Protein AF-A0A1V4QYS3-F1 (afdb_monomer)

Radius of gyration: 27.69 Å; Cα contacts (8 Å, |Δi|>4): 1213; chains: 1; bounding box: 79×45×84 Å

Structure (mmCIF, N/CA/C/O backbone):
data_AF-A0A1V4QYS3-F1
#
_entry.id   AF-A0A1V4QYS3-F1
#
loop_
_atom_site.group_PDB
_atom_site.id
_atom_site.type_symbol
_atom_site.label_atom_id
_atom_site.label_alt_id
_atom_site.label_comp_id
_atom_site.label_asym_id
_atom_site.label_entity_id
_atom_site.label_seq_id
_atom_site.pdbx_PDB_ins_code
_atom_site.Cartn_x
_atom_site.Cartn_y
_atom_site.Cartn_z
_atom_site.occupancy
_atom_site.B_iso_or_equiv
_atom_site.auth_seq_id
_atom_site.auth_comp_id
_atom_site.auth_asym_id
_atom_site.auth_atom_id
_atom_site.pdbx_PDB_model_num
ATOM 1 N N . MET A 1 1 ? -46.148 -9.892 41.441 1.00 43.50 1 MET A N 1
ATOM 2 C CA . MET A 1 1 ? -45.385 -11.155 41.435 1.00 43.50 1 MET A CA 1
ATOM 3 C C . MET A 1 1 ? -43.933 -10.771 41.662 1.00 43.50 1 MET A C 1
ATOM 5 O O . MET A 1 1 ? -43.331 -10.197 40.765 1.00 43.50 1 MET A O 1
ATOM 9 N N . ASN A 1 2 ? -43.436 -10.925 42.890 1.00 30.45 2 ASN A N 1
ATOM 10 C CA . ASN A 1 2 ? -42.047 -10.609 43.224 1.00 30.45 2 ASN A CA 1
ATOM 11 C C . ASN A 1 2 ? -41.208 -11.836 42.869 1.00 30.45 2 ASN A C 1
ATOM 13 O O . ASN A 1 2 ? -41.411 -12.897 43.448 1.00 30.45 2 ASN A O 1
ATOM 17 N N . LEU A 1 3 ? -40.336 -11.705 41.874 1.00 34.44 3 LEU A N 1
ATOM 18 C CA . LEU A 1 3 ? -39.338 -12.722 41.562 1.00 34.44 3 LEU A CA 1
ATOM 19 C C . LEU A 1 3 ? -38.154 -12.500 42.506 1.00 34.44 3 LEU A C 1
ATOM 21 O O . LEU A 1 3 ? -37.387 -11.555 42.325 1.00 34.44 3 LEU A O 1
ATOM 25 N N . GLU A 1 4 ? -38.043 -13.331 43.540 1.00 34.47 4 GLU A N 1
ATOM 26 C CA . GLU A 1 4 ? -36.811 -13.455 44.318 1.00 34.47 4 GLU A CA 1
ATOM 27 C C . GLU A 1 4 ? -35.798 -14.250 43.489 1.00 34.47 4 GLU A C 1
ATOM 29 O O . GLU A 1 4 ? -36.040 -15.399 43.124 1.00 34.47 4 GLU A O 1
ATOM 34 N N . TYR A 1 5 ? -34.665 -13.626 43.162 1.00 43.97 5 TYR A N 1
ATOM 35 C CA . TYR A 1 5 ? -33.551 -14.295 42.498 1.00 43.97 5 TYR A CA 1
ATOM 36 C C . TYR A 1 5 ? -32.499 -14.658 43.545 1.00 43.97 5 TYR A C 1
ATOM 38 O O . TYR A 1 5 ? -31.963 -13.785 44.227 1.00 43.97 5 TYR A O 1
ATOM 46 N N . SER A 1 6 ? -32.194 -15.947 43.653 1.00 43.09 6 SER A N 1
ATOM 47 C CA . SER A 1 6 ? -31.105 -16.481 44.467 1.00 43.09 6 SER A CA 1
ATOM 48 C C . SER A 1 6 ? -29.975 -16.913 43.535 1.00 43.09 6 SER A C 1
ATOM 50 O O . SER A 1 6 ? -30.165 -17.783 42.687 1.00 43.09 6 SER A O 1
ATOM 52 N N . PHE A 1 7 ? -28.801 -16.295 43.671 1.00 46.69 7 PHE A N 1
ATOM 53 C CA . PHE A 1 7 ? -27.577 -16.788 43.044 1.00 46.69 7 PHE A CA 1
ATOM 54 C C . PHE A 1 7 ? -26.936 -17.797 43.999 1.00 46.69 7 PHE A C 1
ATOM 56 O O . PHE A 1 7 ? -26.277 -17.407 44.963 1.00 46.69 7 PHE A O 1
ATOM 63 N N . GLN A 1 8 ? -27.129 -19.095 43.760 1.00 47.62 8 GLN A N 1
ATOM 64 C CA . GLN A 1 8 ? -26.339 -20.111 44.452 1.00 47.62 8 GLN A CA 1
ATOM 65 C C . GLN A 1 8 ? -24.957 -20.191 43.804 1.00 47.62 8 GLN A C 1
ATOM 67 O O . GLN A 1 8 ? -24.812 -20.671 42.682 1.00 47.62 8 GLN A O 1
ATOM 72 N N . ALA A 1 9 ? -23.933 -19.721 44.520 1.00 50.28 9 ALA A N 1
ATOM 73 C CA . ALA A 1 9 ? -22.560 -20.060 44.175 1.00 50.28 9 ALA A CA 1
ATOM 74 C C . ALA A 1 9 ? -22.390 -21.590 44.275 1.00 50.28 9 ALA A C 1
ATOM 76 O O . ALA A 1 9 ? -22.921 -22.188 45.219 1.00 50.28 9 ALA A O 1
ATOM 77 N N . PRO A 1 10 ? -21.681 -22.236 43.333 1.00 54.25 10 PRO A N 1
ATOM 78 C CA . PRO A 1 10 ? -21.458 -23.674 43.386 1.00 54.25 10 PRO A CA 1
ATOM 79 C C . PRO A 1 10 ? -20.792 -24.048 44.714 1.00 54.25 10 PRO A C 1
ATOM 81 O O . PRO A 1 10 ? -19.765 -23.486 45.097 1.00 54.25 10 PRO A O 1
ATOM 84 N N . SER A 1 11 ? -21.405 -24.980 45.445 1.00 53.78 11 SER A N 1
ATOM 85 C CA . SER A 1 11 ? -20.841 -25.503 46.685 1.00 53.78 11 SER A CA 1
ATOM 86 C C . SER A 1 11 ? -19.595 -26.331 46.362 1.00 53.78 11 SER A C 1
ATOM 88 O O . SER A 1 11 ? -19.577 -27.120 45.418 1.00 53.78 11 SER A O 1
ATOM 90 N N . ALA A 1 12 ? -18.536 -26.150 47.151 1.00 52.47 12 ALA A N 1
ATOM 91 C CA . ALA A 1 12 ? -17.186 -26.665 46.898 1.00 52.47 12 ALA A CA 1
ATOM 92 C C . ALA A 1 12 ? -17.025 -28.208 46.977 1.00 52.47 12 ALA A C 1
ATOM 94 O O . ALA A 1 12 ? -15.924 -28.693 47.215 1.00 52.47 12 ALA A O 1
ATOM 95 N N . GLY A 1 13 ? -18.095 -28.994 46.806 1.00 55.84 13 GLY A N 1
ATOM 96 C CA . GLY A 1 13 ? -18.105 -30.445 47.046 1.00 55.84 13 GLY A CA 1
ATOM 97 C C . GLY A 1 13 ? -18.574 -31.337 45.891 1.00 55.84 13 GLY A C 1
ATOM 98 O O . GLY A 1 13 ? -18.490 -32.555 46.019 1.00 55.84 13 GLY A O 1
ATOM 99 N N . ALA A 1 14 ? -19.059 -30.792 44.770 1.00 51.72 14 ALA A N 1
ATOM 100 C CA . ALA A 1 14 ? -19.524 -31.605 43.642 1.00 51.72 14 ALA A CA 1
ATOM 101 C C . ALA A 1 14 ? -18.413 -31.776 42.590 1.00 51.72 14 ALA A C 1
ATOM 103 O O . ALA A 1 14 ? -18.144 -30.876 41.799 1.00 51.72 14 ALA A O 1
ATOM 104 N N . ALA A 1 15 ? -17.781 -32.952 42.564 1.00 45.09 15 ALA A N 1
ATOM 105 C CA . ALA A 1 15 ? -16.650 -33.311 41.694 1.00 45.09 15 ALA A CA 1
ATOM 106 C C . ALA A 1 15 ? -16.989 -33.467 40.187 1.00 45.09 15 ALA A C 1
ATOM 108 O O . ALA A 1 15 ? -16.306 -34.182 39.462 1.00 45.09 15 ALA A O 1
ATOM 109 N N . GLY A 1 16 ? -18.028 -32.786 39.699 1.00 50.94 16 GLY A N 1
ATOM 110 C CA . GLY A 1 16 ? -18.442 -32.754 38.290 1.00 50.94 16 GLY A CA 1
ATOM 111 C C . GLY A 1 16 ? -18.822 -31.345 37.835 1.00 50.94 16 GLY A C 1
ATOM 112 O O . GLY A 1 16 ? -19.764 -31.183 37.064 1.00 50.94 16 GLY A O 1
ATOM 113 N N . GLY A 1 17 ? -18.156 -30.327 38.392 1.00 48.41 17 GLY A N 1
ATOM 114 C CA . GLY A 1 17 ? -18.481 -28.917 38.197 1.00 48.41 17 GLY A CA 1
ATOM 115 C C . GLY A 1 17 ? -18.448 -28.510 36.727 1.00 48.41 17 GLY A C 1
ATOM 116 O O . GLY A 1 17 ? -17.413 -28.601 36.069 1.00 48.41 17 GLY A O 1
ATOM 117 N N . LEU A 1 18 ? -19.589 -28.041 36.228 1.00 54.25 18 LEU A N 1
ATOM 118 C CA . LEU A 1 18 ? -19.674 -27.336 34.956 1.00 54.25 18 LEU A CA 1
ATOM 119 C C . LEU A 1 18 ? -18.725 -26.132 35.048 1.00 54.25 18 LEU A C 1
ATOM 121 O O . LEU A 1 18 ? -18.890 -25.279 35.916 1.00 54.25 18 LEU A O 1
ATOM 125 N N . ALA A 1 19 ? -17.694 -26.112 34.204 1.00 65.94 19 ALA A N 1
ATOM 126 C CA . ALA A 1 19 ? -16.618 -25.119 34.254 1.00 65.94 19 ALA A CA 1
ATOM 127 C C . ALA A 1 19 ? -17.069 -23.699 33.850 1.00 65.94 19 ALA A C 1
ATOM 129 O O . ALA A 1 19 ? -16.302 -22.748 33.973 1.00 65.94 19 ALA A O 1
ATOM 130 N N . GLU A 1 20 ? -18.309 -23.559 33.380 1.00 73.88 20 GLU A N 1
ATOM 131 C CA . GLU A 1 20 ? -18.863 -22.339 32.806 1.00 73.88 20 GLU A CA 1
ATOM 132 C C . GLU A 1 20 ? -19.947 -21.751 33.732 1.00 73.88 20 GLU A C 1
ATOM 134 O O . GLU A 1 20 ? -20.762 -22.496 34.291 1.00 73.88 20 GLU A O 1
ATOM 139 N N . PRO A 1 21 ? -20.001 -20.420 33.904 1.00 75.25 21 PRO A N 1
ATOM 140 C CA . PRO A 1 21 ? -21.053 -19.753 34.659 1.00 75.25 21 PRO A CA 1
ATOM 141 C C . PRO A 1 21 ? -22.392 -19.868 33.920 1.00 75.25 21 PRO A C 1
ATOM 143 O O . PRO A 1 21 ? -22.665 -19.158 32.954 1.00 75.25 21 PRO A O 1
ATOM 146 N N . LEU A 1 22 ? -23.256 -20.758 34.403 1.00 80.69 22 LEU A N 1
ATOM 147 C CA . LEU A 1 22 ? -24.614 -20.930 33.897 1.00 80.69 22 LEU A CA 1
ATOM 148 C C . LEU A 1 22 ? -25.603 -20.164 34.776 1.00 80.69 22 LEU A C 1
ATOM 150 O O . LEU A 1 22 ? -25.613 -20.316 35.999 1.00 80.69 22 LEU A O 1
ATOM 154 N N . LEU A 1 23 ? -26.475 -19.369 34.157 1.00 81.75 23 LEU A N 1
ATOM 155 C CA . LEU A 1 23 ? -27.655 -18.839 34.829 1.00 81.75 23 LEU A CA 1
ATOM 156 C C . LEU A 1 23 ? -28.782 -19.859 34.691 1.00 81.75 23 LEU A C 1
ATOM 158 O O . LEU A 1 23 ? -29.256 -20.141 33.591 1.00 81.75 23 LEU A O 1
ATOM 162 N N . VAL A 1 24 ? -29.210 -20.398 35.824 1.00 81.31 24 VAL A N 1
ATOM 163 C CA . VAL A 1 24 ? -30.279 -21.388 35.906 1.00 81.31 24 VAL A CA 1
ATOM 164 C C . VAL A 1 24 ? -31.551 -20.673 36.352 1.00 81.31 24 VAL A C 1
ATOM 166 O O . VAL A 1 24 ? -31.654 -20.244 37.500 1.00 81.31 24 VAL A O 1
ATOM 169 N N . LEU A 1 25 ? -32.508 -20.501 35.440 1.00 84.00 25 LEU A N 1
ATOM 170 C CA . LEU A 1 25 ? -33.799 -19.875 35.728 1.00 84.00 25 LEU A CA 1
ATOM 171 C C . LEU A 1 25 ? -34.883 -20.956 35.810 1.00 84.00 25 LEU A C 1
ATOM 173 O O . LEU A 1 25 ? -35.120 -21.642 34.810 1.00 84.00 25 LEU A O 1
ATOM 177 N N . PRO A 1 26 ? -35.565 -21.124 36.956 1.00 81.81 26 PRO A N 1
ATOM 178 C CA . PRO A 1 26 ? -36.711 -22.016 37.023 1.00 81.81 26 PRO A CA 1
ATOM 179 C C . PRO A 1 26 ? -37.830 -21.457 36.138 1.00 81.81 26 PRO A C 1
ATOM 181 O O . PRO A 1 26 ? -38.217 -20.293 36.265 1.00 81.81 26 PRO A O 1
ATOM 184 N N . VAL A 1 27 ? -38.355 -22.287 35.242 1.00 83.81 27 VAL A N 1
ATOM 185 C CA . VAL A 1 27 ? -39.618 -22.016 34.548 1.00 83.81 27 VAL A CA 1
ATOM 186 C C . VAL A 1 27 ? -40.690 -22.814 35.287 1.00 83.81 27 VAL A C 1
ATOM 188 O O . VAL A 1 27 ? -40.414 -23.899 35.785 1.00 83.81 27 VAL A O 1
ATOM 191 N N . THR A 1 28 ? -41.891 -22.258 35.434 1.00 80.94 28 THR A N 1
ATOM 192 C CA . THR A 1 28 ? -43.036 -22.873 36.140 1.00 80.94 28 THR A CA 1
ATOM 193 C C . THR A 1 28 ? -43.119 -24.397 35.994 1.00 80.94 28 THR A C 1
ATOM 195 O O . THR A 1 28 ? -42.976 -24.873 34.877 1.00 80.94 28 THR A O 1
ATOM 198 N N . ASN A 1 29 ? -43.421 -25.098 37.092 1.00 70.75 29 ASN A N 1
ATOM 199 C CA . ASN A 1 29 ? -43.713 -26.529 37.310 1.00 70.75 29 ASN A CA 1
ATOM 200 C C . ASN A 1 29 ? -42.948 -27.639 36.553 1.00 70.75 29 ASN A C 1
ATOM 202 O O . ASN A 1 29 ? -42.778 -28.691 37.155 1.00 70.75 29 ASN A O 1
ATOM 206 N N . ASP A 1 30 ? -42.429 -27.449 35.340 1.00 70.81 30 ASP A N 1
ATOM 207 C CA . ASP A 1 30 ? -41.960 -28.552 34.490 1.00 70.81 30 ASP A CA 1
ATOM 208 C C . ASP A 1 30 ? -40.624 -28.281 33.772 1.00 70.81 30 ASP A C 1
ATOM 210 O O . ASP A 1 30 ? -40.244 -29.039 32.878 1.00 70.81 30 ASP A O 1
ATOM 214 N N . GLY A 1 31 ? -39.868 -27.228 34.118 1.00 81.94 31 GLY A N 1
ATOM 215 C CA . GLY A 1 31 ? -38.610 -26.980 33.410 1.00 81.94 31 GLY A CA 1
ATOM 216 C C . GLY A 1 31 ? -37.631 -25.987 34.023 1.00 81.94 31 GLY A C 1
ATOM 217 O O . GLY A 1 31 ? -37.941 -25.178 34.893 1.00 81.94 31 GLY A O 1
ATOM 218 N N . VAL A 1 32 ? -36.407 -26.040 33.509 1.00 87.38 32 VAL A N 1
ATOM 219 C CA . VAL A 1 32 ? -35.313 -25.132 33.846 1.00 87.38 32 VAL A CA 1
ATOM 220 C C . VAL A 1 32 ? -34.755 -24.563 32.547 1.00 87.38 32 VAL A C 1
ATOM 222 O O . VAL A 1 32 ? -34.455 -25.314 31.621 1.00 87.38 32 VAL A O 1
ATOM 225 N N . VAL A 1 33 ? -34.599 -23.242 32.473 1.00 84.06 33 VAL A N 1
ATOM 226 C CA . VAL A 1 33 ? -33.830 -22.595 31.405 1.00 84.06 33 VAL A CA 1
ATOM 227 C C . VAL A 1 33 ? -32.406 -22.431 31.900 1.00 84.06 33 VAL A C 1
ATOM 229 O O . VAL A 1 33 ? -32.148 -21.711 32.862 1.00 84.06 33 VAL A O 1
ATOM 232 N N . ILE A 1 34 ? -31.486 -23.111 31.227 1.00 80.50 34 ILE A N 1
ATOM 233 C CA . ILE A 1 34 ? -30.051 -22.945 31.423 1.00 80.50 34 ILE A CA 1
ATOM 234 C C . ILE A 1 34 ? -29.577 -21.963 30.357 1.00 80.50 34 ILE A C 1
ATOM 236 O O . ILE A 1 34 ? -29.648 -22.252 29.163 1.00 80.50 34 ILE A O 1
ATOM 240 N N . MET A 1 35 ? -29.132 -20.789 30.788 1.00 82.75 35 MET A N 1
ATOM 241 C CA . MET A 1 35 ? -28.547 -19.783 29.913 1.00 82.75 35 MET A CA 1
ATOM 242 C C . MET A 1 35 ? -27.047 -19.711 30.171 1.00 82.75 35 MET A C 1
ATOM 244 O O . MET A 1 35 ? -26.617 -19.422 31.287 1.00 82.75 35 MET A O 1
ATOM 248 N N . ASP A 1 36 ? -26.261 -19.943 29.125 1.00 77.94 36 ASP A N 1
ATOM 249 C CA . ASP A 1 36 ? -24.850 -19.579 29.110 1.00 77.94 36 ASP A CA 1
ATOM 250 C C . ASP A 1 36 ? -24.748 -18.048 29.183 1.00 77.94 36 ASP A C 1
ATOM 252 O O . ASP A 1 36 ? -25.143 -17.324 28.259 1.00 77.94 36 ASP A O 1
ATOM 256 N N . VAL A 1 37 ? -24.268 -17.552 30.326 1.00 83.06 37 VAL A N 1
ATOM 257 C CA . VAL A 1 37 ? -24.069 -16.119 30.555 1.00 83.06 37 VAL A CA 1
ATOM 258 C C . VAL A 1 37 ? -22.621 -15.691 30.364 1.00 83.06 37 VAL A C 1
ATOM 260 O O . VAL A 1 37 ? -22.329 -14.509 30.549 1.00 83.06 37 VAL A O 1
ATOM 263 N N . THR A 1 38 ? -21.726 -16.579 29.921 1.00 75.44 38 THR A N 1
ATOM 264 C CA . THR A 1 38 ? -20.310 -16.275 29.673 1.00 75.44 38 THR A CA 1
ATOM 265 C C . THR A 1 38 ? -20.171 -15.098 28.708 1.00 75.44 38 THR A C 1
ATOM 267 O O . THR A 1 38 ? -19.409 -14.168 28.960 1.00 75.44 38 THR A O 1
ATOM 270 N N . SER A 1 39 ? -21.016 -15.031 27.671 1.00 69.19 39 SER A N 1
ATOM 271 C CA . SER A 1 39 ? -21.047 -13.900 26.724 1.00 69.19 39 SER A CA 1
ATOM 272 C C . SER A 1 39 ? -21.538 -12.562 27.314 1.00 69.19 39 SER A C 1
ATOM 274 O O . SER A 1 39 ? -21.309 -11.497 26.725 1.00 69.19 39 SER A O 1
ATOM 276 N N . TYR A 1 40 ? -22.214 -12.599 28.465 1.00 77.94 40 TYR A N 1
ATOM 277 C CA . TYR A 1 40 ? -22.742 -11.430 29.175 1.00 77.94 40 TYR A CA 1
ATOM 278 C C . TYR A 1 40 ? -21.857 -10.980 30.337 1.00 77.94 40 TYR A C 1
ATOM 280 O O . TYR A 1 40 ? -21.966 -9.825 30.765 1.00 77.94 40 TYR A O 1
ATOM 288 N N . LEU A 1 41 ? -20.976 -11.850 30.831 1.00 78.75 41 LEU A N 1
ATOM 289 C CA . LEU A 1 41 ? -19.999 -11.483 31.843 1.00 78.75 41 LEU A CA 1
ATOM 290 C C . LEU A 1 41 ? -18.987 -10.482 31.269 1.00 78.75 41 LEU A C 1
ATOM 292 O O . LEU A 1 41 ? -18.656 -10.487 30.086 1.00 78.75 41 LEU A O 1
ATOM 296 N N . HIS A 1 42 ? -18.566 -9.548 32.125 1.00 91.12 42 HIS A N 1
ATOM 297 C CA . HIS A 1 42 ? -17.546 -8.529 31.830 1.00 91.12 42 HIS A CA 1
ATOM 298 C C . HIS A 1 42 ? -17.865 -7.610 30.636 1.00 91.12 42 HIS A C 1
ATOM 300 O O . HIS A 1 42 ? -16.980 -7.037 29.996 1.00 91.12 42 HIS A O 1
ATOM 306 N N . ARG A 1 43 ? -19.156 -7.425 30.352 1.00 94.75 43 ARG A N 1
ATOM 307 C CA . ARG A 1 43 ? -19.639 -6.519 29.312 1.00 94.75 43 ARG A CA 1
ATOM 308 C C . ARG A 1 43 ? -19.872 -5.113 29.859 1.00 94.75 43 ARG A C 1
ATOM 310 O O . ARG A 1 43 ? -20.691 -4.905 30.750 1.00 94.75 43 ARG A O 1
ATOM 317 N N . THR A 1 44 ? -19.242 -4.120 29.238 1.00 95.12 44 THR A N 1
ATOM 318 C CA . THR A 1 44 ? -19.483 -2.693 29.495 1.00 95.12 44 THR A CA 1
ATOM 319 C C . THR A 1 44 ? -20.177 -2.046 28.299 1.00 95.12 44 THR A C 1
ATOM 321 O O . THR A 1 44 ? -19.693 -2.127 27.170 1.00 95.12 44 THR A O 1
ATOM 324 N N . ILE A 1 45 ? -21.308 -1.371 28.530 1.00 96.12 45 ILE A N 1
ATOM 325 C CA . ILE A 1 45 ? -22.052 -0.639 27.492 1.00 96.12 45 ILE A CA 1
ATOM 326 C C . ILE A 1 45 ? -21.784 0.863 27.616 1.00 96.12 45 ILE A C 1
ATOM 328 O O . ILE A 1 45 ? -21.968 1.452 28.678 1.00 96.12 45 ILE A O 1
ATOM 332 N N . ILE A 1 46 ? -21.401 1.503 26.510 1.00 97.50 46 ILE A N 1
ATOM 333 C CA . ILE A 1 46 ? -20.997 2.912 26.459 1.00 97.50 46 ILE A CA 1
ATOM 334 C C . ILE A 1 46 ? -21.834 3.652 25.405 1.00 97.50 46 ILE A C 1
ATOM 336 O O . ILE A 1 46 ? -21.772 3.352 24.211 1.00 97.50 46 ILE A O 1
ATOM 340 N N . HIS A 1 47 ? -22.610 4.646 25.849 1.00 94.88 47 HIS A N 1
ATOM 341 C CA . HIS A 1 47 ? -23.427 5.529 24.993 1.00 94.88 47 HIS A CA 1
ATOM 342 C C . HIS A 1 47 ? -22.804 6.916 24.757 1.00 94.88 47 HIS A C 1
ATOM 344 O O . HIS A 1 47 ? -23.253 7.658 23.887 1.00 94.88 47 HIS A O 1
ATOM 350 N N . GLY A 1 48 ? -21.783 7.261 25.540 1.00 97.19 48 GLY A N 1
ATOM 351 C CA . GLY A 1 48 ? -21.085 8.541 25.507 1.00 97.19 48 GLY A CA 1
ATOM 352 C C . GLY A 1 48 ? -19.615 8.309 25.815 1.00 97.19 48 GLY A C 1
ATOM 353 O O . GLY A 1 48 ? -18.903 7.731 25.004 1.00 97.19 48 GLY A O 1
ATOM 354 N N . LYS A 1 49 ? -19.160 8.702 27.001 1.00 98.00 49 LYS A N 1
ATOM 355 C CA . LYS A 1 49 ? -17.802 8.418 27.474 1.00 98.00 49 LYS A CA 1
ATOM 356 C C . LYS A 1 49 ? -17.833 7.318 28.533 1.00 98.00 49 LYS A C 1
ATOM 358 O O . LYS A 1 49 ? -18.659 7.378 29.436 1.00 98.00 49 LYS A O 1
ATOM 363 N N . GLY A 1 50 ? -16.935 6.348 28.430 1.00 97.19 50 GLY A N 1
ATOM 364 C CA . GLY A 1 50 ? -16.722 5.306 29.433 1.00 97.19 50 GLY A CA 1
ATOM 365 C C . GLY A 1 50 ? -15.238 5.000 29.588 1.00 97.19 50 GLY A C 1
ATOM 366 O O . GLY A 1 50 ? -14.443 5.281 28.686 1.00 97.19 50 GLY A O 1
ATOM 367 N N . THR A 1 51 ? -14.863 4.454 30.740 1.00 97.38 51 THR A N 1
ATOM 368 C CA . THR A 1 51 ? -13.476 4.106 31.057 1.00 97.38 51 THR A CA 1
ATOM 369 C C . THR A 1 51 ? -13.394 2.759 31.752 1.00 97.38 51 THR A C 1
ATOM 371 O O . THR A 1 51 ? -14.274 2.432 32.542 1.00 97.38 51 THR A O 1
ATOM 374 N N . PHE A 1 52 ? -12.318 2.025 31.504 1.00 96.69 52 PHE A N 1
ATOM 375 C CA . PHE A 1 52 ? -11.956 0.788 32.201 1.00 96.69 52 PHE A CA 1
ATOM 376 C C . PHE A 1 52 ? -10.428 0.649 32.195 1.00 96.69 52 PHE A C 1
ATOM 378 O O . PHE A 1 52 ? -9.740 1.454 31.560 1.00 96.69 52 PHE A O 1
ATOM 385 N N . ARG A 1 53 ? -9.877 -0.323 32.922 1.00 96.56 53 ARG A N 1
ATOM 386 C CA . ARG A 1 53 ? -8.437 -0.629 32.876 1.00 96.56 53 ARG A CA 1
ATOM 387 C C . ARG A 1 53 ? -8.184 -1.843 31.991 1.00 96.56 53 ARG A C 1
ATOM 389 O O . ARG A 1 53 ? -8.987 -2.765 32.018 1.00 96.56 53 ARG A O 1
ATOM 396 N N . ASP A 1 54 ? -7.114 -1.836 31.206 1.00 97.19 54 ASP A N 1
ATOM 397 C CA . ASP A 1 54 ? -6.723 -3.009 30.416 1.00 97.19 54 ASP A CA 1
ATOM 398 C C . ASP A 1 54 ? -5.964 -4.053 31.256 1.00 97.19 54 ASP A C 1
ATOM 400 O O . ASP A 1 54 ? -5.807 -3.891 32.471 1.00 97.19 54 ASP A O 1
ATOM 404 N N . GLU A 1 55 ? -5.473 -5.122 30.624 1.00 96.25 55 GLU A N 1
ATOM 405 C CA . GLU A 1 55 ? -4.736 -6.203 31.292 1.00 96.25 55 GLU A CA 1
ATOM 406 C C . GLU A 1 55 ? -3.423 -5.751 31.956 1.00 96.25 55 GLU A C 1
ATOM 408 O O . GLU A 1 55 ? -2.871 -6.459 32.794 1.00 96.25 55 GLU A O 1
ATOM 413 N N . LYS A 1 56 ? -2.926 -4.557 31.613 1.00 96.75 56 LYS A N 1
ATOM 414 C CA . LYS A 1 56 ? -1.726 -3.941 32.201 1.00 96.75 56 LYS A CA 1
ATOM 415 C C . LYS A 1 56 ? -2.076 -2.860 33.222 1.00 96.75 56 LYS A C 1
ATOM 417 O O . LYS A 1 56 ? -1.194 -2.151 33.703 1.00 96.75 56 LYS A O 1
ATOM 422 N N . GLY A 1 57 ? -3.360 -2.687 33.531 1.00 96.19 57 GLY A N 1
ATOM 423 C CA . GLY A 1 57 ? -3.851 -1.635 34.410 1.00 96.19 57 GLY A CA 1
ATOM 424 C C . GLY A 1 57 ? -3.896 -0.246 33.762 1.00 96.19 57 GLY A C 1
ATOM 425 O O . GLY A 1 57 ? -4.187 0.729 34.465 1.00 96.19 57 GLY A O 1
ATOM 426 N N . VAL A 1 58 ? -3.640 -0.112 32.455 1.00 97.06 58 VAL A N 1
ATOM 427 C CA . VAL A 1 58 ? -3.671 1.175 31.744 1.00 97.06 58 VAL A CA 1
ATOM 428 C C . VAL A 1 58 ? -5.116 1.634 31.596 1.00 97.06 58 VAL A C 1
ATOM 430 O O . VAL A 1 58 ? -5.997 0.868 31.220 1.00 97.06 58 VAL A O 1
ATOM 433 N N . LEU A 1 59 ? -5.378 2.911 31.886 1.00 97.44 59 LEU A N 1
ATOM 434 C CA . LEU A 1 59 ? -6.716 3.476 31.740 1.00 97.44 59 LEU A CA 1
ATOM 435 C C . LEU A 1 59 ? -7.070 3.625 30.254 1.00 97.44 59 LEU A C 1
ATOM 437 O O . LEU A 1 59 ? -6.478 4.446 29.546 1.00 97.44 59 LEU A O 1
ATOM 441 N N . VAL A 1 60 ? -8.076 2.876 29.814 1.00 98.19 60 VAL A N 1
ATOM 442 C CA . VAL A 1 60 ? -8.694 2.969 28.491 1.00 98.19 60 VAL A CA 1
ATOM 443 C C . VAL A 1 60 ? -9.916 3.873 28.587 1.00 98.19 60 VAL A C 1
ATOM 445 O O . VAL A 1 60 ? -10.776 3.701 29.447 1.00 98.19 60 VAL A O 1
ATOM 448 N N . THR A 1 61 ? -10.012 4.851 27.693 1.00 98.31 61 THR A N 1
ATOM 449 C CA . THR A 1 61 ? -11.176 5.724 27.526 1.00 98.31 61 THR A CA 1
ATOM 450 C C . THR A 1 61 ? -11.800 5.477 26.165 1.00 98.31 61 THR A C 1
ATOM 452 O O . THR A 1 61 ? -11.146 5.645 25.136 1.00 98.31 61 THR A O 1
ATOM 455 N N . VAL A 1 62 ? -13.090 5.155 26.155 1.00 98.38 62 VAL A N 1
ATOM 456 C CA . VAL A 1 62 ? -13.897 5.026 24.941 1.00 98.38 62 VAL A CA 1
ATOM 457 C C . VAL A 1 62 ? -14.897 6.173 24.905 1.00 98.38 62 VAL A C 1
ATOM 459 O O . VAL A 1 62 ? -15.636 6.399 25.860 1.00 98.38 62 VAL A O 1
ATOM 462 N N . THR A 1 63 ? -14.923 6.914 23.801 1.00 98.50 63 THR A N 1
ATOM 463 C CA . THR A 1 63 ? -15.896 7.982 23.548 1.00 98.50 63 THR A CA 1
ATOM 464 C C . THR A 1 63 ? -16.687 7.670 22.285 1.00 98.50 63 THR A C 1
ATOM 466 O O . THR A 1 63 ? -16.114 7.551 21.204 1.00 98.50 63 THR A O 1
ATOM 469 N N . ALA A 1 64 ? -18.003 7.572 22.415 1.00 98.25 64 ALA A N 1
ATOM 470 C CA . ALA A 1 64 ? -18.963 7.318 21.356 1.00 98.25 64 ALA A CA 1
ATOM 471 C C . ALA A 1 64 ? -19.862 8.545 21.146 1.00 98.25 64 ALA A C 1
ATOM 473 O O . ALA A 1 64 ? -20.422 9.099 22.089 1.00 98.25 64 ALA A O 1
ATOM 474 N N . LYS A 1 65 ? -20.024 8.965 19.890 1.00 98.25 65 LYS A N 1
ATOM 475 C CA . LYS A 1 65 ? -20.982 9.995 19.465 1.00 98.25 65 LYS A CA 1
ATOM 476 C C . LYS A 1 65 ? -21.898 9.390 18.414 1.00 98.25 65 LYS A C 1
ATOM 478 O O . LYS A 1 65 ? -21.405 8.864 17.418 1.00 98.25 65 LYS A O 1
ATOM 483 N N . ASN A 1 66 ? -23.213 9.469 18.622 1.00 97.25 66 ASN A N 1
ATOM 484 C CA . ASN A 1 66 ? -24.233 8.853 17.756 1.00 97.25 66 ASN A CA 1
ATOM 485 C C . ASN A 1 66 ? -23.980 7.353 17.486 1.00 97.25 66 ASN A C 1
ATOM 487 O O . ASN A 1 66 ? -24.318 6.827 16.424 1.00 97.25 66 ASN A O 1
ATOM 491 N N . ALA A 1 67 ? -23.366 6.670 18.449 1.00 97.94 67 ALA A N 1
ATOM 492 C CA . ALA A 1 67 ? -23.042 5.255 18.401 1.00 97.94 67 ALA A CA 1
ATOM 493 C C . ALA A 1 67 ? -23.254 4.636 19.786 1.00 97.94 67 ALA A C 1
ATOM 495 O O . ALA A 1 67 ? -23.248 5.338 20.796 1.00 97.94 67 ALA A O 1
ATOM 496 N N . LYS A 1 68 ? -23.430 3.319 19.817 1.00 97.88 68 LYS A N 1
ATOM 497 C CA . LYS A 1 68 ? -23.347 2.500 21.031 1.00 97.88 68 LYS A CA 1
ATOM 498 C C . LYS A 1 68 ? -22.097 1.636 20.919 1.00 97.88 68 LYS A C 1
ATOM 500 O O . LYS A 1 68 ? -21.867 1.078 19.847 1.00 97.88 68 LYS A O 1
ATOM 505 N N . VAL A 1 69 ? -21.321 1.521 21.990 1.00 98.25 69 VAL A N 1
ATOM 506 C CA . VAL A 1 69 ? -20.169 0.612 22.059 1.00 98.25 69 VAL A CA 1
ATOM 507 C C . VAL A 1 69 ? -20.406 -0.409 23.160 1.00 98.25 69 VAL A C 1
ATOM 509 O O . VAL A 1 69 ? -20.872 -0.061 24.242 1.00 98.25 69 VAL A O 1
ATOM 512 N N . GLU A 1 70 ? -20.116 -1.666 22.868 1.00 97.62 70 GLU A N 1
ATOM 513 C CA . GLU A 1 70 ? -20.139 -2.778 23.810 1.00 97.62 70 GLU A CA 1
ATOM 514 C C . GLU A 1 70 ? -18.717 -3.334 23.878 1.00 97.62 70 GLU A C 1
ATOM 516 O O . GLU A 1 70 ? -18.145 -3.695 22.850 1.00 97.62 70 GLU A O 1
ATOM 521 N N . VAL A 1 71 ? -18.131 -3.330 25.069 1.00 97.31 71 VAL A N 1
ATOM 522 C CA . VAL A 1 71 ? -16.771 -3.816 25.322 1.00 97.31 71 VAL A CA 1
ATOM 523 C C . VAL A 1 71 ? -16.879 -5.071 26.171 1.00 97.31 71 VAL A C 1
ATOM 525 O O . VAL A 1 71 ? -17.507 -5.021 27.225 1.00 97.31 71 VAL A O 1
ATOM 528 N N . HIS A 1 72 ? -16.285 -6.167 25.714 1.00 96.50 72 HIS A N 1
ATOM 529 C CA . HIS A 1 72 ? -16.169 -7.422 26.451 1.00 96.50 72 HIS A CA 1
ATOM 530 C C . HIS A 1 72 ? -14.704 -7.620 26.844 1.00 96.50 72 HIS A C 1
ATOM 532 O O . HIS A 1 72 ? -13.829 -7.597 25.970 1.00 96.50 72 HIS A O 1
ATOM 538 N N . THR A 1 73 ? -14.448 -7.775 28.142 1.00 96.56 73 THR A N 1
ATOM 539 C CA . THR A 1 73 ? -13.110 -8.024 28.700 1.00 96.56 73 THR A CA 1
ATOM 540 C C . THR A 1 73 ? -13.005 -9.419 29.308 1.00 96.56 73 THR A C 1
ATOM 542 O O . THR A 1 73 ? -14.013 -10.028 29.651 1.00 96.56 73 THR A O 1
ATOM 545 N N . ASP A 1 74 ? -11.789 -9.932 29.478 1.00 94.69 74 ASP A N 1
ATOM 546 C CA . ASP A 1 74 ? -11.566 -11.243 30.106 1.00 94.69 74 ASP A CA 1
ATOM 547 C C . ASP A 1 74 ? -11.664 -11.238 31.645 1.00 94.69 74 ASP A C 1
ATOM 549 O O . ASP A 1 74 ? -11.707 -12.306 32.253 1.00 94.69 74 ASP A O 1
ATOM 553 N N . ALA A 1 75 ? -11.786 -10.069 32.285 1.00 93.19 75 ALA A N 1
ATOM 554 C CA . ALA A 1 75 ? -11.993 -9.948 33.729 1.00 93.19 75 ALA A CA 1
ATOM 555 C C . ALA A 1 75 ? -13.041 -8.872 34.119 1.00 93.19 75 ALA A C 1
ATOM 557 O O . ALA A 1 75 ? -13.370 -7.982 33.319 1.00 93.19 75 ALA A O 1
ATOM 558 N N . PRO A 1 76 ? -13.607 -8.932 35.347 1.00 88.38 76 PRO A N 1
ATOM 559 C CA . PRO A 1 76 ? -14.536 -7.920 35.843 1.00 88.38 76 PRO A CA 1
ATOM 560 C C . PRO A 1 76 ? -13.857 -6.558 36.033 1.00 88.38 76 PRO A C 1
ATOM 562 O O . PRO A 1 76 ? -12.796 -6.453 36.642 1.00 88.38 76 PRO A O 1
ATOM 565 N N . GLY A 1 77 ? -14.505 -5.484 35.572 1.00 85.12 77 GLY A N 1
ATOM 566 C CA . GLY A 1 77 ? -14.026 -4.106 35.767 1.00 85.12 77 GLY A CA 1
ATOM 567 C C . GLY A 1 77 ? -12.843 -3.692 34.879 1.00 85.12 77 GLY A C 1
ATOM 568 O O . GLY A 1 77 ? -12.416 -2.535 34.927 1.00 85.12 77 GLY A O 1
ATOM 569 N N . GLY A 1 78 ? -12.335 -4.599 34.046 1.00 90.94 78 GLY A N 1
ATOM 570 C CA . GLY A 1 78 ? -11.200 -4.355 33.168 1.00 90.94 78 GLY A CA 1
ATOM 571 C C . GLY A 1 78 ? -10.504 -5.647 32.761 1.00 90.94 78 GLY A C 1
ATOM 572 O O . GLY A 1 78 ? -10.864 -6.717 33.225 1.00 90.94 78 GLY A O 1
ATOM 573 N N . GLY A 1 79 ? -9.513 -5.547 31.888 1.00 94.75 79 GLY A N 1
ATOM 574 C CA . GLY A 1 79 ? -8.794 -6.688 31.329 1.00 94.75 79 GLY A CA 1
ATOM 575 C C . GLY A 1 79 ? -8.528 -6.502 29.843 1.00 94.75 79 GLY A C 1
ATOM 576 O O . GLY A 1 79 ? -8.743 -5.422 29.281 1.00 94.75 79 GLY A O 1
ATOM 577 N N . ARG A 1 80 ? -8.069 -7.566 29.198 1.00 96.12 80 ARG A N 1
ATOM 578 C CA . ARG A 1 80 ? -7.828 -7.581 27.755 1.00 96.12 80 ARG A CA 1
ATOM 579 C C . ARG A 1 80 ? -9.162 -7.494 27.027 1.00 96.12 80 ARG A C 1
ATOM 581 O O . ARG A 1 80 ? -10.128 -8.155 27.410 1.00 96.12 80 ARG A O 1
ATOM 588 N N . ILE A 1 81 ? -9.232 -6.689 25.968 1.00 97.50 81 ILE A N 1
ATOM 589 C CA . ILE A 1 81 ? -10.461 -6.543 25.182 1.00 97.50 81 ILE A CA 1
ATOM 590 C C . ILE A 1 81 ? -10.574 -7.737 24.232 1.00 97.50 81 ILE A C 1
ATOM 592 O O . ILE A 1 81 ? -9.940 -7.764 23.180 1.00 97.50 81 ILE A O 1
ATOM 596 N N . GLN A 1 82 ? -11.419 -8.703 24.576 1.00 97.00 82 GLN A N 1
ATOM 597 C CA . GLN A 1 82 ? -11.717 -9.837 23.696 1.00 97.00 82 GLN A CA 1
ATOM 598 C C . GLN A 1 82 ? -12.588 -9.397 22.518 1.00 97.00 82 GLN A C 1
ATOM 600 O O . GLN A 1 82 ? -12.401 -9.814 21.380 1.00 97.00 82 GLN A O 1
ATOM 605 N N . ARG A 1 83 ? -13.557 -8.509 22.775 1.00 97.19 83 ARG A N 1
ATOM 606 C CA . ARG A 1 83 ? -14.515 -8.079 21.754 1.00 97.19 83 ARG A CA 1
ATOM 607 C C . ARG A 1 83 ? -14.932 -6.632 21.945 1.00 97.19 83 ARG A C 1
ATOM 609 O O . ARG A 1 83 ? -15.412 -6.252 23.013 1.00 97.19 83 ARG A O 1
ATOM 616 N N . LEU A 1 84 ? -14.843 -5.836 20.885 1.00 97.94 84 LEU A N 1
ATOM 617 C CA . LEU A 1 84 ? -15.379 -4.478 20.838 1.00 97.94 84 LEU A CA 1
ATOM 618 C C . LEU A 1 84 ? -16.424 -4.373 19.727 1.00 97.94 84 LEU A C 1
ATOM 620 O O . LEU A 1 84 ? -16.100 -4.399 18.543 1.00 97.94 84 LEU A O 1
ATOM 624 N N . VAL A 1 85 ? -17.695 -4.238 20.103 1.00 98.19 85 VAL A N 1
ATOM 625 C CA . VAL A 1 85 ? -18.808 -4.113 19.153 1.00 98.19 85 VAL A CA 1
ATOM 626 C C . VAL A 1 85 ? -19.302 -2.673 19.112 1.00 98.19 85 VAL A C 1
ATOM 628 O O . VAL A 1 85 ? -19.784 -2.129 20.104 1.00 98.19 85 VAL A O 1
ATOM 631 N N . VAL A 1 86 ? -19.237 -2.052 17.939 1.00 98.25 86 VAL A N 1
ATOM 632 C CA . VAL A 1 86 ? -19.772 -0.717 17.669 1.00 98.25 86 VAL A CA 1
ATOM 633 C C . VAL A 1 86 ? -21.064 -0.832 16.876 1.00 98.25 86 VAL A C 1
ATOM 635 O O . VAL A 1 86 ? -21.145 -1.536 15.873 1.00 98.25 86 VAL A O 1
ATOM 638 N N . ARG A 1 87 ? -22.084 -0.080 17.286 1.00 98.00 87 ARG A N 1
ATOM 639 C CA . ARG A 1 87 ? -23.331 0.094 16.533 1.00 98.00 87 ARG A CA 1
ATOM 640 C C . ARG A 1 87 ? -23.466 1.557 16.130 1.00 98.00 87 ARG A C 1
ATOM 642 O O . ARG A 1 87 ? -23.913 2.390 16.926 1.00 98.00 87 ARG A O 1
ATOM 649 N N . GLY A 1 88 ? -23.025 1.876 14.916 1.00 95.25 88 GLY A N 1
ATOM 650 C CA . GLY A 1 88 ? -23.108 3.215 14.340 1.00 95.25 88 GLY A CA 1
ATOM 651 C C . GLY A 1 88 ? -24.512 3.514 13.812 1.00 95.25 88 GLY A C 1
ATOM 652 O O . GLY A 1 88 ? -25.127 2.673 13.157 1.00 95.25 88 GLY A O 1
ATOM 653 N N . ARG A 1 89 ? -25.040 4.710 14.102 1.00 93.62 89 ARG A N 1
ATOM 654 C CA . ARG A 1 89 ? -26.414 5.093 13.718 1.00 93.62 89 ARG A CA 1
ATOM 655 C C . ARG A 1 89 ? -26.491 6.048 12.526 1.00 93.62 89 ARG A C 1
ATOM 657 O O . ARG A 1 89 ? -27.572 6.252 11.989 1.00 93.62 89 ARG A O 1
ATOM 664 N N . ALA A 1 90 ? -25.378 6.668 12.134 1.00 93.31 90 ALA A N 1
ATOM 665 C CA . ALA A 1 90 ? -25.363 7.718 11.120 1.00 93.31 90 ALA A CA 1
ATOM 666 C C . ALA A 1 90 ? -23.956 7.953 10.554 1.00 93.31 90 ALA A C 1
ATOM 668 O O . ALA A 1 90 ? -22.947 7.640 11.180 1.00 93.31 90 ALA A O 1
ATOM 669 N N . ALA A 1 91 ? -23.868 8.612 9.396 1.00 93.19 91 ALA A N 1
ATOM 670 C CA . ALA A 1 91 ? -22.588 8.974 8.776 1.00 93.19 91 ALA A CA 1
ATOM 671 C C . ALA A 1 91 ? -21.718 9.923 9.626 1.00 93.19 91 ALA A C 1
ATOM 673 O O . ALA A 1 91 ? -20.519 10.020 9.387 1.00 93.19 91 ALA A O 1
ATOM 674 N N . ASN A 1 92 ? -22.301 10.621 10.606 1.00 95.44 92 ASN A N 1
ATOM 675 C CA . ASN A 1 92 ? -21.575 11.462 11.563 1.00 95.44 92 ASN A CA 1
ATOM 676 C C . ASN A 1 92 ? -21.275 10.750 12.896 1.00 95.44 92 ASN A C 1
ATOM 678 O O . ASN A 1 92 ? -20.778 11.395 13.820 1.00 95.44 92 ASN A O 1
ATOM 682 N N . ALA A 1 93 ? -21.598 9.459 13.018 1.00 97.44 93 ALA A N 1
ATOM 683 C CA . ALA A 1 93 ? -21.271 8.679 14.198 1.00 97.44 93 ALA A CA 1
ATOM 684 C C . ALA A 1 93 ? -19.757 8.469 14.295 1.00 97.44 93 ALA A C 1
ATOM 686 O O . ALA A 1 93 ? -19.078 8.258 13.287 1.00 97.44 93 ALA A O 1
ATOM 687 N N . SER A 1 94 ? -19.217 8.524 15.505 1.00 98.25 94 SER A N 1
ATOM 688 C CA . SER A 1 94 ? -17.784 8.363 15.726 1.00 98.25 94 SER A CA 1
ATOM 689 C C . SER A 1 94 ? -17.497 7.626 17.018 1.00 98.25 94 SER A C 1
ATOM 691 O O . SER A 1 94 ? -18.127 7.911 18.037 1.00 98.25 94 SER A O 1
ATOM 693 N N . VAL A 1 95 ? -16.496 6.755 16.986 1.00 98.56 95 VAL A N 1
ATOM 694 C CA . VAL A 1 95 ? -15.916 6.131 18.176 1.00 98.56 95 VAL A CA 1
ATOM 695 C C . VAL A 1 95 ? -14.444 6.497 18.246 1.00 98.56 95 VAL A C 1
ATOM 697 O O . VAL A 1 95 ? -13.732 6.444 17.243 1.00 98.56 95 VAL A O 1
ATOM 700 N N . THR A 1 96 ? -14.000 6.905 19.428 1.00 98.62 96 THR A N 1
ATOM 701 C CA . THR A 1 96 ? -12.591 7.128 19.739 1.00 98.62 96 THR A CA 1
ATOM 702 C C . THR A 1 96 ? -12.198 6.260 20.925 1.00 98.62 96 THR A C 1
ATOM 704 O O . THR A 1 96 ? -12.899 6.272 21.934 1.00 98.62 96 THR A O 1
ATOM 707 N N . VAL A 1 97 ? -11.084 5.542 20.804 1.00 98.44 97 VAL A N 1
ATOM 708 C CA . VAL A 1 97 ? -10.457 4.783 21.891 1.00 98.44 97 VAL A CA 1
ATOM 709 C C . VAL A 1 97 ? -9.083 5.391 22.145 1.00 98.44 97 VAL A C 1
ATOM 711 O O . VAL A 1 97 ? -8.295 5.577 21.217 1.00 98.44 97 VAL A O 1
ATOM 714 N N . THR A 1 98 ? -8.815 5.756 23.392 1.00 98.31 98 THR A N 1
ATOM 715 C CA . THR A 1 98 ? -7.529 6.317 23.818 1.00 98.31 98 THR A CA 1
ATOM 716 C C . THR A 1 98 ? -7.084 5.686 25.117 1.00 98.31 98 THR A C 1
ATOM 718 O O . THR A 1 98 ? -7.905 5.416 25.988 1.00 98.31 98 THR A O 1
ATOM 721 N N . THR A 1 99 ? -5.782 5.558 25.289 1.00 98.00 99 THR A N 1
ATOM 722 C CA . THR A 1 99 ? -5.133 5.093 26.516 1.00 98.00 99 THR A CA 1
ATOM 723 C C . THR A 1 99 ? -4.240 6.196 27.072 1.00 98.00 99 THR A C 1
ATOM 725 O O . THR A 1 99 ? -3.741 7.045 26.328 1.00 98.00 99 THR A O 1
ATOM 728 N N . HIS A 1 100 ? -4.027 6.203 28.386 1.00 95.62 100 HIS A N 1
ATOM 729 C CA . HIS A 1 100 ? -3.084 7.124 29.017 1.00 95.62 100 HIS A CA 1
ATOM 730 C C . HIS A 1 100 ? -1.718 6.449 29.200 1.00 95.62 100 HIS A C 1
ATOM 732 O O . HIS A 1 100 ? -1.571 5.587 30.059 1.00 95.62 100 HIS A O 1
ATOM 738 N N . GLY A 1 101 ? -0.722 6.835 28.395 1.00 92.44 101 GLY A N 1
ATOM 739 C CA . GLY A 1 101 ? 0.672 6.401 28.580 1.00 92.44 101 GLY A CA 1
ATOM 740 C C . GLY A 1 101 ? 1.030 5.006 28.047 1.00 92.44 101 GLY A C 1
ATOM 741 O O . GLY A 1 101 ? 2.081 4.487 28.404 1.00 92.44 101 GLY A O 1
ATOM 742 N N . GLY A 1 102 ? 0.206 4.395 27.190 1.00 95.38 102 GLY A N 1
ATOM 743 C CA . GLY A 1 102 ? 0.485 3.057 26.654 1.00 95.38 102 GLY A CA 1
ATOM 744 C C . GLY A 1 102 ? -0.394 2.669 25.470 1.00 95.38 102 GLY A C 1
ATOM 745 O O . GLY A 1 102 ? -1.053 3.523 24.884 1.00 95.38 102 GLY A O 1
ATOM 746 N N . HIS A 1 103 ? -0.416 1.380 25.138 1.00 97.62 103 HIS A N 1
ATOM 747 C CA . HIS A 1 103 ? -1.323 0.778 24.158 1.00 97.62 103 HIS A CA 1
ATOM 748 C C . HIS A 1 103 ? -2.210 -0.254 24.853 1.00 97.62 103 HIS A C 1
ATOM 750 O O . HIS A 1 103 ? -1.726 -0.958 25.739 1.00 97.62 103 HIS A O 1
ATOM 756 N N . THR A 1 104 ? -3.460 -0.359 24.410 1.00 98.00 104 THR A N 1
ATOM 757 C CA . THR A 1 104 ? -4.361 -1.470 24.746 1.00 98.00 104 THR A CA 1
ATOM 758 C C . THR A 1 104 ? -4.477 -2.411 23.547 1.00 98.00 104 THR A C 1
ATOM 760 O O . THR A 1 104 ? -4.068 -2.053 22.440 1.00 98.00 104 THR A O 1
ATOM 763 N N . ARG A 1 105 ? -5.027 -3.606 23.747 1.00 97.81 105 ARG A N 1
ATOM 764 C CA . ARG A 1 105 ? -5.163 -4.642 22.718 1.00 97.81 105 ARG A CA 1
ATOM 765 C C . ARG A 1 105 ? -6.621 -5.024 22.539 1.00 97.81 105 ARG A C 1
ATOM 767 O O . ARG A 1 105 ? -7.347 -5.092 23.528 1.00 97.81 105 ARG A O 1
ATOM 774 N N . ALA A 1 106 ? -7.025 -5.278 21.300 1.00 97.94 106 ALA A N 1
ATOM 775 C CA . ALA A 1 106 ? -8.334 -5.829 20.970 1.00 97.94 106 ALA A CA 1
ATOM 776 C C . ALA A 1 106 ? -8.182 -7.070 20.085 1.00 97.94 106 ALA A C 1
ATOM 778 O O . ALA A 1 106 ? -7.489 -7.009 19.073 1.00 97.94 106 ALA A O 1
ATOM 779 N N . GLU A 1 107 ? -8.836 -8.168 20.461 1.00 97.88 107 GLU A N 1
ATOM 780 C CA . GLU A 1 107 ? -8.829 -9.423 19.689 1.00 97.88 107 GLU A CA 1
ATOM 781 C C . GLU A 1 107 ? -9.884 -9.423 18.580 1.00 97.88 107 GLU A C 1
ATOM 783 O O . GLU A 1 107 ? -9.698 -10.046 17.550 1.00 97.88 107 GLU A O 1
ATOM 788 N N . TYR A 1 108 ? -10.987 -8.697 18.751 1.00 97.88 108 TYR A N 1
ATOM 789 C CA . TYR A 1 108 ? -11.987 -8.548 17.700 1.00 97.88 108 TYR A CA 1
ATOM 790 C C . TYR A 1 108 ? -12.655 -7.182 17.751 1.00 97.88 108 TYR A C 1
ATOM 792 O O . TYR A 1 108 ? -13.063 -6.707 18.821 1.00 97.88 108 TYR A O 1
ATOM 800 N N . ILE A 1 109 ? -12.852 -6.572 16.581 1.00 98.50 109 ILE A N 1
ATOM 801 C CA . ILE A 1 109 ? -13.615 -5.329 16.443 1.00 98.50 109 ILE A CA 1
ATOM 802 C C . ILE A 1 109 ? -14.731 -5.510 15.412 1.00 98.50 109 ILE A C 1
ATOM 804 O O . ILE A 1 109 ? -14.487 -5.577 14.216 1.00 98.50 109 ILE A O 1
ATOM 808 N N . GLY A 1 110 ? -15.982 -5.490 15.869 1.00 98.38 110 GLY A N 1
ATOM 809 C CA . GLY A 1 110 ? -17.155 -5.567 14.997 1.00 98.38 110 GLY A CA 1
ATOM 810 C C . GLY A 1 110 ? -17.870 -4.227 14.906 1.00 98.38 110 GLY A C 1
ATOM 811 O O . GLY A 1 110 ? -18.373 -3.720 15.907 1.00 98.38 110 GLY A O 1
ATOM 812 N N . ILE A 1 111 ? -17.982 -3.650 13.716 1.00 98.25 111 ILE A N 1
ATOM 813 C CA . ILE A 1 111 ? -18.720 -2.410 13.464 1.00 98.25 111 ILE A CA 1
ATOM 814 C C . ILE A 1 111 ? -19.963 -2.724 12.636 1.00 98.25 111 ILE A C 1
ATOM 816 O O . ILE A 1 111 ? -19.912 -3.008 11.441 1.00 98.25 111 ILE A O 1
ATOM 820 N N . THR A 1 112 ? -21.116 -2.598 13.283 1.00 97.06 112 THR A N 1
ATOM 821 C CA . THR A 1 112 ? -22.430 -2.730 12.652 1.00 97.06 112 THR A CA 1
ATOM 822 C C . THR A 1 112 ? -23.045 -1.356 12.390 1.00 97.06 112 THR A C 1
ATOM 824 O O . THR A 1 112 ? -22.879 -0.410 13.168 1.00 97.06 112 THR A O 1
ATOM 827 N N . GLY A 1 113 ? -23.789 -1.241 11.290 1.00 94.88 113 GLY A N 1
ATOM 828 C CA . GLY A 1 113 ? -24.416 0.015 10.875 1.00 94.88 113 GLY A CA 1
ATOM 829 C C . GLY A 1 113 ? -23.435 1.019 10.258 1.00 94.88 113 GLY A C 1
ATOM 830 O O . GLY A 1 113 ? -22.317 0.678 9.886 1.00 94.88 113 GL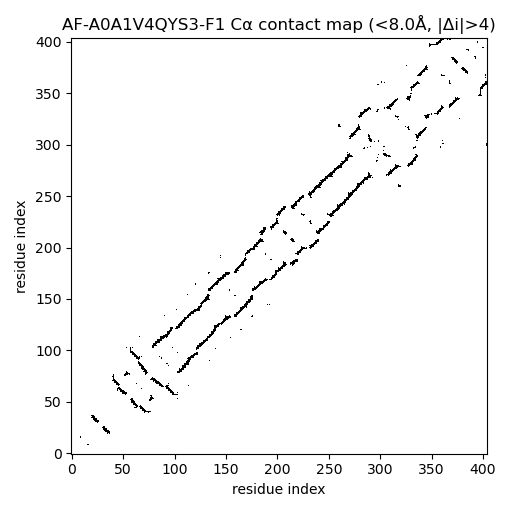Y A O 1
ATOM 831 N N . GLN A 1 114 ? -23.872 2.271 10.108 1.00 94.19 114 GLN A N 1
ATOM 832 C CA . GLN A 1 114 ? -23.058 3.325 9.497 1.00 94.19 114 GLN A CA 1
ATOM 833 C C . GLN A 1 114 ? -22.225 4.041 10.561 1.00 94.19 114 GLN A C 1
ATOM 835 O O . GLN A 1 114 ? -22.775 4.638 11.489 1.00 94.19 114 GLN A O 1
ATOM 840 N N . LEU A 1 115 ? -20.906 4.065 10.368 1.00 96.88 115 LEU A N 1
ATOM 841 C CA . LEU A 1 115 ? -19.974 4.837 11.184 1.00 96.88 115 LEU A CA 1
ATOM 842 C C . LEU A 1 115 ? -19.222 5.848 10.309 1.00 96.88 115 LEU A C 1
ATOM 844 O O . LEU A 1 115 ? -18.789 5.540 9.201 1.00 96.88 115 LEU A O 1
ATOM 848 N N . GLY A 1 116 ? -19.081 7.082 10.783 1.00 97.38 116 GLY A N 1
ATOM 849 C CA . GLY A 1 116 ? -18.249 8.094 10.137 1.00 97.38 116 GLY A CA 1
ATOM 850 C C . GLY A 1 116 ? -16.767 7.830 10.381 1.00 97.38 116 GLY A C 1
ATOM 851 O O . GLY A 1 116 ? -15.986 7.733 9.432 1.00 97.38 116 GLY A O 1
ATOM 852 N N . SER A 1 117 ? -16.374 7.675 11.647 1.00 98.31 117 SER A N 1
ATOM 853 C CA . SER A 1 117 ? -14.977 7.421 12.010 1.00 98.31 117 SER A CA 1
ATOM 854 C C . SER A 1 117 ? -14.798 6.475 13.192 1.00 98.31 117 SER A C 1
ATOM 856 O O . SER A 1 117 ? -15.458 6.640 14.218 1.00 98.31 117 SER A O 1
ATOM 858 N N . PHE A 1 118 ? -13.812 5.591 13.087 1.00 98.50 118 PHE A N 1
ATOM 859 C CA . PHE A 1 118 ? -13.261 4.809 14.188 1.00 98.50 118 PHE A CA 1
ATOM 860 C C . PHE A 1 118 ? -11.804 5.239 14.412 1.00 98.50 118 PHE A C 1
ATOM 862 O O . PHE A 1 118 ? -10.981 5.134 13.504 1.00 98.50 118 PHE A O 1
ATOM 869 N N . ASN A 1 119 ? -11.494 5.811 15.576 1.00 98.62 119 ASN A N 1
ATOM 870 C CA . ASN A 1 119 ? -10.181 6.384 15.883 1.00 98.62 119 ASN A CA 1
ATOM 871 C C . ASN A 1 119 ? -9.605 5.773 17.164 1.00 98.62 119 ASN A C 1
ATOM 873 O O . ASN A 1 119 ? -9.891 6.245 18.259 1.00 98.62 119 ASN A O 1
ATOM 877 N N . ALA A 1 120 ? -8.774 4.754 17.016 1.00 98.44 120 ALA A N 1
ATOM 878 C CA . ALA A 1 120 ? -8.202 3.958 18.092 1.00 98.44 120 ALA A CA 1
ATOM 879 C C . ALA A 1 120 ? -6.677 3.836 17.917 1.00 98.44 120 ALA A C 1
ATOM 881 O O . ALA A 1 120 ? -6.120 2.752 17.809 1.00 98.44 120 ALA A O 1
ATOM 882 N N . ARG A 1 121 ? -5.982 4.981 17.841 1.00 98.31 121 ARG A N 1
ATOM 883 C CA . ARG A 1 121 ? -4.534 5.045 17.529 1.00 98.31 121 ARG A CA 1
ATOM 884 C C . ARG A 1 121 ? -3.640 4.305 18.521 1.00 98.31 121 ARG A C 1
ATOM 886 O O . ARG A 1 121 ? -2.496 4.011 18.205 1.00 98.31 121 ARG A O 1
ATOM 893 N N . THR A 1 122 ? -4.134 4.116 19.737 1.00 98.25 122 THR A N 1
ATOM 894 C CA . THR A 1 122 ? -3.425 3.448 20.828 1.00 98.25 122 THR A CA 1
ATOM 895 C C . THR A 1 122 ? -4.016 2.070 21.124 1.00 98.25 122 THR A C 1
ATOM 897 O O . THR A 1 122 ? -3.792 1.513 22.196 1.00 98.25 122 THR A O 1
ATOM 900 N N . THR A 1 123 ? -4.809 1.538 20.194 1.00 98.44 123 THR A N 1
ATOM 901 C CA . THR A 1 123 ? -5.342 0.181 20.244 1.00 98.44 123 THR A CA 1
ATOM 902 C C . THR A 1 123 ? -4.644 -0.639 19.179 1.00 98.44 123 THR A C 1
ATOM 904 O O . THR A 1 123 ? -4.764 -0.335 17.990 1.00 98.44 123 THR A O 1
ATOM 907 N N . ASP A 1 124 ? -3.925 -1.659 19.623 1.00 98.50 124 ASP A N 1
ATOM 908 C CA . ASP A 1 124 ? -3.330 -2.655 18.748 1.00 98.50 124 ASP A CA 1
ATOM 909 C C . ASP A 1 124 ? -4.374 -3.746 18.467 1.00 98.50 124 ASP A C 1
ATOM 911 O O . ASP A 1 124 ? -5.032 -4.236 19.390 1.00 98.50 124 ASP A O 1
ATOM 915 N N . LEU A 1 125 ? -4.564 -4.085 17.195 1.00 98.25 125 LEU A N 1
ATOM 916 C CA . LEU A 1 125 ? -5.492 -5.125 16.758 1.00 98.25 125 LEU A CA 1
ATOM 917 C C . LEU A 1 125 ? -4.734 -6.453 16.642 1.00 98.25 125 LEU A C 1
ATOM 919 O O . LEU A 1 125 ? -3.744 -6.531 15.915 1.00 98.25 125 LEU A O 1
ATOM 923 N N . LEU A 1 126 ? -5.202 -7.463 17.374 1.00 97.69 126 LEU A N 1
ATOM 924 C CA . LEU A 1 126 ? -4.629 -8.814 17.449 1.00 97.69 126 LEU A CA 1
ATOM 925 C C . LEU A 1 126 ? -5.592 -9.884 16.908 1.00 97.69 126 LEU A C 1
ATOM 927 O O . LEU A 1 126 ? -5.544 -11.031 17.339 1.00 97.69 126 LEU A O 1
ATOM 931 N N . GLY A 1 127 ? -6.529 -9.479 16.057 1.00 97.62 127 GLY A N 1
ATOM 932 C CA . GLY A 1 127 ? -7.489 -10.371 15.427 1.00 97.62 127 GLY A CA 1
ATOM 933 C C . GLY A 1 127 ? -8.313 -9.647 14.374 1.00 97.62 127 GLY A C 1
ATOM 934 O O . GLY A 1 127 ? -7.911 -8.591 13.880 1.00 97.62 127 GLY A O 1
ATOM 935 N N . ASP A 1 128 ? -9.462 -10.210 14.023 1.00 98.38 128 ASP A N 1
ATOM 936 C CA . ASP A 1 128 ? -10.238 -9.724 12.887 1.00 98.38 128 ASP A CA 1
ATOM 937 C C . ASP A 1 128 ? -11.006 -8.431 13.185 1.00 98.38 128 ASP A C 1
ATOM 939 O O . ASP A 1 128 ? -11.391 -8.108 14.322 1.00 98.38 128 ASP A O 1
ATOM 943 N N . MET A 1 129 ? -11.265 -7.679 12.118 1.00 98.44 129 MET A N 1
ATOM 944 C CA . MET A 1 129 ? -12.125 -6.506 12.161 1.00 98.44 129 MET A CA 1
ATOM 945 C C . MET A 1 129 ? -13.163 -6.545 11.043 1.00 98.44 129 MET A C 1
ATOM 947 O O . MET A 1 129 ? -12.831 -6.382 9.873 1.00 98.44 129 MET A O 1
ATOM 951 N N . ASP A 1 130 ? -14.435 -6.621 11.427 1.00 98.50 130 ASP A N 1
ATOM 952 C CA . ASP A 1 130 ? -15.559 -6.633 10.493 1.00 98.50 130 ASP A CA 1
ATOM 953 C C . ASP A 1 130 ? -16.288 -5.298 10.505 1.00 98.50 130 ASP A C 1
ATOM 955 O O . ASP A 1 130 ? -16.769 -4.830 11.543 1.00 98.50 130 ASP A O 1
ATOM 959 N N . ILE A 1 131 ? -16.450 -4.686 9.339 1.00 98.12 131 ILE A N 1
ATOM 960 C CA . ILE A 1 131 ? -17.159 -3.420 9.188 1.00 98.12 131 ILE A CA 1
ATOM 961 C C . ILE A 1 131 ? -18.248 -3.614 8.141 1.00 98.12 131 ILE A C 1
ATOM 963 O O . ILE A 1 131 ? -18.033 -3.450 6.946 1.00 98.12 131 ILE A O 1
ATOM 967 N N . ALA A 1 132 ? -19.462 -3.930 8.599 1.00 96.81 132 ALA A N 1
ATOM 968 C CA . ALA A 1 132 ? -20.563 -4.367 7.732 1.00 96.81 132 ALA A CA 1
ATOM 969 C C . ALA A 1 132 ? -20.966 -3.345 6.649 1.00 96.81 132 ALA A C 1
ATOM 971 O O . ALA A 1 132 ? -21.604 -3.685 5.653 1.00 96.81 132 ALA A O 1
ATOM 972 N N . ARG A 1 133 ? -20.654 -2.066 6.864 1.00 95.88 133 ARG A N 1
ATOM 973 C CA . ARG A 1 133 ? -20.865 -0.968 5.915 1.00 95.88 133 ARG A CA 1
ATOM 974 C C . ARG A 1 133 ? -19.584 -0.155 5.817 1.00 95.88 133 ARG A C 1
ATOM 976 O O . ARG A 1 133 ? -18.782 -0.134 6.743 1.00 95.88 133 ARG A O 1
ATOM 983 N N . GLY A 1 134 ? -19.451 0.624 4.755 1.00 91.06 134 GLY A N 1
ATOM 984 C CA . GLY A 1 134 ? -18.315 1.528 4.623 1.00 91.06 134 GLY A CA 1
ATOM 985 C C . GLY A 1 134 ? -18.241 2.587 5.727 1.00 91.06 134 GLY A C 1
ATOM 986 O O . GLY A 1 134 ? -19.253 3.058 6.256 1.00 91.06 134 GLY A O 1
ATOM 987 N N . LEU A 1 135 ? -17.023 3.037 6.016 1.00 96.62 135 LEU A N 1
ATOM 988 C CA . LEU A 1 135 ? -16.737 4.138 6.934 1.00 96.62 135 LEU A CA 1
ATOM 989 C C . LEU A 1 135 ? -15.911 5.233 6.243 1.00 96.62 135 LEU A C 1
ATOM 991 O O . LEU A 1 135 ? -15.343 5.025 5.174 1.00 96.62 135 LEU A O 1
ATOM 995 N N . THR A 1 136 ? -15.819 6.424 6.838 1.00 97.69 136 THR A N 1
ATOM 996 C CA . THR A 1 136 ? -15.021 7.516 6.243 1.00 97.69 136 THR A CA 1
ATOM 997 C C . THR A 1 136 ? -13.573 7.517 6.733 1.00 97.69 136 THR A C 1
ATOM 999 O O . THR A 1 136 ? -12.674 7.890 5.977 1.00 97.69 136 THR A O 1
ATOM 1002 N N . LYS A 1 137 ? -13.320 7.126 7.988 1.00 98.56 137 LYS A N 1
ATOM 1003 C CA . LYS A 1 137 ? -11.978 7.153 8.589 1.00 98.56 137 LYS A CA 1
ATOM 1004 C C . LYS A 1 137 ? -11.736 6.019 9.587 1.00 98.56 137 LYS A C 1
ATOM 1006 O O . LYS A 1 137 ? -12.422 5.968 10.605 1.00 98.56 137 LYS A O 1
ATOM 1011 N N . LEU A 1 138 ? -10.726 5.195 9.326 1.00 98.62 138 LEU A N 1
ATOM 1012 C CA . LEU A 1 138 ? -10.213 4.165 10.229 1.00 98.62 138 LEU A CA 1
ATOM 1013 C C . LEU A 1 138 ? -8.823 4.587 10.700 1.00 98.62 138 LEU A C 1
ATOM 1015 O O . LEU A 1 138 ? -7.973 4.946 9.885 1.00 98.62 138 LEU A O 1
ATOM 1019 N N . HIS A 1 139 ? -8.593 4.576 12.006 1.00 98.75 139 HIS A N 1
ATOM 1020 C CA . HIS A 1 139 ? -7.264 4.747 12.575 1.00 98.75 139 HIS A CA 1
ATOM 1021 C C . HIS A 1 139 ? -7.054 3.713 13.674 1.00 98.75 139 HIS A C 1
ATOM 1023 O O . HIS A 1 139 ? -7.804 3.732 14.646 1.00 98.75 139 HIS A O 1
ATOM 1029 N N . LEU A 1 140 ? -6.043 2.865 13.527 1.00 98.69 140 LEU A N 1
ATOM 1030 C CA . LEU A 1 140 ? -5.626 1.876 14.522 1.00 98.69 140 LEU A CA 1
ATOM 1031 C C . LEU A 1 140 ? -4.159 2.097 14.912 1.00 98.69 140 LEU A C 1
ATOM 1033 O O . LEU A 1 140 ? -3.428 2.806 14.213 1.00 98.69 140 LEU A O 1
ATOM 1037 N N . GLY A 1 141 ? -3.753 1.519 16.041 1.00 98.44 141 GLY A N 1
ATOM 1038 C CA . GLY A 1 141 ? -2.352 1.356 16.417 1.00 98.44 141 GLY A CA 1
ATOM 1039 C C . GLY A 1 141 ? -1.677 0.308 15.537 1.00 98.44 141 GLY A C 1
ATOM 1040 O O . GLY A 1 141 ? -1.803 0.341 14.312 1.00 98.44 141 GLY A O 1
ATOM 1041 N N . ASN A 1 142 ? -0.937 -0.613 16.142 1.00 98.44 142 ASN A N 1
ATOM 1042 C CA . ASN A 1 142 ? -0.338 -1.713 15.391 1.00 98.44 142 ASN A CA 1
ATOM 1043 C C . ASN A 1 142 ? -1.393 -2.766 15.031 1.00 98.44 142 ASN A C 1
ATOM 1045 O O . ASN A 1 142 ? -2.396 -2.915 15.725 1.00 98.44 142 ASN A O 1
ATOM 1049 N N . VAL A 1 143 ? -1.159 -3.493 13.949 1.00 98.25 143 VAL A N 1
ATOM 1050 C CA . VAL A 1 143 ? -1.923 -4.682 13.572 1.00 98.25 143 VAL A CA 1
ATOM 1051 C C . VAL A 1 143 ? -0.912 -5.792 13.342 1.00 98.25 143 VAL A C 1
ATOM 1053 O O . VAL A 1 143 ? 0.107 -5.559 12.694 1.00 98.25 143 VAL A O 1
ATOM 1056 N N . SER A 1 144 ? -1.128 -6.958 13.927 1.00 95.81 144 SER A N 1
ATOM 1057 C CA . SER A 1 144 ? -0.176 -8.063 13.824 1.00 95.81 144 SER A CA 1
ATOM 1058 C C . SER A 1 144 ? -0.884 -9.398 13.917 1.00 95.81 144 SER A C 1
ATOM 1060 O O . SER A 1 144 ? -1.780 -9.517 14.753 1.00 95.81 144 SER A O 1
ATOM 1062 N N . GLY A 1 145 ? -0.387 -10.382 13.173 1.00 93.56 145 GLY A N 1
ATOM 1063 C CA . GLY A 1 145 ? -0.938 -11.734 13.109 1.00 93.56 145 GLY A CA 1
ATOM 1064 C C . GLY A 1 145 ? -1.841 -11.906 11.892 1.00 93.56 145 GLY A C 1
ATOM 1065 O O . GLY A 1 145 ? -2.369 -10.914 11.396 1.00 93.56 145 GLY A O 1
ATOM 1066 N N . GLU A 1 146 ? -1.998 -13.159 11.452 1.00 95.00 146 GLU A N 1
ATOM 1067 C CA . GLU A 1 146 ? -2.740 -13.580 10.252 1.00 95.00 146 GLU A CA 1
ATOM 1068 C C . GLU A 1 146 ? -4.242 -13.265 10.362 1.00 95.00 146 GLU A C 1
ATOM 1070 O O . GLU A 1 146 ? -5.060 -14.113 10.728 1.00 95.00 146 GLU A O 1
ATOM 1075 N N . HIS A 1 147 ? -4.606 -12.013 10.084 1.00 95.81 147 HIS A N 1
ATOM 1076 C CA . HIS A 1 147 ? -5.949 -11.481 10.324 1.00 95.81 147 HIS A CA 1
ATOM 1077 C C . HIS A 1 147 ? -6.504 -10.725 9.127 1.00 95.81 147 HIS A C 1
ATOM 1079 O O . HIS A 1 147 ? -5.779 -10.289 8.226 1.00 95.81 147 HIS A O 1
ATOM 1085 N N . VAL A 1 148 ? -7.821 -10.527 9.144 1.00 98.06 148 VAL A N 1
ATOM 1086 C CA . VAL A 1 148 ? -8.542 -9.825 8.086 1.00 98.06 148 VAL A CA 1
ATOM 1087 C C . VAL A 1 148 ? -9.249 -8.589 8.634 1.00 98.06 148 VAL A C 1
ATOM 1089 O O . VAL A 1 148 ? -9.961 -8.626 9.637 1.00 98.06 148 VAL A O 1
ATOM 1092 N N . ILE A 1 149 ? -9.089 -7.469 7.927 1.00 98.50 149 ILE A N 1
ATOM 1093 C CA . ILE A 1 149 ? -9.999 -6.326 8.031 1.00 98.50 149 ILE A CA 1
ATOM 1094 C C . ILE A 1 149 ? -10.937 -6.369 6.829 1.00 98.50 149 ILE A C 1
ATOM 1096 O O . ILE A 1 149 ? -10.502 -6.108 5.705 1.00 98.50 149 ILE A O 1
ATOM 1100 N N . ASP A 1 150 ? -12.216 -6.645 7.071 1.00 98.56 150 ASP A N 1
ATOM 1101 C CA . ASP A 1 150 ? -13.263 -6.615 6.049 1.00 98.56 150 ASP A CA 1
ATOM 1102 C C . ASP A 1 150 ? -14.096 -5.330 6.170 1.00 98.56 150 ASP A C 1
ATOM 1104 O O . ASP A 1 150 ? -14.622 -4.983 7.233 1.00 98.56 150 ASP A O 1
ATOM 1108 N N . ILE A 1 151 ? -14.203 -4.579 5.073 1.00 98.19 151 ILE A N 1
ATOM 1109 C CA . ILE A 1 151 ? -14.976 -3.341 4.994 1.00 98.19 151 ILE A CA 1
ATOM 1110 C C . ILE A 1 151 ? -16.006 -3.441 3.873 1.00 98.19 151 ILE A C 1
ATOM 1112 O O . ILE A 1 151 ? -15.712 -3.241 2.694 1.00 98.19 151 ILE A O 1
ATOM 1116 N N . GLY A 1 152 ? -17.261 -3.624 4.260 1.00 97.62 152 GLY A N 1
ATOM 1117 C CA . GLY A 1 152 ? -18.373 -3.730 3.331 1.00 97.62 152 GLY A CA 1
ATOM 1118 C C . GLY A 1 152 ? -18.681 -2.441 2.566 1.00 97.62 152 GLY A C 1
ATOM 1119 O O . GLY A 1 152 ? -18.100 -1.365 2.760 1.00 97.62 152 GLY A O 1
ATOM 1120 N N . THR A 1 153 ? -19.670 -2.543 1.685 1.00 96.50 153 THR A N 1
ATOM 1121 C CA . THR A 1 153 ? -20.083 -1.471 0.770 1.00 96.50 153 THR A CA 1
ATOM 1122 C C . THR A 1 153 ? -20.547 -0.201 1.521 1.00 96.50 153 THR A C 1
ATOM 1124 O O . THR A 1 153 ? -21.306 -0.284 2.499 1.00 96.50 153 THR A O 1
ATOM 1127 N N . PRO A 1 154 ? -20.149 1.014 1.089 1.00 95.38 154 PRO A N 1
ATOM 1128 C CA . PRO A 1 154 ? -20.589 2.251 1.725 1.00 95.38 154 PRO A CA 1
ATOM 1129 C C . PRO A 1 154 ? -22.027 2.617 1.330 1.00 95.38 154 PRO A C 1
ATOM 1131 O O . PRO A 1 154 ? -22.433 2.439 0.187 1.00 95.38 154 PRO A O 1
ATOM 1134 N N . LEU A 1 155 ? -22.783 3.259 2.232 1.00 93.25 155 LEU A N 1
ATOM 1135 C CA . LEU A 1 155 ? -24.142 3.738 1.911 1.00 93.25 155 LEU A CA 1
ATOM 1136 C C . LEU A 1 155 ? -24.173 4.826 0.827 1.00 93.25 155 LEU A C 1
ATOM 1138 O O . LEU A 1 155 ? -25.179 5.010 0.147 1.00 93.25 155 LEU A O 1
ATOM 1142 N N . LYS A 1 156 ? -23.088 5.594 0.687 1.00 93.50 156 LYS A N 1
ATOM 1143 C CA . LYS A 1 156 ? -22.953 6.621 -0.350 1.00 93.50 156 LYS A CA 1
ATOM 1144 C C . LYS A 1 156 ? -22.027 6.082 -1.444 1.00 93.50 156 LYS A C 1
ATOM 1146 O O . LYS A 1 156 ? -20.850 5.898 -1.144 1.00 93.50 156 LYS A O 1
ATOM 1151 N N . PRO A 1 157 ? -22.469 5.957 -2.710 1.00 90.88 157 PRO A N 1
ATOM 1152 C CA . PRO A 1 157 ? -21.662 5.362 -3.787 1.00 90.88 157 PRO A CA 1
ATOM 1153 C C . PRO A 1 157 ? -20.307 6.038 -4.055 1.00 90.88 157 PRO A C 1
ATOM 1155 O O . PRO A 1 157 ? -19.405 5.436 -4.618 1.00 90.88 157 PRO A O 1
ATOM 1158 N N . LYS A 1 158 ? -20.155 7.313 -3.671 1.00 92.44 158 LYS A N 1
ATOM 1159 C CA . LYS A 1 158 ? -18.907 8.088 -3.826 1.00 92.44 158 LYS A CA 1
ATOM 1160 C C . LYS A 1 158 ? -18.077 8.173 -2.541 1.00 92.44 158 LYS A C 1
ATOM 1162 O O . LYS A 1 158 ? -17.102 8.928 -2.495 1.00 92.44 158 LYS A O 1
ATOM 1167 N N . ALA A 1 159 ? -18.500 7.507 -1.468 1.00 95.12 159 ALA A N 1
ATOM 1168 C CA . ALA A 1 159 ? -17.719 7.477 -0.244 1.00 95.12 159 ALA A CA 1
ATOM 1169 C C . ALA A 1 159 ? -16.455 6.648 -0.456 1.00 95.12 159 ALA A C 1
ATOM 1171 O O . ALA A 1 159 ? -16.425 5.699 -1.230 1.00 95.12 159 ALA A O 1
ATOM 1172 N N . ALA A 1 160 ? -15.407 7.062 0.240 1.00 96.94 160 ALA A N 1
ATOM 1173 C CA . ALA A 1 160 ? -14.131 6.385 0.244 1.00 96.94 160 ALA A CA 1
ATOM 1174 C C . ALA A 1 160 ? -13.528 6.518 1.641 1.00 96.94 160 ALA A C 1
ATOM 1176 O O . ALA A 1 160 ? -13.641 7.588 2.263 1.00 96.94 160 ALA A O 1
ATOM 1177 N N . VAL A 1 161 ? -12.895 5.449 2.112 1.00 98.12 161 VAL A N 1
ATOM 1178 C CA . VAL A 1 161 ? -12.308 5.358 3.448 1.00 98.12 161 VAL A CA 1
ATOM 1179 C C . VAL A 1 161 ? -10.879 5.898 3.449 1.00 98.12 161 VAL A C 1
ATOM 1181 O O . VAL A 1 161 ? -10.114 5.706 2.504 1.00 98.12 161 VAL A O 1
ATOM 1184 N N . SER A 1 162 ? -10.508 6.610 4.509 1.00 98.69 162 SER A N 1
ATOM 1185 C CA . SER A 1 162 ? -9.109 6.896 4.828 1.00 98.69 162 SER A CA 1
ATOM 1186 C C . SER A 1 162 ? -8.662 5.983 5.964 1.00 98.69 162 SER A C 1
ATOM 1188 O O . SER A 1 162 ? -9.228 6.061 7.053 1.00 98.69 162 SER A O 1
ATOM 1190 N N . ILE A 1 163 ? -7.644 5.165 5.727 1.00 98.75 163 ILE A N 1
ATOM 1191 C CA . ILE A 1 163 ? -7.118 4.187 6.678 1.00 98.75 163 ILE A CA 1
ATOM 1192 C C . ILE A 1 163 ? -5.743 4.658 7.149 1.00 98.75 163 ILE A C 1
ATOM 1194 O O . ILE A 1 163 ? -4.897 5.062 6.347 1.00 98.75 163 ILE A O 1
ATOM 1198 N N . THR A 1 164 ? -5.520 4.664 8.460 1.00 98.75 164 THR A N 1
ATOM 1199 C CA . THR A 1 164 ? -4.199 4.871 9.057 1.00 98.75 164 THR A CA 1
ATOM 1200 C C . THR A 1 164 ? -3.908 3.774 10.061 1.00 98.75 164 THR A C 1
ATOM 1202 O O . THR A 1 164 ? -4.638 3.635 11.036 1.00 98.75 164 THR A O 1
ATOM 1205 N N . LEU A 1 165 ? -2.840 3.029 9.817 1.00 98.69 165 LEU A N 1
ATOM 1206 C CA . LEU A 1 165 ? -2.357 1.970 10.691 1.00 98.69 165 LEU A CA 1
ATOM 1207 C C . LEU A 1 165 ? -0.949 2.331 11.175 1.00 98.69 165 LEU A C 1
ATOM 1209 O O . LEU A 1 165 ? -0.226 3.097 10.524 1.00 98.69 165 LEU A O 1
ATOM 1213 N N . GLY A 1 166 ? -0.584 1.800 12.334 1.00 98.38 166 GLY A N 1
ATOM 1214 C CA . GLY A 1 166 ? 0.773 1.783 12.858 1.00 98.38 166 GLY A CA 1
ATOM 1215 C C . GLY A 1 166 ? 1.646 0.812 12.068 1.00 98.38 166 GLY A C 1
ATOM 1216 O O . GLY A 1 166 ? 1.714 0.878 10.837 1.00 98.38 166 GLY A O 1
ATOM 1217 N N . ARG A 1 167 ? 2.353 -0.066 12.779 1.00 98.25 167 ARG A N 1
ATOM 1218 C CA . ARG A 1 167 ? 3.046 -1.200 12.159 1.00 98.25 167 ARG A CA 1
ATOM 1219 C C . ARG A 1 167 ? 2.030 -2.279 11.819 1.00 98.25 167 ARG A C 1
ATOM 1221 O O . ARG A 1 167 ? 1.134 -2.523 12.621 1.00 98.25 167 ARG A O 1
ATOM 1228 N N . VAL A 1 168 ? 2.192 -2.893 10.661 1.00 98.44 168 VAL A N 1
ATOM 1229 C CA . VAL A 1 168 ? 1.349 -3.971 10.160 1.00 98.44 168 VAL A CA 1
ATOM 1230 C C . VAL A 1 168 ? 2.234 -5.187 9.906 1.00 98.44 168 VAL A C 1
ATOM 1232 O O . VAL A 1 168 ? 3.310 -5.039 9.321 1.00 98.44 168 VAL A O 1
ATOM 1235 N N . ALA A 1 169 ? 1.801 -6.348 10.377 1.00 97.94 169 ALA A N 1
ATOM 1236 C CA . ALA A 1 169 ? 2.403 -7.635 10.067 1.00 97.94 169 ALA A CA 1
ATOM 1237 C C . ALA A 1 169 ? 1.296 -8.659 9.815 1.00 97.94 169 ALA A C 1
ATOM 1239 O O . ALA A 1 169 ? 0.379 -8.745 10.635 1.00 97.94 169 ALA A O 1
ATOM 1240 N N . ASP A 1 170 ? 1.410 -9.400 8.719 1.00 97.19 170 ASP A N 1
ATOM 1241 C CA . ASP A 1 170 ? 0.566 -10.553 8.383 1.00 97.19 170 ASP A CA 1
ATOM 1242 C C . ASP A 1 170 ? -0.937 -10.202 8.256 1.00 97.19 170 ASP A C 1
ATOM 1244 O O . ASP A 1 170 ? -1.821 -10.921 8.715 1.00 97.19 170 ASP A O 1
ATOM 1248 N N . LEU A 1 171 ? -1.250 -9.037 7.681 1.00 97.88 171 LEU A N 1
ATOM 1249 C CA . LEU A 1 171 ? -2.621 -8.537 7.557 1.00 97.88 171 LEU A CA 1
ATOM 1250 C C . LEU A 1 171 ? -3.137 -8.648 6.125 1.00 97.88 171 LEU A C 1
ATOM 1252 O O . LEU A 1 171 ? -2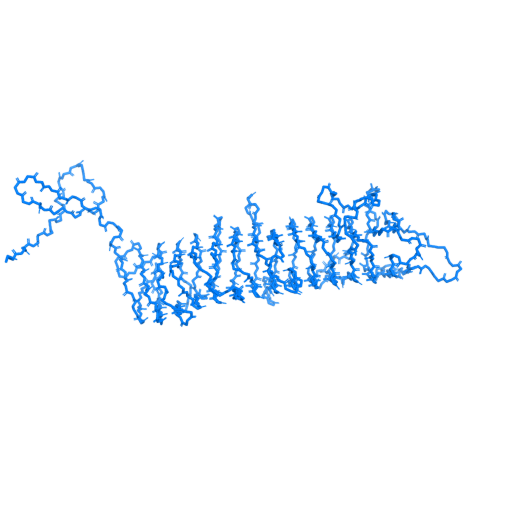.499 -8.197 5.176 1.00 97.88 171 LEU A O 1
ATOM 1256 N N . SER A 1 172 ? -4.395 -9.055 5.986 1.00 98.19 172 SER A N 1
ATOM 1257 C CA . SER A 1 172 ? -5.174 -8.824 4.771 1.00 98.19 172 SER A CA 1
ATOM 1258 C C . SER A 1 172 ? -6.269 -7.781 4.987 1.00 98.19 172 SER A C 1
ATOM 1260 O O . SER A 1 172 ? -6.952 -7.744 6.008 1.00 98.19 172 SER A O 1
ATOM 1262 N N . ILE A 1 173 ? -6.464 -6.905 4.004 1.00 98.50 173 ILE A N 1
ATOM 1263 C CA . ILE A 1 173 ? -7.570 -5.946 3.975 1.00 98.50 173 ILE A CA 1
ATOM 1264 C C . ILE A 1 173 ? -8.410 -6.232 2.738 1.00 98.50 173 ILE A C 1
ATOM 1266 O O . ILE A 1 173 ? -7.940 -6.046 1.615 1.00 98.50 173 ILE A O 1
ATOM 1270 N N . ARG A 1 174 ? -9.676 -6.593 2.948 1.00 98.50 174 ARG A N 1
ATOM 1271 C CA . ARG A 1 174 ? -10.699 -6.664 1.902 1.00 98.50 174 ARG A CA 1
ATOM 1272 C C . ARG A 1 174 ? -11.662 -5.506 2.080 1.00 98.50 174 ARG A C 1
ATOM 1274 O O . ARG A 1 174 ? -12.153 -5.255 3.176 1.00 98.50 174 ARG A O 1
ATOM 1281 N N . THR A 1 175 ? -11.940 -4.764 1.015 1.00 98.31 175 THR A N 1
ATOM 1282 C CA . THR A 1 175 ? -12.908 -3.672 1.108 1.00 98.31 175 THR A CA 1
ATOM 1283 C C . THR A 1 175 ? -13.698 -3.476 -0.170 1.00 98.31 175 THR A C 1
ATOM 1285 O O . THR A 1 175 ? -13.127 -3.221 -1.222 1.00 98.31 175 THR A O 1
ATOM 1288 N N . ASP A 1 176 ? -15.023 -3.449 -0.062 1.00 97.69 176 ASP A N 1
ATOM 1289 C CA . ASP A 1 176 ? -15.915 -2.945 -1.115 1.00 97.69 176 ASP A CA 1
ATOM 1290 C C . ASP A 1 176 ? -15.938 -1.410 -1.146 1.00 97.69 176 ASP A C 1
ATOM 1292 O O . ASP A 1 176 ? -16.374 -0.777 -2.111 1.00 97.69 176 ASP A O 1
ATOM 1296 N N . THR A 1 177 ? -15.517 -0.771 -0.051 1.00 97.38 177 THR A N 1
ATOM 1297 C CA . THR A 1 177 ? -15.389 0.682 0.024 1.00 97.38 177 THR A CA 1
ATOM 1298 C C . THR A 1 177 ? -14.069 1.111 -0.615 1.00 97.38 177 THR A C 1
ATOM 1300 O O . THR A 1 177 ? -13.002 0.691 -0.162 1.00 97.38 177 THR A O 1
ATOM 1303 N N . PRO A 1 178 ? -14.070 2.015 -1.607 1.00 98.12 178 PRO A N 1
ATOM 1304 C CA . PRO A 1 178 ? -12.815 2.496 -2.156 1.00 98.12 178 PRO A CA 1
ATOM 1305 C C . PRO A 1 178 ? -11.941 3.212 -1.125 1.00 98.12 178 PRO A C 1
ATOM 1307 O O . PRO A 1 178 ? -12.440 3.886 -0.220 1.00 98.12 178 PRO A O 1
ATOM 1310 N N . ILE A 1 179 ? -10.623 3.152 -1.288 1.00 98.38 179 ILE A N 1
ATOM 1311 C CA . ILE A 1 179 ? -9.687 3.740 -0.330 1.00 98.38 179 ILE A CA 1
ATOM 1312 C C . ILE A 1 179 ? -9.223 5.095 -0.849 1.00 98.38 179 ILE A C 1
ATOM 1314 O O . ILE A 1 179 ? -8.457 5.202 -1.803 1.00 98.38 179 ILE A O 1
ATOM 1318 N N . ARG A 1 180 ? -9.617 6.179 -0.178 1.00 98.31 180 ARG A N 1
ATOM 1319 C CA . ARG A 1 180 ? -9.105 7.523 -0.485 1.00 98.31 180 ARG A CA 1
ATOM 1320 C C . ARG A 1 180 ? -7.610 7.620 -0.194 1.00 98.31 180 ARG A C 1
ATOM 1322 O O . ARG A 1 180 ? -6.874 8.228 -0.972 1.00 98.31 180 ARG A O 1
ATOM 1329 N N . SER A 1 181 ? -7.190 7.088 0.951 1.00 98.62 181 SER A N 1
ATOM 1330 C CA . SER A 1 181 ? -5.800 7.081 1.399 1.00 98.62 181 SER A CA 1
ATOM 1331 C C . SER A 1 181 ? -5.573 5.923 2.359 1.00 98.62 181 SER A C 1
ATOM 1333 O O . SER A 1 181 ? -6.260 5.850 3.374 1.00 98.62 181 SER A O 1
ATOM 1335 N N . LEU A 1 182 ? -4.573 5.097 2.083 1.00 98.75 182 LEU A N 1
ATOM 1336 C CA . LEU A 1 182 ? -3.989 4.154 3.026 1.00 98.75 182 LEU A CA 1
ATOM 1337 C C . LEU A 1 182 ? -2.644 4.712 3.480 1.00 98.75 182 LEU A C 1
ATOM 1339 O O . LEU A 1 182 ? -1.797 5.065 2.658 1.00 98.75 182 LEU A O 1
ATOM 1343 N N . LYS A 1 183 ? -2.468 4.829 4.791 1.00 98.81 183 LYS A N 1
ATOM 1344 C CA . LYS A 1 183 ? -1.199 5.195 5.406 1.00 98.81 183 LYS A CA 1
ATOM 1345 C C . LYS A 1 183 ? -0.831 4.142 6.441 1.00 98.81 183 LYS A C 1
ATOM 1347 O O . LYS A 1 183 ? -1.584 3.943 7.385 1.00 98.81 183 LYS A O 1
ATOM 1352 N N . VAL A 1 184 ? 0.338 3.546 6.294 1.00 98.75 184 VAL A N 1
ATOM 1353 C CA . VAL A 1 184 ? 0.931 2.629 7.267 1.00 98.75 184 VAL A CA 1
ATOM 1354 C C . VAL A 1 184 ? 2.305 3.140 7.678 1.00 98.75 184 VAL A C 1
ATOM 1356 O O . VAL A 1 184 ? 2.947 3.898 6.938 1.00 98.75 184 VAL A O 1
ATOM 1359 N N . VAL A 1 185 ? 2.753 2.781 8.878 1.00 98.62 185 VAL A N 1
ATOM 1360 C CA . VAL A 1 185 ? 4.131 3.071 9.291 1.00 98.62 185 VAL A CA 1
ATOM 1361 C C . VAL A 1 185 ? 5.079 2.116 8.581 1.00 98.62 185 VAL A C 1
ATOM 1363 O O . VAL A 1 185 ? 6.027 2.585 7.964 1.00 98.62 185 VAL A O 1
ATOM 1366 N N . ASP A 1 186 ? 4.798 0.820 8.641 1.00 98.56 186 ASP A N 1
ATOM 1367 C CA . ASP A 1 186 ? 5.579 -0.283 8.073 1.00 98.56 186 ASP A CA 1
ATOM 1368 C C . ASP A 1 186 ? 4.601 -1.440 7.848 1.00 98.56 186 ASP A C 1
ATOM 1370 O O . ASP A 1 186 ? 3.765 -1.659 8.725 1.00 98.56 186 ASP A O 1
ATOM 1374 N N . TRP A 1 187 ? 4.663 -2.133 6.713 1.00 98.56 187 TRP A N 1
ATOM 1375 C CA . TRP A 1 187 ? 3.867 -3.338 6.456 1.00 98.56 187 TRP A CA 1
ATOM 1376 C C . TRP A 1 187 ? 4.784 -4.470 6.027 1.00 98.56 187 TRP A C 1
ATOM 1378 O O . TRP A 1 187 ? 5.449 -4.370 4.989 1.00 98.56 187 TRP A O 1
ATOM 1388 N N . ARG A 1 188 ? 4.826 -5.510 6.857 1.00 98.06 188 ARG A N 1
ATOM 1389 C CA . ARG A 1 188 ? 5.652 -6.696 6.676 1.00 98.06 188 ARG A CA 1
ATOM 1390 C C . ARG A 1 188 ? 4.789 -7.907 6.377 1.00 98.06 188 ARG A C 1
ATOM 1392 O O . ARG A 1 188 ? 3.809 -8.114 7.076 1.00 98.06 188 ARG A O 1
ATOM 1399 N N . ASP A 1 189 ? 5.210 -8.668 5.385 1.00 96.62 189 ASP A N 1
ATOM 1400 C CA . ASP A 1 189 ? 4.710 -10.015 5.150 1.00 96.62 189 ASP A CA 1
ATOM 1401 C C . ASP A 1 189 ? 5.770 -10.959 5.728 1.00 96.62 189 ASP A C 1
ATOM 1403 O O . ASP A 1 189 ? 6.900 -11.025 5.231 1.00 96.62 189 ASP A O 1
ATOM 1407 N N . THR A 1 190 ? 5.480 -11.520 6.900 1.00 95.38 190 THR A N 1
ATOM 1408 C CA . THR A 1 190 ? 6.396 -12.390 7.656 1.00 95.38 190 THR A CA 1
ATOM 1409 C C . THR A 1 190 ? 5.886 -13.818 7.788 1.00 95.38 190 THR A C 1
ATOM 1411 O O . THR A 1 190 ? 6.665 -14.701 8.157 1.00 95.38 190 THR A O 1
ATOM 1414 N N . GLY A 1 191 ? 4.607 -14.036 7.502 1.00 87.00 191 GLY A N 1
ATOM 1415 C CA . GLY A 1 191 ? 3.963 -15.335 7.445 1.00 87.00 191 GLY A CA 1
ATOM 1416 C C . GLY A 1 191 ? 4.237 -16.082 6.141 1.00 87.00 191 GLY A C 1
ATOM 1417 O O . GLY A 1 191 ? 5.002 -15.658 5.278 1.00 87.00 191 GLY A O 1
ATOM 1418 N N . GLY A 1 192 ? 3.628 -17.263 6.022 1.00 84.88 192 GLY A N 1
ATOM 1419 C CA . GLY A 1 192 ? 3.633 -18.041 4.777 1.00 84.88 192 GLY A CA 1
ATOM 1420 C C . GLY A 1 192 ? 2.413 -17.777 3.890 1.00 84.88 192 GLY A C 1
ATOM 1421 O O . GLY A 1 192 ? 2.408 -18.167 2.722 1.00 84.88 192 GLY A O 1
ATOM 1422 N N . LEU A 1 193 ? 1.368 -17.153 4.440 1.00 88.00 193 LEU A N 1
ATOM 1423 C CA . LEU A 1 193 ? 0.181 -16.738 3.704 1.00 88.00 193 LEU A CA 1
ATOM 1424 C C . LEU A 1 193 ? 0.388 -15.302 3.230 1.00 88.00 193 LEU A C 1
ATOM 1426 O O . LEU A 1 193 ? 0.544 -14.416 4.056 1.00 88.00 193 LEU A O 1
ATOM 1430 N N . GLY A 1 194 ? 0.373 -15.090 1.913 1.00 90.94 194 GLY A N 1
ATOM 1431 C CA . GLY A 1 194 ? 0.611 -13.766 1.345 1.00 90.94 194 GLY A CA 1
ATOM 1432 C C . GLY A 1 194 ? -0.402 -12.729 1.833 1.00 90.94 194 GLY A C 1
ATOM 1433 O O . GLY A 1 194 ? -1.619 -12.917 1.697 1.00 90.94 194 GLY A O 1
ATOM 1434 N N . ASP A 1 195 ? 0.112 -11.616 2.346 1.00 96.88 195 ASP A N 1
ATOM 1435 C CA . ASP A 1 195 ? -0.682 -10.462 2.756 1.00 96.88 195 ASP A CA 1
ATOM 1436 C C . ASP A 1 195 ? -1.306 -9.780 1.549 1.00 96.88 195 ASP A C 1
ATOM 1438 O O . ASP A 1 195 ? -0.634 -9.539 0.546 1.00 96.88 195 ASP A O 1
ATOM 1442 N N . ARG A 1 196 ? -2.580 -9.380 1.637 1.00 97.94 196 ARG A N 1
ATOM 1443 C CA . ARG A 1 196 ? -3.265 -8.765 0.493 1.00 97.94 196 ARG A CA 1
ATOM 1444 C C . ARG A 1 196 ? -4.099 -7.551 0.846 1.00 97.94 196 ARG A C 1
ATOM 1446 O O . ARG A 1 196 ? -4.937 -7.576 1.743 1.00 97.94 196 ARG A O 1
ATOM 1453 N N . LEU A 1 197 ? -3.960 -6.506 0.034 1.00 98.56 197 LEU A N 1
ATOM 1454 C CA . LEU A 1 197 ? -4.899 -5.393 -0.041 1.00 98.56 197 LEU A CA 1
ATOM 1455 C C . LEU A 1 197 ? -5.797 -5.520 -1.278 1.00 98.56 197 LEU A C 1
ATOM 1457 O O . LEU A 1 197 ? -5.363 -5.259 -2.400 1.00 98.56 197 LEU A O 1
ATOM 1461 N N . GLU A 1 198 ? -7.067 -5.847 -1.062 1.00 98.69 198 GLU A N 1
ATOM 1462 C CA . GLU A 1 198 ? -8.105 -5.937 -2.090 1.00 98.69 198 GLU A CA 1
ATOM 1463 C C . GLU A 1 198 ? -9.082 -4.756 -1.980 1.00 98.69 198 GLU A C 1
ATOM 1465 O O . GLU A 1 198 ? -9.728 -4.553 -0.948 1.00 98.69 198 GLU A O 1
ATOM 1470 N N . ALA A 1 199 ? -9.190 -3.949 -3.042 1.00 98.19 199 ALA A N 1
ATOM 1471 C CA . ALA A 1 199 ? -10.077 -2.782 -3.068 1.00 98.19 199 ALA A CA 1
ATOM 1472 C C . ALA A 1 199 ? -10.537 -2.406 -4.491 1.00 98.19 199 ALA A C 1
ATOM 1474 O O . ALA A 1 199 ? -9.814 -2.637 -5.461 1.00 98.19 199 ALA A O 1
ATOM 1475 N N . PRO A 1 200 ? -11.668 -1.687 -4.656 1.00 98.06 200 PRO A N 1
ATOM 1476 C CA . PRO A 1 200 ? -12.040 -1.096 -5.939 1.00 98.06 200 PRO A CA 1
ATOM 1477 C C . PRO A 1 200 ? -10.945 -0.193 -6.511 1.00 98.06 200 PRO A C 1
ATOM 1479 O O . PRO A 1 200 ? -10.598 -0.275 -7.685 1.00 98.06 200 PRO A O 1
ATOM 1482 N N . TRP A 1 201 ? -10.389 0.690 -5.680 1.00 98.50 201 TRP A N 1
ATOM 1483 C CA . TRP A 1 201 ? -9.266 1.556 -6.029 1.00 98.50 201 TRP A CA 1
ATOM 1484 C C . TRP A 1 201 ? -8.621 2.141 -4.771 1.00 98.50 201 TRP A C 1
ATOM 1486 O O . TRP A 1 201 ? -9.266 2.287 -3.728 1.00 98.50 201 TRP A O 1
ATOM 1496 N N . VAL A 1 202 ? -7.356 2.549 -4.896 1.00 98.62 202 VAL A N 1
ATOM 1497 C CA . VAL A 1 202 ? -6.579 3.233 -3.857 1.00 98.62 202 VAL A CA 1
ATOM 1498 C C . VAL A 1 202 ? -6.105 4.583 -4.385 1.00 98.62 202 VAL A C 1
ATOM 1500 O O . VAL A 1 202 ? -5.281 4.687 -5.289 1.00 98.62 202 VAL A O 1
ATOM 1503 N N . GLY A 1 203 ? -6.604 5.669 -3.802 1.00 98.31 203 GLY A N 1
ATOM 1504 C CA . GLY A 1 203 ? -6.245 7.026 -4.203 1.00 98.31 203 GLY A CA 1
ATOM 1505 C C . GLY A 1 203 ? -4.799 7.373 -3.853 1.00 98.31 203 GLY A C 1
ATOM 1506 O O . GLY A 1 203 ? -4.082 7.940 -4.678 1.00 98.31 203 GLY A O 1
ATOM 1507 N N . LYS A 1 204 ? -4.365 7.046 -2.633 1.00 98.69 204 LYS A N 1
ATOM 1508 C CA . LYS A 1 204 ? -2.989 7.246 -2.165 1.00 98.69 204 LYS A CA 1
ATOM 1509 C C . LYS A 1 204 ? -2.563 6.099 -1.256 1.00 98.69 204 LYS A C 1
ATOM 1511 O O . LYS A 1 204 ? -3.288 5.794 -0.315 1.00 98.69 204 LYS A O 1
ATOM 1516 N N . LEU A 1 205 ? -1.386 5.539 -1.500 1.00 98.75 205 LEU A N 1
ATOM 1517 C CA . LEU A 1 205 ? -0.744 4.539 -0.650 1.00 98.75 205 LEU A CA 1
ATOM 1518 C C . LEU A 1 205 ? 0.548 5.129 -0.083 1.00 98.75 205 LEU A C 1
ATOM 1520 O O . LEU A 1 205 ? 1.395 5.617 -0.834 1.00 98.75 205 LEU A O 1
ATOM 1524 N N . PHE A 1 206 ? 0.685 5.110 1.240 1.00 98.75 206 PHE A N 1
ATOM 1525 C CA . PHE A 1 206 ? 1.872 5.584 1.941 1.00 98.75 206 PHE A CA 1
ATOM 1526 C C . PHE A 1 206 ? 2.373 4.542 2.936 1.00 98.75 206 PHE A C 1
ATOM 1528 O O . PHE A 1 206 ? 1.646 4.218 3.870 1.00 98.75 206 PHE A O 1
ATOM 1535 N N . ALA A 1 207 ? 3.631 4.133 2.801 1.00 98.56 207 ALA A N 1
ATOM 1536 C CA . ALA A 1 207 ? 4.394 3.492 3.868 1.00 98.56 207 ALA A CA 1
ATOM 1537 C C . ALA A 1 207 ? 5.485 4.472 4.305 1.00 98.56 207 ALA A C 1
ATOM 1539 O O . ALA A 1 207 ? 6.357 4.832 3.512 1.00 98.56 207 ALA A O 1
ATOM 1540 N N . THR A 1 208 ? 5.352 5.044 5.504 1.00 98.44 208 THR A N 1
ATOM 1541 C CA . THR A 1 208 ? 6.115 6.257 5.856 1.00 98.44 208 THR A CA 1
ATOM 1542 C C . THR A 1 208 ? 7.391 6.016 6.632 1.00 98.44 208 THR A C 1
ATOM 1544 O O . THR A 1 208 ? 8.245 6.903 6.651 1.00 98.44 208 THR A O 1
ATOM 1547 N N . GLY A 1 209 ? 7.491 4.879 7.310 1.00 97.62 209 GLY A N 1
ATOM 1548 C CA . GLY A 1 209 ? 8.550 4.614 8.265 1.00 97.62 209 GLY A CA 1
ATOM 1549 C C . GLY A 1 209 ? 8.559 5.611 9.423 1.00 97.62 209 GLY A C 1
ATOM 1550 O O . GLY A 1 209 ? 7.602 6.352 9.677 1.00 97.62 209 GLY A O 1
ATOM 1551 N N . VAL A 1 210 ? 9.690 5.633 10.114 1.00 96.56 210 VAL A N 1
ATOM 1552 C CA . VAL A 1 210 ? 10.074 6.529 11.198 1.00 96.56 210 VAL A CA 1
ATOM 1553 C C . VAL A 1 210 ? 11.510 6.968 10.912 1.00 96.56 210 VAL A C 1
ATOM 1555 O O . VAL A 1 210 ? 12.383 6.140 10.683 1.00 96.56 210 VAL A O 1
ATOM 1558 N N . LYS A 1 211 ? 11.780 8.279 10.961 1.00 91.81 211 LYS A N 1
ATOM 1559 C CA . LYS A 1 211 ? 13.040 8.919 10.515 1.00 91.81 211 LYS A CA 1
ATOM 1560 C C . LYS A 1 211 ? 14.345 8.284 11.049 1.00 91.81 211 LYS A C 1
ATOM 1562 O O . LYS A 1 211 ? 15.395 8.515 10.461 1.00 91.81 211 LYS A O 1
ATOM 1567 N N . LYS A 1 212 ? 14.298 7.549 12.164 1.00 90.81 212 LYS A N 1
ATOM 1568 C CA . LYS A 1 212 ? 15.448 6.909 12.826 1.00 90.81 212 LYS A CA 1
ATOM 1569 C C . LYS A 1 212 ? 15.112 5.509 13.360 1.00 90.81 212 LYS A C 1
ATOM 1571 O O . LYS A 1 212 ? 15.395 5.207 14.513 1.00 90.81 212 LYS A O 1
ATOM 1576 N N . GLY A 1 213 ? 14.432 4.683 12.577 1.00 92.31 213 GLY A N 1
ATOM 1577 C CA . GLY A 1 213 ? 14.132 3.324 13.021 1.00 92.31 213 GLY A CA 1
ATOM 1578 C C . GLY A 1 213 ? 13.559 2.494 11.897 1.00 92.31 213 GLY A C 1
ATOM 1579 O O . GLY A 1 213 ? 14.294 1.902 11.120 1.00 92.31 213 GLY A O 1
ATOM 1580 N N . LEU A 1 214 ? 12.236 2.480 11.803 1.00 95.94 214 LEU A N 1
ATOM 1581 C CA . LEU A 1 214 ? 11.538 1.685 10.804 1.00 95.94 214 LEU A CA 1
ATOM 1582 C C . LEU A 1 214 ? 11.616 2.379 9.441 1.00 95.94 214 LEU A C 1
ATOM 1584 O O . LEU A 1 214 ? 11.219 3.537 9.343 1.00 95.94 214 LEU A O 1
ATOM 1588 N N . PRO A 1 215 ? 12.097 1.726 8.383 1.00 96.06 215 PRO A N 1
ATOM 1589 C CA . PRO A 1 215 ? 12.260 2.374 7.085 1.00 96.06 215 PRO A CA 1
ATOM 1590 C C . PRO A 1 215 ? 10.921 2.605 6.368 1.00 96.06 215 PRO A C 1
ATOM 1592 O O . PRO A 1 215 ? 10.816 3.551 5.594 1.00 96.06 215 PRO A O 1
ATOM 1595 N N . GLY A 1 216 ? 9.874 1.832 6.680 1.00 98.06 216 GLY A N 1
ATOM 1596 C CA . GLY A 1 216 ? 8.547 1.979 6.085 1.00 98.06 216 GLY A CA 1
ATOM 1597 C C . GLY A 1 216 ? 8.376 1.155 4.825 1.00 98.06 216 GLY A C 1
ATOM 1598 O O . GLY A 1 216 ? 8.142 1.712 3.750 1.00 98.06 216 GLY A O 1
ATOM 1599 N N . HIS A 1 217 ? 8.525 -0.155 4.980 1.00 98.44 217 HIS A N 1
ATOM 1600 C CA . HIS A 1 217 ? 8.299 -1.155 3.950 1.00 98.44 217 HIS A CA 1
ATOM 1601 C C . HIS A 1 217 ? 6.819 -1.297 3.611 1.00 98.44 217 HIS A C 1
ATOM 1603 O O . HIS A 1 217 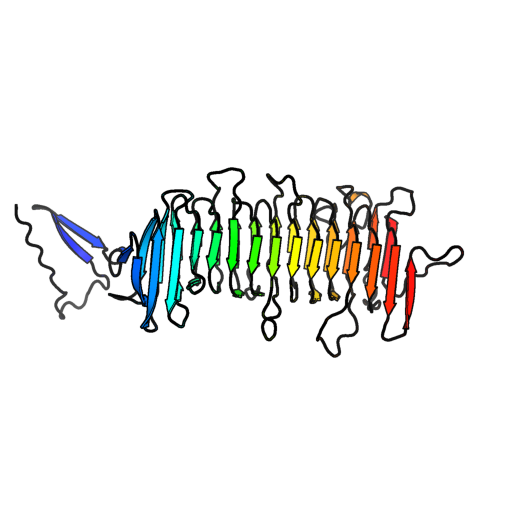? 5.939 -0.956 4.411 1.00 98.44 217 HIS A O 1
ATOM 1609 N N . PHE A 1 218 ? 6.568 -1.828 2.421 1.00 98.62 218 PHE A N 1
ATOM 1610 C CA . PHE A 1 218 ? 5.257 -2.309 2.021 1.00 98.62 218 PHE A CA 1
ATOM 1611 C C . PHE A 1 218 ? 5.430 -3.611 1.239 1.00 98.62 218 PHE A C 1
ATOM 1613 O O . PHE A 1 218 ? 5.820 -3.567 0.075 1.00 98.62 218 PHE A O 1
ATOM 1620 N N . GLN A 1 219 ? 5.201 -4.745 1.902 1.00 98.31 219 GLN A N 1
ATOM 1621 C CA . GLN A 1 219 ? 5.405 -6.084 1.328 1.00 98.31 219 GLN A CA 1
ATOM 1622 C C . GLN A 1 219 ? 4.106 -6.772 0.885 1.00 98.31 219 GLN A C 1
ATOM 1624 O O . GLN A 1 219 ? 4.179 -7.738 0.144 1.00 98.31 219 GLN A O 1
ATOM 1629 N N . ALA A 1 220 ? 2.939 -6.240 1.262 1.00 98.25 220 ALA A N 1
ATOM 1630 C CA . ALA A 1 220 ? 1.656 -6.814 0.872 1.00 98.25 220 ALA A CA 1
ATOM 1631 C C . ALA A 1 220 ? 1.396 -6.748 -0.644 1.00 98.25 220 ALA A C 1
ATOM 1633 O O . ALA A 1 220 ? 1.725 -5.759 -1.324 1.00 98.25 220 ALA A O 1
ATOM 1634 N N . ASP A 1 221 ? 0.686 -7.760 -1.131 1.00 98.44 221 ASP A N 1
ATOM 1635 C CA . ASP A 1 221 ? 0.081 -7.795 -2.451 1.00 98.44 221 ASP A CA 1
ATOM 1636 C C . ASP A 1 221 ? -0.994 -6.719 -2.596 1.00 98.44 221 ASP A C 1
ATOM 1638 O O . ASP A 1 221 ? -1.641 -6.277 -1.638 1.00 98.44 221 ASP A O 1
ATOM 1642 N N . LEU A 1 222 ? -1.232 -6.315 -3.840 1.00 98.69 222 LEU A N 1
ATOM 1643 C CA . LEU A 1 222 ? -2.216 -5.293 -4.167 1.00 98.69 222 LEU A CA 1
ATOM 1644 C C . LEU A 1 222 ? -3.118 -5.768 -5.300 1.00 98.69 222 LEU A C 1
ATOM 1646 O O . LEU A 1 222 ? -2.667 -5.891 -6.434 1.00 98.69 222 LEU A O 1
ATOM 1650 N N . LEU A 1 223 ? -4.407 -5.947 -5.018 1.00 98.56 223 LEU A N 1
ATOM 1651 C CA . LEU A 1 223 ? -5.421 -6.302 -6.009 1.00 98.56 223 LEU A CA 1
ATOM 1652 C C . LEU A 1 223 ? -6.435 -5.165 -6.150 1.00 98.56 223 LEU A C 1
ATOM 1654 O O . LEU A 1 223 ? -7.250 -4.924 -5.258 1.00 98.56 223 LEU A O 1
ATOM 1658 N N . LEU A 1 224 ? -6.388 -4.450 -7.279 1.00 98.44 224 LEU A N 1
ATOM 1659 C CA . LEU A 1 224 ? -7.289 -3.327 -7.553 1.00 98.44 224 LEU A CA 1
ATOM 1660 C C . LEU A 1 224 ? -8.188 -3.596 -8.755 1.00 98.44 224 LEU A C 1
ATOM 1662 O O . LEU A 1 224 ? -7.704 -3.765 -9.874 1.00 98.44 224 LEU A O 1
ATOM 1666 N N . ALA A 1 225 ? -9.502 -3.527 -8.547 1.00 98.19 225 ALA A N 1
ATOM 1667 C CA . ALA A 1 225 ? -10.487 -3.781 -9.603 1.00 98.19 225 ALA A CA 1
ATOM 1668 C C . ALA A 1 225 ? -10.676 -2.600 -10.580 1.00 98.19 225 ALA A C 1
ATOM 1670 O O . ALA A 1 225 ? -11.222 -2.763 -11.668 1.00 98.19 225 ALA A O 1
ATOM 1671 N N . GLY A 1 226 ? -10.287 -1.384 -10.190 1.00 97.06 226 GLY A N 1
ATOM 1672 C CA . GLY A 1 226 ? -10.473 -0.156 -10.974 1.00 97.06 226 GLY A CA 1
ATOM 1673 C C . GLY A 1 226 ? -11.918 0.342 -11.081 1.00 97.06 226 GLY A C 1
ATOM 1674 O O . GLY A 1 226 ? -12.168 1.380 -11.701 1.00 97.06 226 GLY A O 1
ATOM 1675 N N . THR A 1 227 ? -12.880 -0.355 -10.479 1.00 94.38 227 THR A N 1
ATOM 1676 C CA . THR A 1 227 ? -14.312 -0.074 -10.615 1.00 94.38 227 THR A CA 1
ATOM 1677 C C . THR A 1 227 ? -14.711 1.242 -9.938 1.00 94.38 227 THR A C 1
ATOM 1679 O O . THR A 1 227 ? -14.208 1.629 -8.885 1.00 94.38 227 THR A O 1
ATOM 1682 N N . GLY A 1 228 ? -15.624 1.991 -10.565 1.00 89.50 228 GLY A N 1
ATOM 1683 C CA . GLY A 1 228 ? -16.193 3.220 -9.993 1.00 89.50 228 GLY A CA 1
ATOM 1684 C C . GLY A 1 228 ? -15.252 4.435 -9.922 1.00 89.50 228 GLY A C 1
ATOM 1685 O O . GLY A 1 228 ? -15.668 5.492 -9.436 1.00 89.50 228 GLY A O 1
ATOM 1686 N N . ASN A 1 229 ? -14.012 4.342 -10.416 1.00 85.00 229 ASN A N 1
ATOM 1687 C CA . ASN A 1 229 ? -13.062 5.453 -10.398 1.00 85.00 229 ASN A CA 1
ATOM 1688 C C . ASN A 1 229 ? -12.988 6.188 -11.745 1.00 85.00 229 ASN A C 1
ATOM 1690 O O . ASN A 1 229 ? -12.797 5.585 -12.792 1.00 85.00 229 ASN A O 1
ATOM 1694 N N . LYS A 1 230 ? -13.052 7.526 -11.721 1.00 92.44 230 LYS A N 1
ATOM 1695 C CA . LYS A 1 230 ? -12.703 8.370 -12.888 1.00 92.44 230 LYS A CA 1
ATOM 1696 C C . LYS A 1 230 ? -11.205 8.706 -12.946 1.00 92.44 230 LYS A C 1
ATOM 1698 O O . LYS A 1 230 ? -10.729 9.322 -13.896 1.00 92.44 230 LYS A O 1
ATOM 1703 N N . LYS A 1 231 ? -10.469 8.383 -11.882 1.00 95.81 231 LYS A N 1
ATOM 1704 C CA . LYS A 1 231 ? -9.024 8.592 -11.715 1.00 95.81 231 LYS A CA 1
ATOM 1705 C C . LYS A 1 231 ? -8.285 7.253 -11.893 1.00 95.81 231 LYS A C 1
ATOM 1707 O O . LYS A 1 231 ? -8.938 6.231 -12.074 1.00 95.81 231 LYS A O 1
ATOM 1712 N N . PRO A 1 232 ? -6.937 7.237 -11.888 1.00 98.12 232 PRO A N 1
ATOM 1713 C CA . PRO A 1 232 ? -6.185 5.982 -11.852 1.00 98.12 232 PRO A CA 1
ATOM 1714 C C . PRO A 1 232 ? -6.632 5.084 -10.688 1.00 98.12 232 PRO A C 1
ATOM 1716 O O . PRO A 1 232 ? -6.874 5.603 -9.595 1.00 98.12 232 PRO A O 1
ATOM 1719 N N . ALA A 1 233 ? -6.728 3.774 -10.931 1.00 98.12 233 ALA A N 1
ATOM 1720 C CA . ALA A 1 233 ? -7.093 2.761 -9.941 1.00 98.12 233 ALA A CA 1
ATOM 1721 C C . ALA A 1 233 ? -6.133 2.796 -8.745 1.00 98.12 233 ALA A C 1
ATOM 1723 O O . ALA A 1 233 ? -6.579 2.828 -7.603 1.00 98.12 233 ALA A O 1
ATOM 1724 N N . LEU A 1 234 ? -4.832 2.938 -9.009 1.00 98.56 234 LEU A N 1
ATOM 1725 C CA . LEU A 1 234 ? -3.859 3.399 -8.024 1.00 98.56 234 LEU A CA 1
ATOM 1726 C C . LEU A 1 234 ? -3.486 4.854 -8.323 1.00 98.56 234 LEU A C 1
ATOM 1728 O O . LEU A 1 234 ? -2.781 5.131 -9.288 1.00 98.56 234 LEU A O 1
ATOM 1732 N N . GLY A 1 235 ? -3.941 5.810 -7.514 1.00 98.31 235 GLY A N 1
ATOM 1733 C CA . GLY A 1 235 ? -3.690 7.236 -7.751 1.00 98.31 235 GLY A CA 1
ATOM 1734 C C . GLY A 1 235 ? -2.227 7.649 -7.546 1.00 98.31 235 GLY A C 1
ATOM 1735 O O . GLY A 1 235 ? -1.684 8.407 -8.350 1.00 98.31 235 GLY A O 1
ATOM 1736 N N . SER A 1 236 ? -1.580 7.153 -6.491 1.00 98.62 236 SER A N 1
ATOM 1737 C CA . SER A 1 236 ? -0.131 7.260 -6.264 1.00 98.62 236 SER A CA 1
ATOM 1738 C C . SER A 1 236 ? 0.308 6.341 -5.127 1.00 98.62 236 SER A C 1
ATOM 1740 O O . SER A 1 236 ? -0.440 6.208 -4.156 1.00 98.62 236 SER A O 1
ATOM 1742 N N . ALA A 1 237 ? 1.536 5.830 -5.182 1.00 98.81 237 ALA A N 1
ATOM 1743 C CA . ALA A 1 237 ? 2.172 5.114 -4.079 1.00 98.81 237 ALA A CA 1
ATOM 1744 C C . ALA A 1 237 ? 3.507 5.767 -3.701 1.00 98.81 237 ALA A C 1
ATOM 1746 O O . ALA A 1 237 ? 4.290 6.155 -4.572 1.00 98.81 237 ALA A O 1
ATOM 1747 N N . ARG A 1 238 ? 3.765 5.902 -2.399 1.00 98.69 238 ARG A N 1
ATOM 1748 C CA . ARG A 1 238 ? 5.057 6.330 -1.858 1.00 98.69 238 ARG A CA 1
ATOM 1749 C C . ARG A 1 238 ? 5.453 5.436 -0.687 1.00 98.69 238 ARG A C 1
ATOM 1751 O O . ARG A 1 238 ? 4.843 5.517 0.377 1.00 98.69 238 ARG A O 1
ATOM 1758 N N . ILE A 1 239 ? 6.503 4.655 -0.887 1.00 98.62 239 ILE A N 1
ATOM 1759 C CA . ILE A 1 239 ? 7.061 3.701 0.071 1.00 98.62 239 ILE A CA 1
ATOM 1760 C C . ILE A 1 239 ? 8.434 4.230 0.491 1.00 98.62 239 ILE A C 1
ATOM 1762 O O . ILE A 1 239 ? 9.268 4.562 -0.356 1.00 98.62 239 ILE A O 1
ATOM 1766 N N . ALA A 1 240 ? 8.624 4.436 1.793 1.00 98.25 240 ALA A N 1
ATOM 1767 C CA . ALA A 1 240 ? 9.849 5.012 2.338 1.00 98.25 240 ALA A CA 1
ATOM 1768 C C . ALA A 1 240 ? 10.982 3.982 2.465 1.00 98.25 240 ALA A C 1
ATOM 1770 O O . ALA A 1 240 ? 12.143 4.368 2.342 1.00 98.25 240 ALA A O 1
ATOM 1771 N N . GLY A 1 241 ? 10.640 2.710 2.669 1.00 97.69 241 GLY A N 1
ATOM 1772 C CA . GLY A 1 241 ? 11.567 1.585 2.689 1.00 97.69 241 GLY A CA 1
ATOM 1773 C C . GLY A 1 241 ? 11.506 0.773 1.400 1.00 97.69 241 GLY A C 1
ATOM 1774 O O . GLY A 1 241 ? 11.357 1.333 0.310 1.00 97.69 241 GLY A O 1
ATOM 1775 N N . ASP A 1 242 ? 11.607 -0.541 1.566 1.00 98.25 242 ASP A N 1
ATOM 1776 C CA . ASP A 1 242 ? 11.648 -1.519 0.475 1.00 98.25 242 ASP A CA 1
ATOM 1777 C C . ASP A 1 242 ? 10.262 -2.084 0.135 1.00 98.25 242 ASP A C 1
ATOM 1779 O O . ASP A 1 242 ? 9.330 -2.044 0.948 1.00 98.25 242 ASP A O 1
ATOM 1783 N N . MET A 1 243 ? 10.165 -2.638 -1.069 1.00 98.44 243 MET A N 1
ATOM 1784 C CA . MET A 1 243 ? 9.058 -3.457 -1.559 1.00 98.44 243 MET A CA 1
ATOM 1785 C C . MET A 1 243 ? 9.664 -4.783 -2.025 1.00 98.44 243 MET A C 1
ATOM 1787 O O . MET A 1 243 ? 10.450 -4.788 -2.968 1.00 98.44 243 MET A O 1
ATOM 1791 N N . THR A 1 244 ? 9.371 -5.881 -1.331 1.00 98.12 244 THR A N 1
ATOM 1792 C CA . THR A 1 244 ? 9.999 -7.186 -1.590 1.00 98.12 244 THR A CA 1
ATOM 1793 C C . THR A 1 244 ? 8.930 -8.256 -1.685 1.00 98.12 244 THR A C 1
ATOM 1795 O O . THR A 1 244 ? 8.067 -8.282 -0.812 1.00 98.12 244 THR A O 1
ATOM 1798 N N . GLY A 1 245 ? 8.986 -9.100 -2.717 1.00 97.12 245 GLY A N 1
ATOM 1799 C CA . GLY A 1 245 ? 8.030 -10.194 -2.923 1.00 97.12 245 GLY A CA 1
ATOM 1800 C C . GLY A 1 245 ? 6.633 -9.764 -3.385 1.00 97.12 245 GLY A C 1
ATOM 1801 O O . GLY A 1 245 ? 5.792 -10.618 -3.647 1.00 97.12 245 GLY A O 1
ATOM 1802 N N . ALA A 1 246 ? 6.363 -8.460 -3.503 1.00 98.00 246 ALA A N 1
ATOM 1803 C CA . ALA A 1 246 ? 5.004 -7.951 -3.652 1.00 98.00 246 ALA A CA 1
ATOM 1804 C C . ALA A 1 246 ? 4.444 -8.183 -5.064 1.00 98.00 246 ALA A C 1
ATOM 1806 O O . ALA A 1 246 ? 5.065 -7.798 -6.062 1.00 98.00 246 ALA A O 1
ATOM 1807 N N . GLN A 1 247 ? 3.225 -8.721 -5.148 1.00 98.06 247 GLN A N 1
ATOM 1808 C CA . GLN A 1 247 ? 2.495 -8.924 -6.399 1.00 98.06 247 GLN A CA 1
ATOM 1809 C C . GLN A 1 247 ? 1.341 -7.923 -6.513 1.00 98.06 247 GLN A C 1
ATOM 1811 O O . GLN A 1 247 ? 0.335 -7.974 -5.802 1.00 98.06 247 GLN A O 1
ATOM 1816 N N . TRP A 1 248 ? 1.487 -6.947 -7.407 1.00 98.56 248 TRP A N 1
ATOM 1817 C CA . TRP A 1 248 ? 0.495 -5.897 -7.630 1.00 98.56 248 TRP A CA 1
ATOM 1818 C C . TRP A 1 248 ? -0.234 -6.122 -8.956 1.00 98.56 248 TRP A C 1
ATOM 1820 O O . TRP A 1 248 ? 0.335 -5.920 -10.028 1.00 98.56 248 TRP A O 1
ATOM 1830 N N . ALA A 1 249 ? -1.518 -6.466 -8.880 1.00 98.38 249 ALA A N 1
ATOM 1831 C CA . ALA A 1 249 ? -2.439 -6.610 -10.000 1.00 98.38 249 ALA A CA 1
ATOM 1832 C C . ALA A 1 249 ? -3.460 -5.458 -10.006 1.00 98.38 249 ALA A C 1
ATOM 1834 O O . ALA A 1 249 ? -4.353 -5.362 -9.161 1.00 98.38 249 ALA A O 1
ATOM 1835 N N . ILE A 1 250 ? -3.325 -4.547 -10.971 1.00 98.50 250 ILE A N 1
ATOM 1836 C CA . ILE A 1 250 ? -4.097 -3.304 -11.035 1.00 98.50 250 ILE A CA 1
ATOM 1837 C C . ILE A 1 250 ? -4.897 -3.249 -12.336 1.00 98.50 250 ILE A C 1
ATOM 1839 O O . ILE A 1 250 ? -4.365 -3.001 -13.419 1.00 98.50 250 ILE A O 1
ATOM 1843 N N . THR A 1 251 ? -6.214 -3.386 -12.233 1.00 98.12 251 THR A N 1
ATOM 1844 C CA . THR A 1 251 ? -7.118 -3.148 -13.358 1.00 98.12 251 THR A CA 1
ATOM 1845 C C . THR A 1 251 ? -7.326 -1.645 -13.531 1.00 98.12 251 THR A C 1
ATOM 1847 O O . THR A 1 251 ? -7.959 -0.977 -12.717 1.00 98.12 251 THR A O 1
ATOM 1850 N N . GLY A 1 252 ? -6.774 -1.083 -14.603 1.00 97.75 252 GLY A N 1
ATOM 1851 C CA . GLY A 1 252 ? -6.870 0.327 -14.963 1.00 97.75 252 GLY A CA 1
ATOM 1852 C C . GLY A 1 252 ? -5.527 1.054 -14.928 1.00 97.75 252 GLY A C 1
ATOM 1853 O O . GLY A 1 252 ? -4.453 0.459 -14.919 1.00 97.75 252 GLY A O 1
ATOM 1854 N N . ARG A 1 253 ? -5.583 2.391 -14.965 1.00 98.38 253 ARG A N 1
ATOM 1855 C CA . ARG A 1 253 ? -4.370 3.224 -14.948 1.00 98.38 253 ARG A CA 1
ATOM 1856 C C . ARG A 1 253 ? -3.755 3.267 -13.556 1.00 98.38 253 ARG A C 1
ATOM 1858 O O . ARG A 1 253 ? -4.480 3.320 -12.561 1.00 98.38 253 ARG A O 1
ATOM 1865 N N . THR A 1 254 ? -2.445 3.457 -13.521 1.00 98.69 254 THR A N 1
ATOM 1866 C CA . THR A 1 254 ? -1.659 3.674 -12.310 1.00 98.69 254 THR A CA 1
ATOM 1867 C C . THR A 1 254 ? -0.963 5.028 -12.370 1.00 98.69 254 THR A C 1
ATOM 1869 O O . THR A 1 254 ? -0.434 5.458 -13.395 1.00 98.69 254 THR A O 1
ATOM 1872 N N . GLY A 1 255 ? -1.004 5.757 -11.263 1.00 98.50 255 GLY A N 1
ATOM 1873 C CA . GLY A 1 255 ? -0.311 7.021 -11.100 1.00 98.50 255 GLY A CA 1
ATOM 1874 C C . GLY A 1 255 ? 1.186 6.835 -10.884 1.00 98.50 255 GLY A C 1
ATOM 1875 O O . GLY A 1 255 ? 1.807 5.913 -11.405 1.00 98.50 255 GLY A O 1
ATOM 1876 N N . LYS A 1 256 ? 1.792 7.763 -10.141 1.00 98.69 256 LYS A N 1
ATOM 1877 C CA . LYS A 1 256 ? 3.222 7.691 -9.831 1.00 98.69 256 LYS A CA 1
ATOM 1878 C C . LYS A 1 256 ? 3.465 6.713 -8.682 1.00 98.69 256 LYS A C 1
ATOM 1880 O O . LYS A 1 256 ? 2.837 6.856 -7.631 1.00 98.69 256 LYS A O 1
ATOM 1885 N N . ILE A 1 257 ? 4.415 5.801 -8.863 1.00 98.81 257 ILE A N 1
ATOM 1886 C CA . ILE A 1 257 ? 4.954 4.942 -7.805 1.00 98.81 257 ILE A CA 1
ATOM 1887 C C . ILE A 1 257 ? 6.340 5.466 -7.435 1.00 98.81 257 ILE A C 1
ATOM 1889 O O . ILE A 1 257 ? 7.152 5.826 -8.291 1.00 98.81 257 ILE A O 1
ATOM 1893 N N . T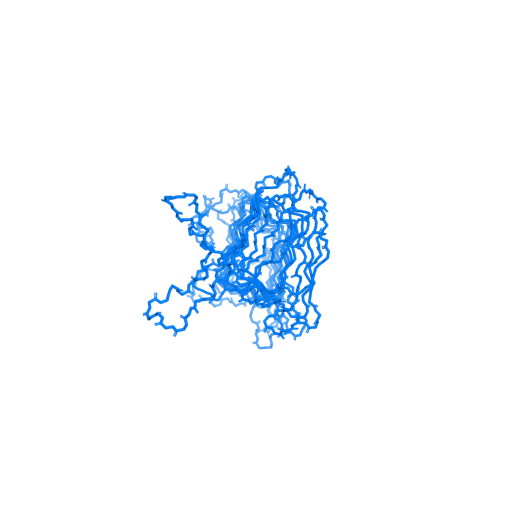HR A 1 258 ? 6.595 5.603 -6.141 1.00 98.69 258 THR A N 1
ATOM 1894 C CA . THR A 1 258 ? 7.896 6.001 -5.611 1.00 98.69 258 THR A CA 1
ATOM 1895 C C . THR A 1 258 ? 8.283 5.075 -4.475 1.00 98.69 258 THR A C 1
ATOM 1897 O O . THR A 1 258 ? 7.608 5.073 -3.451 1.00 98.69 258 THR A O 1
ATOM 1900 N N . VAL A 1 259 ? 9.380 4.348 -4.638 1.00 98.50 259 VAL A N 1
ATOM 1901 C CA . VAL A 1 259 ? 9.981 3.505 -3.600 1.00 98.50 259 VAL A CA 1
ATOM 1902 C C . VAL A 1 259 ? 11.353 4.092 -3.322 1.00 98.50 259 VAL A C 1
ATOM 1904 O O . VAL A 1 259 ? 12.151 4.228 -4.242 1.00 98.50 259 VAL A O 1
ATOM 1907 N N . LEU A 1 260 ? 11.600 4.561 -2.099 1.00 98.06 260 LEU A N 1
ATOM 1908 C CA . LEU A 1 260 ? 12.894 5.170 -1.763 1.00 98.06 260 LEU A CA 1
ATOM 1909 C C . LEU A 1 260 ? 13.968 4.120 -1.452 1.00 98.06 260 LEU A C 1
ATOM 1911 O O . LEU A 1 260 ? 15.151 4.435 -1.583 1.00 98.06 260 LEU A O 1
ATOM 1915 N N . GLY A 1 261 ? 13.552 2.921 -1.037 1.00 97.69 261 GLY A N 1
ATOM 1916 C CA . GLY A 1 261 ? 14.404 1.753 -0.859 1.00 97.69 261 GLY A CA 1
ATOM 1917 C C . GLY A 1 261 ? 14.532 0.906 -2.127 1.00 97.69 261 GLY A C 1
ATOM 1918 O O . GLY A 1 261 ? 14.427 1.411 -3.252 1.00 97.69 261 GLY A O 1
ATOM 1919 N N . LYS A 1 262 ? 14.778 -0.386 -1.930 1.00 98.31 262 LYS A N 1
ATOM 1920 C CA . LYS A 1 262 ? 14.903 -1.397 -2.980 1.00 98.31 262 LYS A CA 1
ATOM 1921 C C . LYS A 1 262 ? 13.536 -1.985 -3.334 1.00 98.31 262 LYS A C 1
ATOM 1923 O O . LYS A 1 262 ? 12.718 -2.243 -2.454 1.00 98.31 262 LYS A O 1
ATOM 1928 N N . VAL A 1 263 ? 13.299 -2.199 -4.624 1.00 98.69 263 VAL A N 1
ATOM 1929 C CA . VAL A 1 263 ? 12.260 -3.111 -5.110 1.00 98.69 263 VAL A CA 1
ATOM 1930 C C . VAL A 1 263 ? 12.936 -4.427 -5.476 1.00 98.69 263 VAL A C 1
ATOM 1932 O O . VAL A 1 263 ? 13.870 -4.396 -6.270 1.00 98.69 263 VAL A O 1
ATOM 1935 N N . ALA A 1 264 ? 12.526 -5.534 -4.865 1.00 98.44 264 ALA A N 1
ATOM 1936 C CA . ALA A 1 264 ? 13.111 -6.853 -5.105 1.00 98.44 264 ALA A CA 1
ATOM 1937 C C . ALA A 1 264 ? 12.024 -7.910 -5.298 1.00 98.44 264 ALA A C 1
ATOM 1939 O O . ALA A 1 264 ? 11.018 -7.873 -4.586 1.00 98.44 264 ALA A O 1
ATOM 1940 N N . ASP A 1 265 ? 12.211 -8.835 -6.236 1.00 98.06 265 ASP A N 1
ATOM 1941 C CA . ASP A 1 265 ? 11.334 -10.003 -6.420 1.00 98.06 265 ASP A CA 1
ATOM 1942 C C . ASP A 1 265 ? 9.844 -9.624 -6.518 1.00 98.06 265 ASP A C 1
ATOM 1944 O O . ASP A 1 265 ? 8.970 -10.272 -5.945 1.00 98.06 265 ASP A O 1
ATOM 1948 N N . SER A 1 266 ? 9.550 -8.484 -7.149 1.00 98.38 266 SER A N 1
ATOM 1949 C CA . SER A 1 266 ? 8.217 -7.876 -7.132 1.00 98.38 266 SER A CA 1
ATOM 1950 C C . SER A 1 266 ? 7.687 -7.657 -8.541 1.00 98.38 266 SER A C 1
ATOM 1952 O O . SER A 1 266 ? 8.419 -7.222 -9.431 1.00 98.38 266 SER A O 1
ATOM 1954 N N . THR A 1 267 ? 6.379 -7.836 -8.709 1.00 98.44 267 THR A N 1
ATOM 1955 C CA . THR A 1 267 ? 5.686 -7.567 -9.973 1.00 98.44 267 THR A CA 1
ATOM 1956 C C . THR A 1 267 ? 4.682 -6.443 -9.790 1.00 98.44 267 THR A C 1
ATOM 1958 O O . THR A 1 267 ? 3.803 -6.509 -8.934 1.00 98.44 267 THR A O 1
ATOM 1961 N N . VAL A 1 268 ? 4.741 -5.424 -10.646 1.00 98.62 268 VAL A N 1
ATOM 1962 C CA . VAL A 1 268 ? 3.699 -4.400 -10.768 1.00 98.62 268 VAL A CA 1
ATOM 1963 C C . VAL A 1 268 ? 3.063 -4.484 -12.145 1.00 98.62 268 VAL A C 1
ATOM 1965 O O . VAL A 1 268 ? 3.596 -3.955 -13.120 1.00 98.62 268 VAL A O 1
ATOM 1968 N N . ARG A 1 269 ? 1.877 -5.089 -12.213 1.00 98.62 269 ARG A N 1
ATOM 1969 C CA . ARG A 1 269 ? 1.076 -5.227 -13.430 1.00 98.62 269 ARG A CA 1
ATOM 1970 C C . ARG A 1 269 ? -0.122 -4.284 -13.403 1.00 98.62 269 ARG A C 1
ATOM 1972 O O . ARG A 1 269 ? -0.989 -4.376 -12.538 1.00 98.62 269 ARG A O 1
ATOM 1979 N N . ALA A 1 270 ? -0.202 -3.392 -14.384 1.00 98.44 270 ALA A N 1
ATOM 1980 C CA . ALA A 1 270 ? -1.350 -2.523 -14.613 1.00 98.44 270 ALA A CA 1
ATOM 1981 C C . ALA A 1 270 ? -1.941 -2.784 -16.001 1.00 98.44 270 ALA A C 1
ATOM 1983 O O . ALA A 1 270 ? -1.210 -2.782 -16.989 1.00 98.44 270 ALA A O 1
ATOM 1984 N N . THR A 1 271 ? -3.261 -2.945 -16.125 1.00 98.31 271 THR A N 1
ATOM 1985 C CA . THR A 1 271 ? -3.881 -3.092 -17.459 1.00 98.31 271 THR A CA 1
ATOM 1986 C C . THR A 1 271 ? -3.858 -1.782 -18.258 1.00 98.31 271 THR A C 1
ATOM 1988 O O . THR A 1 271 ? -3.930 -1.803 -19.484 1.00 98.31 271 THR A O 1
ATOM 1991 N N . GLY A 1 272 ? -3.717 -0.633 -17.585 1.00 98.00 272 GLY A N 1
ATOM 1992 C CA . GLY A 1 272 ? -3.536 0.684 -18.198 1.00 98.00 272 GLY A CA 1
ATOM 1993 C C . GLY A 1 272 ? -2.135 1.277 -18.003 1.00 98.00 272 GLY A C 1
ATOM 1994 O O . GLY A 1 272 ? -1.225 0.648 -17.475 1.00 98.00 272 GLY A O 1
ATOM 1995 N N . SER A 1 273 ? -1.959 2.537 -18.417 1.00 98.56 273 SER A N 1
ATOM 1996 C CA . SER A 1 273 ? -0.674 3.244 -18.295 1.00 98.56 273 SER A CA 1
ATOM 1997 C C . SER A 1 273 ? -0.227 3.464 -16.846 1.00 98.56 273 SER A C 1
ATOM 1999 O O . SER A 1 273 ? -1.049 3.763 -15.975 1.00 98.56 273 SER A O 1
ATOM 2001 N N . ILE A 1 274 ? 1.091 3.460 -16.639 1.00 98.69 274 ILE A N 1
ATOM 2002 C CA . ILE A 1 274 ? 1.788 3.853 -15.412 1.00 98.69 274 ILE A CA 1
ATOM 2003 C C . ILE A 1 274 ? 2.393 5.254 -15.604 1.00 98.69 274 ILE A C 1
ATOM 2005 O O . ILE A 1 274 ? 3.226 5.503 -16.480 1.00 98.69 274 ILE A O 1
ATOM 2009 N N . ALA A 1 275 ? 1.987 6.212 -14.768 1.00 98.62 275 ALA A N 1
ATOM 2010 C CA . ALA A 1 275 ? 2.372 7.617 -14.935 1.00 98.62 275 ALA A CA 1
ATOM 2011 C C . ALA A 1 275 ? 3.839 7.923 -14.573 1.00 98.62 275 ALA A C 1
ATOM 2013 O O . ALA A 1 275 ? 4.352 8.985 -14.943 1.00 98.62 275 ALA A O 1
ATOM 2014 N N . GLY A 1 276 ? 4.512 7.041 -13.836 1.00 98.44 276 GLY A N 1
ATOM 2015 C CA . GLY A 1 276 ? 5.950 7.126 -13.605 1.00 98.44 276 GLY A CA 1
ATOM 2016 C C . GLY A 1 276 ? 6.436 6.262 -12.449 1.00 98.44 276 GLY A C 1
ATOM 2017 O O . GLY A 1 276 ? 5.710 6.055 -11.475 1.00 98.44 276 GLY A O 1
ATOM 2018 N N . LEU A 1 277 ? 7.684 5.824 -12.553 1.00 98.75 277 LEU A N 1
ATOM 2019 C CA . LEU A 1 277 ? 8.383 5.000 -11.575 1.00 98.75 277 LEU A CA 1
ATOM 2020 C C . LEU A 1 277 ? 9.621 5.756 -11.084 1.00 98.75 277 LEU A C 1
ATOM 2022 O O . LEU A 1 277 ? 10.419 6.246 -11.883 1.00 98.75 277 LEU A O 1
ATOM 2026 N N . ALA A 1 278 ? 9.765 5.886 -9.769 1.00 98.56 278 ALA A N 1
ATOM 2027 C CA . ALA A 1 278 ? 10.958 6.437 -9.133 1.00 98.56 278 ALA A CA 1
ATOM 2028 C C . ALA A 1 278 ? 11.402 5.490 -8.017 1.00 98.56 278 ALA A C 1
ATOM 2030 O O . ALA A 1 278 ? 10.770 5.458 -6.962 1.00 98.56 278 ALA A O 1
ATOM 2031 N N . LEU A 1 279 ? 12.443 4.710 -8.274 1.00 98.50 279 LEU A N 1
ATOM 2032 C CA . LEU A 1 279 ? 12.877 3.595 -7.438 1.00 98.50 279 LEU A CA 1
ATOM 2033 C C . LEU A 1 279 ? 14.272 3.898 -6.880 1.00 98.50 279 LEU A C 1
ATOM 2035 O O . LEU A 1 279 ? 15.106 4.449 -7.600 1.00 98.50 279 LEU A O 1
ATOM 2039 N N . GLY A 1 280 ? 14.531 3.566 -5.616 1.00 98.31 280 GLY A N 1
ATOM 2040 C CA . GLY A 1 280 ? 15.863 3.669 -5.022 1.00 98.31 280 GLY A CA 1
ATOM 2041 C C . GLY A 1 280 ? 16.814 2.692 -5.700 1.00 98.31 280 GLY A C 1
ATOM 2042 O O . GLY A 1 280 ? 17.788 3.112 -6.322 1.00 98.31 280 GLY A O 1
ATOM 2043 N N . ALA A 1 281 ? 16.454 1.414 -5.659 1.00 98.44 281 ALA A N 1
ATOM 2044 C CA . ALA A 1 281 ? 17.047 0.347 -6.457 1.00 98.44 281 ALA A CA 1
ATOM 2045 C C . ALA A 1 281 ? 15.955 -0.604 -6.975 1.00 98.44 281 ALA A C 1
ATOM 2047 O O . ALA A 1 281 ? 14.841 -0.599 -6.443 1.00 98.44 281 ALA A O 1
ATOM 2048 N N . ALA A 1 282 ? 16.268 -1.399 -7.994 1.00 98.50 282 ALA A N 1
ATOM 2049 C CA . ALA A 1 282 ? 15.416 -2.475 -8.488 1.00 98.50 282 ALA A CA 1
ATOM 2050 C C . ALA A 1 282 ? 16.256 -3.719 -8.813 1.00 98.50 282 ALA A C 1
ATOM 2052 O O . ALA A 1 282 ? 17.320 -3.596 -9.423 1.00 98.50 282 ALA A O 1
ATOM 2053 N N . GLU A 1 283 ? 15.780 -4.876 -8.371 1.00 98.06 283 GLU A N 1
ATOM 2054 C CA . GLU A 1 283 ? 16.419 -6.184 -8.513 1.00 98.06 283 GLU A CA 1
ATOM 2055 C C . GLU A 1 283 ? 15.337 -7.231 -8.794 1.00 98.06 283 GLU A C 1
ATOM 2057 O O . GLU A 1 283 ? 14.303 -7.213 -8.124 1.00 98.06 283 GLU A O 1
ATOM 2062 N N . SER A 1 284 ? 15.525 -8.105 -9.781 1.00 97.94 284 SER A N 1
ATOM 2063 C CA . SER A 1 284 ? 14.624 -9.247 -10.033 1.00 97.94 284 SER A CA 1
ATOM 2064 C C . SER A 1 284 ? 13.135 -8.866 -10.069 1.00 97.94 284 SER A C 1
ATOM 2066 O O . SER A 1 284 ? 12.295 -9.515 -9.452 1.00 97.94 284 SER A O 1
ATOM 2068 N N . SER A 1 285 ? 12.797 -7.732 -10.691 1.00 98.38 285 SER A N 1
ATOM 2069 C CA . SER A 1 285 ? 11.461 -7.123 -10.589 1.00 98.38 285 SER A CA 1
ATOM 2070 C C . SER A 1 285 ? 10.880 -6.749 -11.946 1.00 98.38 285 SER A C 1
ATOM 2072 O O . SER A 1 285 ? 11.605 -6.344 -12.851 1.00 98.38 285 SER A O 1
ATOM 2074 N N . ASP A 1 286 ? 9.556 -6.792 -12.067 1.00 98.62 286 ASP A N 1
ATOM 2075 C CA . ASP A 1 286 ? 8.866 -6.625 -13.346 1.00 98.62 286 ASP A CA 1
ATOM 2076 C C . ASP A 1 286 ? 7.792 -5.527 -13.272 1.00 98.62 286 ASP A C 1
ATOM 2078 O O . ASP A 1 286 ? 6.907 -5.526 -12.414 1.00 98.62 286 ASP A O 1
ATOM 2082 N N . PHE A 1 287 ? 7.843 -4.564 -14.195 1.00 98.56 287 PHE A N 1
ATOM 2083 C CA . PHE A 1 287 ? 6.895 -3.448 -14.284 1.00 98.56 287 PHE A CA 1
ATOM 2084 C C . PHE A 1 287 ? 6.176 -3.466 -15.632 1.00 98.56 287 PHE A C 1
ATOM 2086 O O . PHE A 1 287 ? 6.740 -3.115 -16.670 1.00 98.56 287 PHE A O 1
ATOM 2093 N N . LEU A 1 288 ? 4.901 -3.845 -15.610 1.00 98.62 288 LEU A N 1
ATOM 2094 C CA . LEU A 1 288 ? 4.154 -4.277 -16.786 1.00 98.62 288 LEU A CA 1
ATOM 2095 C C . LEU A 1 288 ? 2.916 -3.394 -16.975 1.00 98.62 288 LEU A C 1
ATOM 2097 O O . LEU A 1 288 ? 2.006 -3.400 -16.147 1.00 98.62 288 LEU A O 1
ATOM 2101 N N . ALA A 1 289 ? 2.866 -2.622 -18.061 1.00 98.44 289 ALA A N 1
ATOM 2102 C CA . ALA A 1 289 ? 1.738 -1.750 -18.393 1.00 98.44 289 ALA A CA 1
ATOM 2103 C C . ALA A 1 289 ? 1.063 -2.206 -19.692 1.00 98.44 289 ALA A C 1
ATOM 2105 O O . ALA A 1 289 ? 1.629 -2.080 -20.776 1.00 98.44 289 ALA A O 1
ATOM 2106 N N . GLY A 1 290 ? -0.176 -2.687 -19.585 1.00 98.38 290 GLY A N 1
ATOM 2107 C CA . GLY A 1 290 ? -0.968 -3.190 -20.710 1.00 98.38 290 GLY A CA 1
ATOM 2108 C C . GLY A 1 290 ? -0.496 -4.527 -21.272 1.00 98.38 290 GLY A C 1
ATOM 2109 O O . GLY A 1 290 ? -0.824 -4.832 -22.414 1.00 98.38 290 GLY A O 1
ATOM 2110 N N . VAL A 1 291 ? 0.252 -5.299 -20.482 1.00 98.50 291 VAL A N 1
ATOM 2111 C CA . VAL A 1 291 ? 0.739 -6.641 -20.825 1.00 98.50 291 VAL A CA 1
ATOM 2112 C C . VAL A 1 291 ? -0.223 -7.703 -20.276 1.00 98.50 291 VAL A C 1
ATOM 2114 O O . VAL A 1 291 ? -0.738 -7.546 -19.164 1.00 98.50 291 VAL A O 1
ATOM 2117 N N . ALA A 1 292 ? -0.466 -8.771 -21.038 1.00 97.94 292 ALA A N 1
ATOM 2118 C CA . ALA A 1 292 ? -1.347 -9.883 -20.675 1.00 97.94 292 ALA A CA 1
ATOM 2119 C C . ALA A 1 292 ? -0.947 -10.547 -19.343 1.00 97.94 292 ALA A C 1
ATOM 2121 O O . ALA A 1 292 ? 0.231 -10.623 -19.013 1.00 97.94 292 ALA A O 1
ATOM 2122 N N . GLU A 1 293 ? -1.918 -11.050 -18.575 1.00 96.12 293 GLU A N 1
ATOM 2123 C CA . GLU A 1 293 ? -1.700 -11.623 -17.232 1.00 96.12 293 GLU A CA 1
ATOM 2124 C C . GLU A 1 293 ? -0.779 -12.854 -17.222 1.00 96.12 293 GLU A C 1
ATOM 2126 O O . GLU A 1 293 ? 0.017 -13.001 -16.300 1.00 96.12 293 GLU A O 1
ATOM 2131 N N . GLY A 1 294 ? -0.823 -13.686 -18.270 1.00 96.00 294 GLY A N 1
ATOM 2132 C CA . GLY A 1 294 ? -0.004 -14.902 -18.387 1.00 96.00 294 GLY A CA 1
ATOM 2133 C C . GLY A 1 294 ? 1.465 -14.670 -18.762 1.00 96.00 294 GLY A C 1
ATOM 2134 O O . GLY A 1 294 ? 2.252 -15.612 -18.770 1.00 96.00 294 GLY A O 1
ATOM 2135 N N . VAL A 1 295 ? 1.849 -13.433 -19.073 1.00 97.25 295 VAL A N 1
ATOM 2136 C CA . VAL A 1 295 ? 3.229 -13.083 -19.422 1.00 97.25 295 VAL A CA 1
ATOM 2137 C C . VAL A 1 295 ? 4.009 -12.866 -18.137 1.00 97.25 295 VAL A C 1
ATOM 2139 O O . VAL A 1 295 ? 3.741 -11.892 -17.436 1.00 97.25 295 VAL A O 1
ATOM 2142 N N . ALA A 1 296 ? 4.960 -13.750 -17.833 1.00 93.38 296 ALA A N 1
ATOM 2143 C CA . ALA A 1 296 ? 5.671 -13.751 -16.557 1.00 93.38 296 ALA A CA 1
ATOM 2144 C C . ALA A 1 296 ? 6.492 -12.467 -16.329 1.00 93.38 296 ALA A C 1
ATOM 2146 O O . ALA A 1 296 ? 6.047 -11.592 -15.589 1.00 93.38 296 ALA A O 1
ATOM 2147 N N . ARG A 1 297 ? 7.658 -12.342 -16.983 1.00 95.56 297 ARG A N 1
ATOM 2148 C CA . ARG A 1 297 ? 8.647 -11.292 -16.676 1.00 95.56 297 ARG A CA 1
ATOM 2149 C C . ARG A 1 297 ? 8.573 -10.064 -17.575 1.00 95.56 297 ARG A C 1
ATOM 2151 O O . ARG A 1 297 ? 8.602 -8.930 -17.112 1.00 95.56 297 ARG A O 1
ATOM 2158 N N . HIS A 1 298 ? 8.466 -10.279 -18.879 1.00 97.31 298 HIS A N 1
ATOM 2159 C CA . HIS A 1 298 ? 8.365 -9.218 -19.874 1.00 97.31 298 HIS A CA 1
ATOM 2160 C C . HIS A 1 298 ? 7.619 -9.721 -21.106 1.00 97.31 298 HIS A C 1
ATOM 2162 O O . HIS A 1 298 ? 7.496 -10.928 -21.307 1.00 97.31 298 HIS A O 1
ATOM 2168 N N . ALA A 1 299 ? 7.116 -8.796 -21.922 1.00 97.62 299 ALA A N 1
ATOM 2169 C CA . ALA A 1 299 ? 6.558 -9.150 -23.223 1.00 97.62 299 ALA A CA 1
ATOM 2170 C C . ALA A 1 299 ? 7.656 -9.746 -24.119 1.00 97.62 299 ALA A C 1
ATOM 2172 O O . ALA A 1 299 ? 8.775 -9.235 -24.134 1.00 97.62 299 ALA A O 1
ATOM 2173 N N . ALA A 1 300 ? 7.329 -10.810 -24.845 1.00 96.69 300 ALA A N 1
ATOM 2174 C CA . ALA A 1 300 ? 8.192 -11.482 -25.816 1.00 96.69 300 ALA A CA 1
ATOM 2175 C C . ALA A 1 300 ? 7.642 -11.381 -27.252 1.00 96.69 300 ALA A C 1
ATOM 2177 O O . ALA A 1 300 ? 8.339 -11.704 -28.209 1.00 96.69 300 ALA A O 1
ATOM 2178 N N . SER A 1 301 ? 6.392 -10.942 -27.409 1.00 96.50 301 SER A N 1
ATOM 2179 C CA . SER A 1 301 ? 5.711 -10.775 -28.693 1.00 96.50 301 SER A CA 1
ATOM 2180 C C . SER A 1 301 ? 4.812 -9.535 -28.700 1.00 96.50 301 SER A C 1
ATOM 2182 O O . SER A 1 301 ? 4.467 -8.977 -27.654 1.00 96.50 301 SER A O 1
ATOM 2184 N N . ALA A 1 302 ? 4.411 -9.082 -29.888 1.00 96.19 302 ALA A N 1
ATOM 2185 C CA . ALA A 1 302 ? 3.503 -7.946 -30.015 1.00 96.19 302 ALA A CA 1
ATOM 2186 C C . ALA A 1 302 ? 2.097 -8.272 -29.468 1.00 96.19 302 ALA A C 1
ATOM 2188 O O . ALA A 1 302 ? 1.396 -7.371 -28.992 1.00 96.19 302 ALA A O 1
ATOM 2189 N N . GLU A 1 303 ? 1.692 -9.546 -29.513 1.00 96.69 303 GLU A N 1
ATOM 2190 C CA . GLU A 1 303 ? 0.426 -10.054 -28.976 1.00 96.69 303 GLU A CA 1
ATOM 2191 C C . GLU A 1 303 ? 0.339 -9.965 -27.447 1.00 96.69 303 GLU A C 1
ATOM 2193 O O . GLU A 1 303 ? -0.759 -9.817 -26.906 1.00 96.69 303 GLU A O 1
ATOM 2198 N N . ASP A 1 304 ? 1.476 -9.964 -26.745 1.00 98.12 304 ASP A N 1
ATOM 2199 C CA . ASP A 1 304 ? 1.520 -9.834 -25.283 1.00 98.12 304 ASP A CA 1
ATOM 2200 C C . ASP A 1 304 ? 0.977 -8.480 -24.797 1.00 98.12 304 ASP A C 1
ATOM 2202 O O . ASP A 1 304 ? 0.535 -8.345 -23.651 1.00 98.12 304 ASP A O 1
ATOM 2206 N N . PHE A 1 305 ? 0.966 -7.462 -25.662 1.00 97.75 305 PHE A N 1
ATOM 2207 C CA . PHE A 1 305 ? 0.467 -6.120 -25.366 1.00 97.75 305 PHE A CA 1
ATOM 2208 C C . PHE A 1 305 ? -1.033 -5.990 -25.655 1.00 97.75 305 PHE A C 1
ATOM 2210 O O . PHE A 1 305 ? -1.457 -5.413 -26.664 1.00 97.75 305 PHE A O 1
ATOM 2217 N N . VAL A 1 306 ? -1.848 -6.456 -24.711 1.00 98.12 306 VAL A N 1
ATOM 2218 C CA . VAL A 1 306 ? -3.320 -6.398 -24.771 1.00 98.12 306 VAL A CA 1
ATOM 2219 C C . VAL A 1 306 ? -3.891 -4.977 -24.760 1.00 98.12 306 VAL A C 1
ATOM 2221 O O . VAL A 1 306 ? -5.011 -4.762 -25.213 1.00 98.12 306 VAL A O 1
ATOM 2224 N N . ASN A 1 307 ? -3.141 -3.989 -24.261 1.00 97.31 307 ASN A N 1
ATOM 2225 C CA . ASN A 1 307 ? -3.536 -2.581 -24.285 1.00 97.31 307 ASN A CA 1
ATOM 2226 C C . ASN A 1 307 ? -2.383 -1.696 -24.767 1.00 97.31 307 ASN A C 1
ATOM 2228 O O . ASN A 1 307 ? -1.227 -1.914 -24.410 1.00 97.31 307 ASN A O 1
ATOM 2232 N N . ALA A 1 308 ? -2.706 -0.611 -25.480 1.00 97.12 308 ALA A N 1
ATOM 2233 C CA . ALA A 1 308 ? -1.755 0.445 -25.849 1.00 97.12 308 ALA A CA 1
ATOM 2234 C C . ALA A 1 308 ? -1.385 1.343 -24.643 1.00 97.12 308 ALA A C 1
ATOM 2236 O O . ALA A 1 308 ? -1.506 2.569 -24.675 1.00 97.12 308 ALA A O 1
ATOM 2237 N N . ALA A 1 309 ? -0.999 0.717 -23.533 1.00 98.19 309 ALA A N 1
ATOM 2238 C CA . ALA A 1 309 ? -0.608 1.373 -22.299 1.00 98.19 309 ALA A CA 1
ATOM 2239 C C . ALA A 1 309 ? 0.853 1.830 -22.350 1.00 98.19 309 ALA A C 1
ATOM 2241 O O . ALA A 1 309 ? 1.660 1.378 -23.158 1.00 98.19 309 ALA A O 1
ATOM 2242 N N . SER A 1 310 ? 1.199 2.756 -21.463 1.00 98.44 310 SER A N 1
ATOM 2243 C CA . SER A 1 310 ? 2.514 3.387 -21.456 1.00 98.44 310 SER A CA 1
ATOM 2244 C C . SER A 1 310 ? 3.112 3.484 -20.064 1.00 98.44 310 SER A C 1
ATOM 2246 O O . SER A 1 310 ? 2.387 3.674 -19.087 1.00 98.44 310 SER A O 1
ATOM 2248 N N . ILE A 1 311 ? 4.441 3.432 -19.978 1.00 98.56 311 ILE A N 1
ATOM 2249 C CA . ILE A 1 311 ? 5.201 3.830 -18.788 1.00 98.56 311 ILE A CA 1
ATOM 2250 C C . ILE A 1 311 ? 5.826 5.188 -19.086 1.00 98.56 311 ILE A C 1
ATOM 2252 O O . ILE A 1 311 ? 6.787 5.305 -19.839 1.00 98.56 311 ILE A O 1
ATOM 2256 N N . LYS A 1 312 ? 5.286 6.261 -18.506 1.00 98.62 312 LYS A N 1
ATOM 2257 C CA . LYS A 1 312 ? 5.668 7.630 -18.905 1.00 98.62 312 LYS A CA 1
ATOM 2258 C C . LYS A 1 312 ? 7.117 7.999 -18.554 1.00 98.62 312 LYS A C 1
ATOM 2260 O O . LYS A 1 312 ? 7.715 8.828 -19.237 1.00 98.62 312 LYS A O 1
ATOM 2265 N N . ASN A 1 313 ? 7.648 7.506 -17.440 1.00 98.50 313 ASN A N 1
ATOM 2266 C CA . ASN A 1 313 ? 9.041 7.720 -17.040 1.00 98.50 313 ASN A CA 1
ATOM 2267 C C . ASN A 1 313 ? 9.483 6.669 -16.023 1.00 98.50 313 ASN A C 1
ATOM 2269 O O . ASN A 1 313 ? 8.673 6.224 -15.211 1.00 98.50 313 ASN A O 1
ATOM 2273 N N . VAL A 1 314 ? 10.772 6.348 -16.045 1.00 98.69 314 VAL A N 1
ATOM 2274 C CA . VAL A 1 314 ? 11.443 5.461 -15.094 1.00 98.69 314 VAL A CA 1
ATOM 2275 C C . VAL A 1 314 ? 12.694 6.161 -14.583 1.00 98.69 314 VAL A C 1
ATOM 2277 O O . VAL A 1 314 ? 13.454 6.747 -15.357 1.00 98.69 314 VAL A O 1
ATOM 2280 N N . LYS A 1 315 ? 12.917 6.126 -13.273 1.00 98.69 315 LYS A N 1
ATOM 2281 C CA . LYS A 1 315 ? 14.111 6.692 -12.653 1.00 98.69 315 LYS A CA 1
ATOM 2282 C C . LYS A 1 315 ? 14.611 5.799 -11.527 1.00 98.69 315 LYS A C 1
ATOM 2284 O O . LYS A 1 315 ? 13.920 5.664 -10.522 1.00 98.69 315 LYS A O 1
ATOM 2289 N N . ILE A 1 316 ? 15.831 5.297 -11.671 1.00 98.50 316 ILE A N 1
ATOM 2290 C CA . ILE A 1 316 ? 16.612 4.687 -10.593 1.00 98.50 316 ILE A CA 1
ATOM 2291 C C . ILE A 1 316 ? 17.421 5.797 -9.917 1.00 98.50 316 ILE A C 1
ATOM 2293 O O . ILE A 1 316 ? 18.122 6.558 -10.587 1.00 98.50 316 ILE A O 1
ATOM 2297 N N . THR A 1 317 ? 17.252 5.977 -8.606 1.00 98.19 317 THR A N 1
ATOM 2298 C CA . THR A 1 317 ? 17.824 7.121 -7.872 1.00 98.19 317 THR A CA 1
ATOM 2299 C C . THR A 1 317 ? 19.011 6.779 -6.985 1.00 98.19 317 THR A C 1
ATOM 2301 O O . THR A 1 317 ? 19.640 7.706 -6.475 1.00 98.19 317 THR A O 1
ATOM 2304 N N . GLY A 1 318 ? 19.291 5.494 -6.781 1.00 97.81 318 GLY A N 1
ATOM 2305 C CA . GLY A 1 318 ? 20.215 5.012 -5.764 1.00 97.81 318 GLY A CA 1
ATOM 2306 C C . GLY A 1 318 ? 19.589 4.985 -4.371 1.00 97.81 318 GLY A C 1
ATOM 2307 O O . GLY A 1 318 ? 18.602 5.680 -4.088 1.00 97.81 318 GLY A O 1
ATOM 2308 N N . LEU A 1 319 ? 20.181 4.177 -3.494 1.00 96.56 319 LEU A N 1
ATOM 2309 C CA . LEU A 1 319 ? 19.761 4.036 -2.104 1.00 96.56 319 LEU A CA 1
ATOM 2310 C C . LEU A 1 319 ? 20.421 5.104 -1.232 1.00 96.56 319 LEU A C 1
ATOM 2312 O O . LEU A 1 319 ? 21.637 5.293 -1.237 1.00 96.56 319 LEU A O 1
ATOM 2316 N N . LYS A 1 320 ? 19.612 5.804 -0.436 1.00 91.38 320 LYS A N 1
ATOM 2317 C CA . LYS A 1 320 ? 20.126 6.736 0.573 1.00 91.38 320 LYS A CA 1
ATOM 2318 C C . LYS A 1 320 ? 20.410 5.964 1.855 1.00 91.38 320 LYS A C 1
ATOM 2320 O O . LYS A 1 320 ? 19.539 5.250 2.332 1.00 91.38 320 LYS A O 1
ATOM 2325 N N . ASN A 1 321 ? 21.581 6.187 2.450 1.00 85.69 321 ASN A N 1
ATOM 2326 C CA . ASN A 1 321 ? 22.005 5.563 3.712 1.00 85.69 321 ASN A CA 1
ATOM 2327 C C . ASN A 1 321 ? 22.241 4.039 3.646 1.00 85.69 321 ASN A C 1
ATOM 2329 O O . ASN A 1 321 ? 22.136 3.375 4.671 1.00 85.69 321 ASN A O 1
ATOM 2333 N N . ALA A 1 322 ? 22.582 3.494 2.476 1.00 89.38 322 ALA A N 1
ATOM 2334 C CA . ALA A 1 322 ? 22.998 2.098 2.322 1.00 89.38 322 ALA A CA 1
ATOM 2335 C C . ALA A 1 322 ? 24.493 2.031 1.945 1.00 89.38 322 ALA A C 1
ATOM 2337 O O . ALA A 1 322 ? 24.819 1.890 0.765 1.00 89.38 322 ALA A O 1
ATOM 2338 N N . PRO A 1 323 ? 25.420 2.227 2.906 1.00 88.12 323 PRO A N 1
ATOM 2339 C CA . PRO A 1 323 ? 26.849 2.202 2.612 1.00 88.12 323 PRO A CA 1
ATOM 2340 C C . PRO A 1 323 ? 27.258 0.832 2.057 1.00 88.12 323 PRO A C 1
ATOM 2342 O O . PRO A 1 323 ? 26.833 -0.199 2.568 1.00 88.12 323 PRO A O 1
ATOM 2345 N N . GLY A 1 324 ? 28.080 0.834 1.007 1.00 92.25 324 GLY A N 1
ATOM 2346 C CA . GLY A 1 324 ? 28.589 -0.384 0.368 1.00 92.25 324 GLY A CA 1
ATOM 2347 C C . GLY A 1 324 ? 27.713 -0.949 -0.754 1.00 92.25 324 GLY A C 1
ATOM 2348 O O . GLY A 1 324 ? 28.237 -1.673 -1.593 1.00 92.25 324 GLY A O 1
ATOM 2349 N N . ILE A 1 325 ? 26.429 -0.578 -0.845 1.00 93.00 325 ILE A N 1
ATOM 2350 C CA . ILE A 1 325 ? 25.603 -0.928 -2.010 1.00 93.00 325 ILE A CA 1
ATOM 2351 C C . ILE A 1 325 ? 25.848 0.108 -3.100 1.00 93.00 325 ILE A C 1
ATOM 2353 O O . ILE A 1 325 ? 25.499 1.280 -2.950 1.00 93.00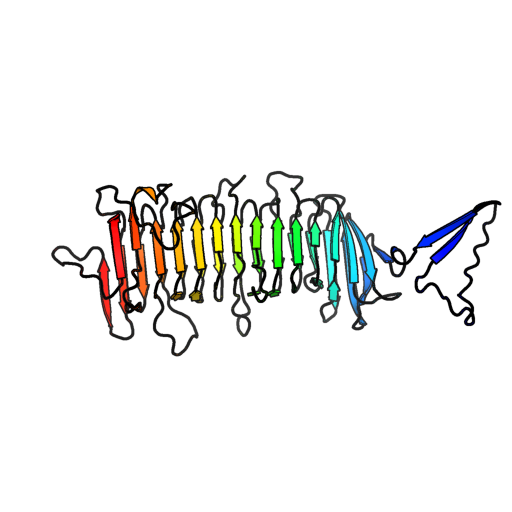 325 ILE A O 1
ATOM 2357 N N . THR A 1 3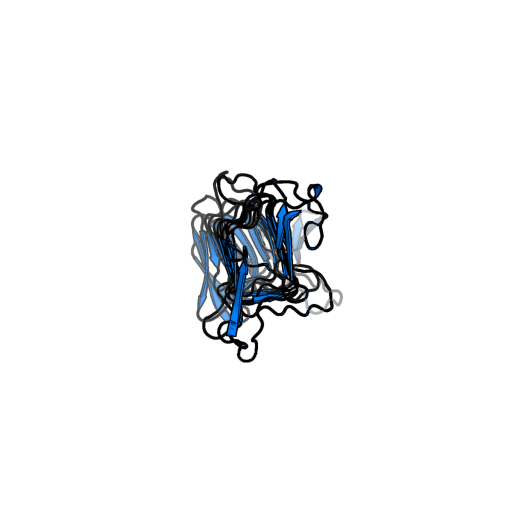26 ? 26.467 -0.325 -4.192 1.00 95.25 326 THR A N 1
ATOM 2358 C CA . THR A 1 326 ? 26.876 0.569 -5.278 1.00 95.25 326 THR A CA 1
ATOM 2359 C C . THR A 1 326 ? 26.129 0.319 -6.581 1.00 95.25 326 THR A C 1
ATOM 2361 O O . THR A 1 326 ? 26.087 1.233 -7.402 1.00 95.25 326 THR A O 1
ATOM 2364 N N . ARG A 1 327 ? 25.503 -0.854 -6.745 1.00 97.00 327 ARG A N 1
ATOM 2365 C CA . ARG A 1 327 ? 24.658 -1.215 -7.889 1.00 97.00 327 ARG A CA 1
ATOM 2366 C C . ARG A 1 327 ? 23.178 -1.079 -7.535 1.00 97.00 327 ARG A C 1
ATOM 2368 O O . ARG A 1 327 ? 22.769 -1.473 -6.445 1.00 97.00 327 ARG A O 1
ATOM 2375 N N . PHE A 1 328 ? 22.379 -0.486 -8.423 1.00 98.00 328 PHE A N 1
ATOM 2376 C CA . PHE A 1 328 ? 20.980 -0.129 -8.122 1.00 98.00 328 PHE A CA 1
ATOM 2377 C C . PHE A 1 328 ? 19.957 -0.612 -9.151 1.00 98.00 328 PHE A C 1
ATOM 2379 O O . PHE A 1 328 ? 18.766 -0.338 -9.004 1.00 98.00 328 PHE A O 1
ATOM 2386 N N . PHE A 1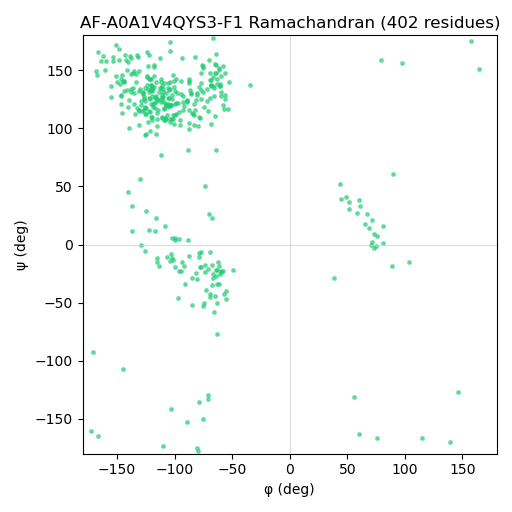 329 ? 20.399 -1.288 -10.202 1.00 98.06 329 PHE A N 1
ATOM 2387 C CA . PHE A 1 329 ? 19.523 -1.834 -11.227 1.00 98.06 329 PHE A CA 1
ATOM 2388 C C . PHE A 1 329 ? 20.120 -3.140 -11.729 1.00 98.06 329 PHE A C 1
ATOM 2390 O O . PHE A 1 329 ? 21.190 -3.099 -12.325 1.00 98.06 329 PHE A O 1
ATOM 2397 N N . ALA A 1 330 ? 19.447 -4.252 -11.467 1.00 97.31 330 ALA A N 1
ATOM 2398 C CA . ALA A 1 330 ? 19.843 -5.585 -11.908 1.00 97.31 330 ALA A CA 1
ATOM 2399 C C . ALA A 1 330 ? 18.581 -6.404 -12.204 1.00 97.31 330 ALA A C 1
ATOM 2401 O O . ALA A 1 330 ? 17.555 -6.194 -11.555 1.00 97.31 330 ALA A O 1
ATOM 2402 N N . ASP A 1 331 ? 18.634 -7.291 -13.196 1.00 97.38 331 ASP A N 1
ATOM 2403 C CA . ASP A 1 331 ? 17.583 -8.281 -13.487 1.00 97.38 331 ASP A CA 1
ATOM 2404 C C . ASP A 1 331 ? 16.138 -7.727 -13.455 1.00 97.38 331 ASP A C 1
ATOM 2406 O O . ASP A 1 331 ? 15.220 -8.328 -12.907 1.00 97.38 331 ASP A O 1
ATOM 2410 N N . THR A 1 332 ? 15.917 -6.510 -13.954 1.00 98.00 332 THR A N 1
ATOM 2411 C CA . THR A 1 332 ? 14.627 -5.814 -13.818 1.00 98.00 332 THR A CA 1
ATOM 2412 C C . THR A 1 332 ? 14.062 -5.444 -15.179 1.00 98.00 332 THR A C 1
ATOM 2414 O O . THR A 1 332 ? 14.759 -4.854 -16.008 1.00 98.00 332 THR A O 1
ATOM 2417 N N . ASN A 1 333 ? 12.770 -5.710 -15.378 1.00 98.56 333 ASN A N 1
ATOM 2418 C CA . ASN A 1 333 ? 12.083 -5.495 -16.644 1.00 98.56 333 ASN A CA 1
ATOM 2419 C C . ASN A 1 333 ? 11.055 -4.366 -16.585 1.00 98.56 333 ASN A C 1
ATOM 2421 O O . ASN A 1 333 ? 10.299 -4.211 -15.624 1.00 98.56 333 ASN A O 1
ATOM 2425 N N . PHE A 1 334 ? 10.962 -3.611 -17.678 1.00 98.44 334 PHE A N 1
ATOM 2426 C CA . PHE A 1 334 ? 9.866 -2.683 -17.937 1.00 98.44 334 PHE A CA 1
ATOM 2427 C C . PHE A 1 334 ? 9.247 -3.009 -19.292 1.00 98.44 334 PHE A C 1
ATOM 2429 O O . PHE A 1 334 ? 9.914 -2.882 -20.316 1.00 98.44 334 PHE A O 1
ATOM 2436 N N . SER A 1 335 ? 7.966 -3.383 -19.303 1.00 98.56 335 SER A N 1
ATOM 2437 C CA . SER A 1 335 ? 7.221 -3.680 -20.532 1.00 98.56 335 SER A CA 1
ATOM 2438 C C . SER A 1 335 ? 6.004 -2.775 -20.677 1.00 98.56 335 SER A C 1
ATOM 2440 O O . SER A 1 335 ? 5.161 -2.706 -19.778 1.00 98.56 335 SER A O 1
ATOM 2442 N N . ALA A 1 336 ? 5.889 -2.076 -21.806 1.00 98.12 336 ALA A N 1
ATOM 2443 C CA . ALA A 1 336 ? 4.708 -1.278 -22.149 1.00 98.12 336 ALA A CA 1
ATOM 2444 C C . ALA A 1 336 ? 4.621 -1.016 -23.653 1.00 98.12 336 ALA A C 1
ATOM 2446 O O . ALA A 1 336 ? 5.645 -0.969 -24.316 1.00 98.12 336 ALA A O 1
ATOM 2447 N N . ALA A 1 337 ? 3.441 -0.717 -24.202 1.00 97.81 337 ALA A N 1
ATOM 2448 C CA . ALA A 1 337 ? 3.353 -0.353 -25.621 1.00 97.81 337 ALA A CA 1
ATOM 2449 C C . ALA A 1 337 ? 4.165 0.914 -25.966 1.00 97.81 337 ALA A C 1
ATOM 2451 O O . ALA A 1 337 ? 4.601 1.089 -27.095 1.00 97.81 337 ALA A O 1
ATOM 2452 N N . SER A 1 338 ? 4.394 1.801 -24.992 1.00 98.06 338 SER A N 1
ATOM 2453 C CA . SER A 1 338 ? 5.426 2.839 -25.096 1.00 98.06 338 SER A CA 1
ATOM 2454 C C . SER A 1 338 ? 6.064 3.157 -23.745 1.00 98.06 338 SER A C 1
ATOM 2456 O O . SER A 1 338 ? 5.392 3.225 -22.710 1.00 98.06 338 SER A O 1
ATOM 2458 N N . ILE A 1 339 ? 7.369 3.407 -23.755 1.00 98.38 339 ILE A N 1
ATOM 2459 C CA . ILE A 1 339 ? 8.169 3.792 -22.596 1.00 98.38 339 ILE A CA 1
ATOM 2460 C C . ILE A 1 339 ? 8.725 5.196 -22.841 1.00 98.38 339 ILE A C 1
ATOM 2462 O O . ILE A 1 339 ? 9.328 5.504 -23.864 1.00 98.38 339 ILE A O 1
ATOM 2466 N N . GLY A 1 340 ? 8.499 6.096 -21.892 1.00 98.19 340 GLY A N 1
ATOM 2467 C CA . GLY A 1 340 ? 9.000 7.459 -21.964 1.00 98.19 340 GLY A CA 1
ATOM 2468 C C . GLY A 1 340 ? 10.480 7.561 -21.594 1.00 98.19 340 GLY A C 1
ATOM 2469 O O . GLY A 1 340 ? 11.323 6.813 -22.075 1.00 98.19 340 GLY A O 1
ATOM 2470 N N . ALA A 1 341 ? 10.825 8.555 -20.775 1.00 98.31 341 ALA A N 1
ATOM 2471 C CA . ALA A 1 341 ? 12.218 8.774 -20.393 1.00 98.31 341 ALA A CA 1
ATOM 2472 C C . ALA A 1 341 ? 12.647 7.817 -19.270 1.00 98.31 341 ALA A C 1
ATOM 2474 O O . ALA A 1 341 ? 11.997 7.776 -18.224 1.00 98.31 341 ALA A O 1
ATOM 2475 N N . VAL A 1 342 ? 13.762 7.120 -19.467 1.00 98.56 342 VAL A N 1
ATOM 2476 C CA . VAL A 1 342 ? 14.391 6.205 -18.511 1.00 98.56 342 VAL A CA 1
ATOM 2477 C C . VAL A 1 342 ? 15.733 6.781 -18.056 1.00 98.56 342 VAL A C 1
ATOM 2479 O O . VAL A 1 342 ? 16.520 7.272 -18.865 1.00 98.56 342 VAL A O 1
ATOM 2482 N N . SER A 1 343 ? 15.993 6.739 -16.752 1.00 98.44 343 SER A N 1
ATOM 2483 C CA . SER A 1 343 ? 17.273 7.108 -16.145 1.00 98.44 343 SER A CA 1
ATOM 2484 C C . SER A 1 343 ? 17.737 5.972 -15.244 1.00 98.44 343 SER A C 1
ATOM 2486 O O . SER A 1 343 ? 17.097 5.704 -14.226 1.00 98.44 343 SER A O 1
ATOM 2488 N N . LEU A 1 344 ? 18.849 5.346 -15.609 1.00 98.00 344 LEU A N 1
ATOM 2489 C CA . LEU A 1 344 ? 19.503 4.275 -14.868 1.00 98.00 344 LEU A CA 1
ATOM 2490 C C . LEU A 1 344 ? 20.740 4.835 -14.157 1.00 98.00 344 LEU A C 1
ATOM 2492 O O . LEU A 1 344 ? 21.459 5.665 -14.717 1.00 98.00 344 LEU A O 1
ATOM 2496 N N . LEU A 1 345 ? 20.962 4.397 -12.922 1.00 98.19 345 LEU A N 1
ATOM 2497 C CA . LEU A 1 345 ? 22.111 4.772 -12.102 1.00 98.19 345 LEU A CA 1
ATOM 2498 C C . LEU A 1 345 ? 22.790 3.491 -11.631 1.00 98.19 345 LEU A C 1
ATOM 2500 O O . LEU A 1 345 ? 22.118 2.661 -11.024 1.00 98.19 345 LEU A O 1
ATOM 2504 N N . ASN A 1 346 ? 24.088 3.356 -11.901 1.00 97.62 346 ASN A N 1
ATOM 2505 C CA . ASN A 1 346 ? 24.933 2.232 -11.492 1.00 97.62 346 ASN A CA 1
ATOM 2506 C C . ASN A 1 346 ? 24.247 0.874 -11.698 1.00 97.62 346 ASN A C 1
ATOM 2508 O O . ASN A 1 346 ? 24.113 0.077 -10.772 1.00 97.62 346 ASN A O 1
ATOM 2512 N N . ALA A 1 347 ? 23.739 0.636 -12.902 1.00 97.38 347 ALA A N 1
ATOM 2513 C CA . ALA A 1 347 ? 23.240 -0.680 -13.270 1.00 97.38 347 ALA A CA 1
ATOM 2514 C C . ALA A 1 347 ? 24.352 -1.731 -13.165 1.00 97.38 347 ALA A C 1
ATOM 2516 O O . ALA A 1 347 ? 25.524 -1.424 -13.413 1.00 97.38 347 ALA A O 1
ATOM 2517 N N . ASP A 1 348 ? 23.957 -2.930 -12.765 1.00 97.06 348 ASP A N 1
ATOM 2518 C CA . ASP A 1 348 ? 24.721 -4.152 -12.939 1.00 97.06 348 ASP A CA 1
ATOM 2519 C C . ASP A 1 348 ? 24.190 -4.849 -14.188 1.00 97.06 348 ASP A C 1
ATOM 2521 O O . ASP A 1 348 ? 22.986 -5.076 -14.296 1.00 97.06 348 ASP A O 1
ATOM 2525 N N . PHE A 1 349 ? 25.067 -5.083 -15.159 1.00 95.00 349 PHE A N 1
ATOM 2526 C CA . PHE A 1 349 ? 24.698 -5.668 -16.448 1.00 95.00 349 PHE A CA 1
ATOM 2527 C C . PHE A 1 349 ? 25.069 -7.143 -16.555 1.00 95.00 349 PHE A C 1
ATOM 2529 O O . PHE A 1 349 ? 24.697 -7.766 -17.546 1.00 95.00 349 PHE A O 1
ATOM 2536 N N . ASP A 1 350 ? 25.806 -7.678 -15.580 1.00 93.75 350 ASP A N 1
ATOM 2537 C CA . ASP A 1 350 ? 26.117 -9.099 -15.513 1.00 93.75 350 ASP A CA 1
ATOM 2538 C C . ASP A 1 350 ? 24.991 -9.807 -14.762 1.00 93.75 350 ASP A C 1
ATOM 2540 O O . ASP A 1 350 ? 24.851 -9.683 -13.546 1.00 93.75 350 ASP A O 1
ATOM 2544 N N . ASN A 1 351 ? 24.148 -10.506 -15.513 1.00 91.25 351 ASN A N 1
ATOM 2545 C CA . ASN A 1 351 ? 23.010 -11.242 -14.987 1.00 91.25 351 ASN A CA 1
ATOM 2546 C C . ASN A 1 351 ? 23.071 -12.713 -15.418 1.00 91.25 351 ASN A C 1
ATOM 2548 O O . ASN A 1 351 ? 22.047 -13.369 -15.612 1.00 91.25 351 ASN A O 1
ATOM 2552 N N . GLY A 1 352 ? 24.282 -13.240 -15.627 1.00 92.12 352 GLY A N 1
ATOM 2553 C CA . GLY A 1 352 ? 24.478 -14.635 -16.008 1.00 92.12 352 GLY A CA 1
ATOM 2554 C C . GLY A 1 352 ? 23.819 -15.017 -17.337 1.00 92.12 352 GLY A C 1
ATOM 2555 O O . GLY A 1 352 ? 23.400 -16.166 -17.491 1.00 92.12 352 GLY A O 1
ATOM 2556 N N . ASN A 1 353 ? 23.741 -14.094 -18.302 1.00 89.81 353 ASN A N 1
ATOM 2557 C CA . ASN A 1 353 ? 23.045 -14.243 -19.590 1.00 89.81 353 ASN A CA 1
ATOM 2558 C C . ASN A 1 353 ? 21.513 -14.317 -19.483 1.00 89.81 353 ASN A C 1
ATOM 2560 O O . ASN A 1 353 ? 20.844 -14.713 -20.441 1.00 89.81 353 ASN A O 1
ATOM 2564 N N . VAL A 1 354 ? 20.930 -13.957 -18.337 1.00 92.19 354 VAL A N 1
ATOM 2565 C CA . VAL A 1 354 ? 19.479 -13.799 -18.219 1.00 92.19 354 VAL A CA 1
ATOM 2566 C C . VAL A 1 354 ? 19.104 -12.419 -18.745 1.00 92.19 354 VAL A C 1
ATOM 2568 O O . VAL A 1 354 ? 19.483 -11.393 -18.182 1.00 92.19 354 VAL A O 1
ATOM 2571 N N . THR A 1 355 ? 18.342 -12.399 -19.835 1.00 91.38 355 THR A N 1
ATOM 2572 C CA . THR A 1 355 ? 17.869 -11.169 -20.472 1.00 91.38 355 THR A CA 1
ATOM 2573 C C . THR A 1 355 ? 17.024 -10.326 -19.521 1.00 91.38 355 THR A C 1
ATOM 2575 O O . THR A 1 355 ? 16.067 -10.819 -18.923 1.00 91.38 355 THR A O 1
ATOM 2578 N N . PHE A 1 356 ? 17.340 -9.030 -19.440 1.00 96.81 356 PHE A N 1
ATOM 2579 C CA . PHE A 1 356 ? 16.509 -8.055 -18.742 1.00 96.81 356 PHE A CA 1
ATOM 2580 C C . PHE A 1 356 ? 16.586 -6.665 -19.382 1.00 96.81 356 PHE A C 1
ATOM 2582 O O . PHE A 1 356 ? 17.550 -6.335 -20.072 1.00 96.81 356 PHE A O 1
ATOM 2589 N N . GLY A 1 357 ? 15.588 -5.811 -19.137 1.00 96.56 357 GLY A N 1
ATOM 2590 C CA . GLY A 1 357 ? 15.655 -4.408 -19.553 1.00 96.56 357 GLY A CA 1
ATOM 2591 C C . GLY A 1 357 ? 14.330 -3.780 -19.971 1.00 96.56 357 GLY A C 1
ATOM 2592 O O . GLY A 1 357 ? 13.376 -3.714 -19.194 1.00 96.56 357 GLY A O 1
ATOM 2593 N N . LEU A 1 358 ? 14.302 -3.189 -21.165 1.00 97.62 358 LEU A N 1
ATOM 2594 C CA . LEU A 1 358 ? 13.202 -2.361 -21.663 1.00 97.62 358 LEU A CA 1
ATOM 2595 C C . LEU A 1 358 ? 12.581 -2.994 -22.906 1.00 97.62 358 LEU A C 1
ATOM 2597 O O . LEU A 1 358 ? 13.255 -3.128 -23.924 1.00 97.62 358 LEU A O 1
ATOM 2601 N N . PHE A 1 359 ? 11.283 -3.279 -22.840 1.00 97.81 359 PHE A N 1
ATOM 2602 C CA . PHE A 1 359 ? 10.534 -3.939 -23.908 1.00 97.81 359 PHE A CA 1
ATOM 2603 C C . PHE A 1 359 ? 9.342 -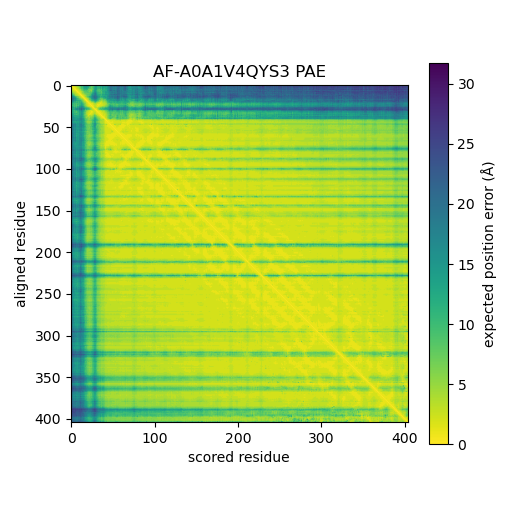3.070 -24.298 1.00 97.81 359 PHE A C 1
ATOM 2605 O O . PHE A 1 359 ? 8.459 -2.788 -23.477 1.00 97.81 359 PHE A O 1
ATOM 2612 N N . ALA A 1 360 ? 9.314 -2.608 -25.545 1.00 97.56 360 ALA A N 1
ATOM 2613 C CA . ALA A 1 360 ? 8.218 -1.797 -26.053 1.00 97.56 360 ALA A CA 1
ATOM 2614 C C . ALA A 1 360 ? 7.590 -2.390 -27.307 1.00 97.56 360 ALA A C 1
ATOM 2616 O O . ALA A 1 360 ? 8.289 -2.935 -28.144 1.00 97.56 360 ALA A O 1
ATOM 2617 N N . ARG A 1 361 ? 6.274 -2.247 -27.465 1.00 96.19 361 ARG A N 1
ATOM 2618 C CA . ARG A 1 361 ? 5.578 -2.697 -28.676 1.00 96.19 361 ARG A CA 1
ATOM 2619 C C . ARG A 1 361 ? 5.898 -1.787 -29.855 1.00 96.19 361 ARG A C 1
ATOM 2621 O O . ARG A 1 361 ? 5.569 -0.604 -29.797 1.00 96.19 361 ARG A O 1
ATOM 2628 N N . SER A 1 362 ? 6.413 -2.340 -30.942 1.00 93.81 362 SER A N 1
ATOM 2629 C CA . SER A 1 362 ? 6.627 -1.662 -32.213 1.00 93.81 362 SER A CA 1
ATOM 2630 C C . SER A 1 362 ? 5.340 -1.053 -32.755 1.00 93.81 362 SER A C 1
ATOM 2632 O O . SER A 1 362 ? 4.306 -1.708 -32.902 1.00 93.81 362 SER A O 1
ATOM 2634 N N . THR A 1 363 ? 5.419 0.227 -33.108 1.00 90.81 363 THR A N 1
ATOM 2635 C CA . THR A 1 363 ? 4.403 0.924 -33.906 1.00 90.81 363 THR A CA 1
ATOM 2636 C C . THR A 1 363 ? 4.974 1.395 -35.245 1.00 90.81 363 THR A C 1
ATOM 2638 O O . THR A 1 363 ? 4.349 2.186 -35.947 1.00 90.81 363 THR A O 1
ATOM 2641 N N . GLY A 1 364 ? 6.180 0.927 -35.597 1.00 89.81 364 GLY A N 1
ATOM 2642 C CA . GLY A 1 364 ? 6.916 1.339 -36.794 1.00 89.81 364 GLY A CA 1
ATOM 2643 C C . GLY A 1 364 ? 7.517 2.746 -36.718 1.00 89.81 364 GLY A C 1
ATOM 2644 O O . GLY A 1 364 ? 7.996 3.254 -37.729 1.00 89.81 364 GLY A O 1
ATOM 2645 N N . THR A 1 365 ? 7.497 3.405 -35.551 1.00 90.31 365 THR A N 1
ATOM 2646 C CA . THR A 1 365 ? 7.973 4.795 -35.419 1.00 90.31 365 THR A CA 1
ATOM 2647 C C . THR A 1 365 ? 9.429 4.904 -34.981 1.00 90.31 365 THR A C 1
ATOM 2649 O O . THR A 1 365 ? 10.044 5.955 -35.184 1.00 90.31 365 THR A O 1
ATOM 2652 N N . GLY A 1 366 ? 9.969 3.863 -34.340 1.00 89.00 366 GLY A N 1
ATOM 2653 C CA . GLY A 1 366 ? 11.282 3.892 -33.689 1.00 89.00 366 GLY A CA 1
ATOM 2654 C C . GLY A 1 366 ? 11.347 4.854 -32.493 1.00 89.00 366 GLY A C 1
ATOM 2655 O O . GLY A 1 366 ? 12.428 5.289 -32.102 1.00 89.00 366 GLY A O 1
ATOM 2656 N N . ARG A 1 367 ? 10.193 5.270 -31.954 1.00 92.88 367 ARG A N 1
ATOM 2657 C CA . ARG A 1 367 ? 10.040 6.221 -30.833 1.00 92.88 367 ARG A CA 1
ATOM 2658 C C . ARG A 1 367 ? 9.266 5.626 -29.661 1.00 92.88 367 ARG A C 1
ATOM 2660 O O . ARG A 1 367 ? 8.855 6.356 -28.758 1.00 92.88 367 ARG A O 1
ATOM 2667 N N . GLU A 1 368 ? 9.065 4.317 -29.685 1.00 96.62 368 GLU A N 1
ATOM 2668 C CA . GLU A 1 368 ? 8.344 3.551 -28.680 1.00 96.62 368 GLU A CA 1
ATOM 2669 C C . GLU A 1 368 ? 9.055 3.638 -27.324 1.00 96.62 368 GLU A C 1
ATOM 2671 O O . GLU A 1 368 ? 8.391 3.745 -26.297 1.00 96.62 368 GLU A O 1
ATOM 2676 N N . ILE A 1 369 ? 10.392 3.712 -27.329 1.00 97.06 369 ILE A N 1
ATOM 2677 C CA . ILE A 1 369 ? 11.224 4.070 -26.175 1.00 97.06 369 ILE A CA 1
ATOM 2678 C C . ILE A 1 369 ? 11.799 5.470 -26.409 1.00 97.06 369 ILE A C 1
ATOM 2680 O O . ILE A 1 369 ? 12.690 5.667 -27.234 1.00 97.06 369 ILE A O 1
ATOM 2684 N N . LYS A 1 370 ? 11.296 6.473 -25.679 1.00 96.88 370 LYS A N 1
ATOM 2685 C CA . LYS A 1 370 ? 11.635 7.885 -25.930 1.00 96.88 370 LYS A CA 1
ATOM 2686 C C . LYS A 1 370 ? 13.116 8.184 -25.713 1.00 96.88 370 LYS A C 1
ATOM 2688 O O . LYS A 1 370 ? 13.718 8.896 -26.514 1.00 96.88 370 LYS A O 1
ATOM 2693 N N . SER A 1 371 ? 13.660 7.769 -24.569 1.00 97.12 371 SER A N 1
ATOM 2694 C CA . SER A 1 371 ? 15.082 7.939 -24.269 1.00 97.12 371 SER A CA 1
ATOM 2695 C C . SER A 1 371 ? 15.511 7.129 -23.054 1.00 97.12 371 SER A C 1
ATOM 2697 O O . SER A 1 371 ? 14.781 7.120 -22.063 1.00 97.12 371 SER A O 1
ATOM 2699 N N . VAL A 1 372 ? 16.735 6.616 -23.054 1.00 97.44 372 VAL A N 1
ATOM 2700 C CA . VAL A 1 372 ? 17.404 6.023 -21.890 1.00 97.44 372 VAL A CA 1
ATOM 2701 C C . VAL A 1 372 ? 18.681 6.800 -21.618 1.00 97.44 372 VAL A C 1
ATOM 2703 O O . VAL A 1 372 ? 19.395 7.170 -22.546 1.00 97.44 372 VAL A O 1
ATOM 2706 N N . ARG A 1 373 ? 18.963 7.090 -20.352 1.00 97.75 373 ARG A N 1
ATOM 2707 C CA . ARG A 1 373 ? 20.233 7.668 -19.909 1.00 97.75 373 ARG A CA 1
ATOM 2708 C C . ARG A 1 373 ? 20.813 6.793 -18.821 1.00 97.75 373 ARG A C 1
ATOM 2710 O O . ARG A 1 373 ? 20.096 6.447 -17.885 1.00 97.75 373 ARG A O 1
ATOM 2717 N N . TYR A 1 374 ? 22.098 6.513 -18.930 1.00 97.69 374 TYR A N 1
ATOM 2718 C CA . TYR A 1 374 ? 22.849 5.754 -17.948 1.00 97.69 374 TYR A CA 1
ATOM 2719 C C . TYR A 1 374 ? 24.002 6.583 -17.397 1.00 97.69 374 TYR A C 1
ATOM 2721 O O . TYR A 1 374 ? 24.638 7.350 -18.128 1.00 97.69 374 TYR A O 1
ATOM 2729 N N . LEU A 1 375 ? 24.248 6.413 -16.104 1.00 97.56 375 LEU A N 1
ATOM 2730 C CA . LEU A 1 375 ? 25.415 6.925 -15.409 1.00 97.56 375 LEU A CA 1
ATOM 2731 C C . LEU A 1 375 ? 25.902 5.865 -14.421 1.00 97.56 375 LEU A C 1
ATOM 2733 O O . LEU A 1 375 ? 25.143 5.466 -13.539 1.00 97.56 375 LEU A O 1
ATOM 2737 N N . ASP A 1 376 ? 27.165 5.478 -14.535 1.00 97.50 376 ASP A N 1
ATOM 2738 C CA . ASP A 1 376 ? 27.903 4.755 -13.506 1.00 97.50 376 ASP A CA 1
ATOM 2739 C C . ASP A 1 376 ? 28.785 5.746 -12.740 1.00 97.50 376 ASP A C 1
ATOM 2741 O O . ASP A 1 376 ? 29.741 6.307 -13.273 1.00 97.50 376 ASP A O 1
ATOM 2745 N N . THR A 1 377 ? 28.468 6.002 -11.477 1.00 96.94 377 THR A N 1
ATOM 2746 C CA . THR A 1 377 ? 29.265 6.895 -10.628 1.00 96.94 377 THR A CA 1
ATOM 2747 C C . THR A 1 377 ? 30.530 6.235 -10.086 1.00 96.94 377 THR A C 1
ATOM 2749 O O . THR A 1 377 ? 31.344 6.931 -9.486 1.00 96.94 377 THR A O 1
ATOM 2752 N N . ILE A 1 378 ? 30.677 4.916 -10.230 1.00 95.75 378 ILE A N 1
ATOM 2753 C CA . ILE A 1 378 ? 31.848 4.149 -9.795 1.00 95.75 378 ILE A CA 1
ATOM 2754 C C . ILE A 1 378 ? 32.914 4.204 -10.889 1.00 95.75 378 ILE A C 1
ATOM 2756 O O . ILE A 1 378 ? 34.053 4.574 -10.619 1.00 95.75 378 ILE A O 1
ATOM 2760 N N . THR A 1 379 ? 32.542 3.861 -12.125 1.00 96.19 379 THR A N 1
ATOM 2761 C CA . THR A 1 379 ? 33.472 3.804 -13.269 1.00 96.19 379 THR A CA 1
ATOM 2762 C C . THR A 1 379 ? 33.541 5.120 -14.048 1.00 96.19 379 THR A C 1
ATOM 2764 O O . THR A 1 379 ? 34.492 5.349 -14.792 1.00 96.19 379 THR A O 1
ATOM 2767 N N . GLY A 1 380 ? 32.548 6.002 -13.887 1.00 96.38 380 GLY A N 1
ATOM 2768 C CA . GLY A 1 380 ? 32.394 7.228 -14.676 1.00 96.38 380 GLY A CA 1
ATOM 2769 C C . GLY A 1 380 ? 31.748 7.006 -16.049 1.00 96.38 380 GLY A C 1
ATOM 2770 O O . GLY A 1 380 ? 31.594 7.965 -16.813 1.00 96.38 380 GLY A O 1
ATOM 2771 N N . GLU A 1 381 ? 31.368 5.768 -16.375 1.00 96.12 381 GLU A N 1
ATOM 2772 C CA . GLU A 1 381 ? 30.732 5.422 -17.640 1.00 96.12 381 GLU A CA 1
ATOM 2773 C C . GLU A 1 381 ? 29.372 6.118 -17.799 1.00 96.12 381 GLU A C 1
ATOM 2775 O O . GLU A 1 381 ? 28.598 6.292 -16.854 1.00 96.12 381 GLU A O 1
ATOM 2780 N N . ARG A 1 382 ? 29.067 6.539 -19.029 1.00 96.25 382 ARG A N 1
ATOM 2781 C CA . ARG A 1 382 ? 27.785 7.147 -19.385 1.00 96.25 382 ARG A CA 1
ATOM 2782 C C . ARG A 1 382 ? 27.433 6.850 -20.831 1.00 96.25 382 ARG A C 1
ATOM 2784 O O . ARG A 1 382 ? 28.274 6.980 -21.718 1.00 96.25 382 ARG A O 1
ATOM 2791 N N . TRP A 1 383 ? 26.163 6.572 -21.078 1.00 96.19 383 TRP A N 1
ATOM 2792 C CA . TRP A 1 383 ? 25.623 6.427 -22.426 1.00 96.19 383 TRP A CA 1
ATOM 2793 C C . TRP A 1 383 ? 24.163 6.877 -22.475 1.00 96.19 383 TRP A C 1
ATOM 2795 O O . TRP A 1 383 ? 23.524 7.149 -21.451 1.00 96.19 383 TRP A O 1
ATOM 2805 N N . GLN A 1 384 ? 23.638 7.015 -23.691 1.00 96.56 384 GLN A N 1
ATOM 2806 C CA . GLN A 1 384 ? 22.236 7.340 -23.918 1.00 96.56 384 GLN A CA 1
ATOM 2807 C C . GLN A 1 384 ? 21.668 6.578 -25.120 1.00 96.56 384 GLN A C 1
ATOM 2809 O O . GLN A 1 384 ? 22.384 6.314 -26.082 1.00 96.56 384 GLN A O 1
ATOM 2814 N N . TYR A 1 385 ? 20.369 6.299 -25.066 1.00 95.06 385 TYR A N 1
ATOM 2815 C CA . TYR A 1 385 ? 19.560 5.783 -26.166 1.00 95.06 385 TYR A CA 1
ATOM 2816 C C . TYR A 1 385 ? 18.402 6.764 -26.456 1.00 95.06 385 TYR A C 1
ATOM 2818 O O . TYR A 1 385 ? 17.854 7.327 -25.505 1.00 95.06 385 TYR A O 1
ATOM 2826 N N . PRO A 1 386 ? 18.000 6.983 -27.719 1.00 94.38 386 PRO A N 1
ATOM 2827 C CA . PRO A 1 386 ? 18.773 6.634 -28.905 1.00 94.38 386 PRO A CA 1
ATOM 2828 C C . PRO A 1 386 ? 20.152 7.326 -28.875 1.00 94.38 386 PRO A C 1
ATOM 2830 O O . PRO A 1 386 ? 20.318 8.363 -28.211 1.00 94.38 386 PRO A O 1
ATOM 2833 N N . PRO A 1 387 ? 21.161 6.743 -29.540 1.00 92.38 387 PRO A N 1
ATOM 2834 C CA . PRO A 1 387 ? 22.498 7.319 -29.590 1.00 92.38 387 PRO A CA 1
ATOM 2835 C C . PRO A 1 387 ? 22.469 8.677 -30.317 1.00 92.38 387 PRO A C 1
ATOM 2837 O O . PRO A 1 387 ? 21.484 9.038 -30.973 1.00 92.38 387 PRO A O 1
ATOM 2840 N N . ARG A 1 388 ? 23.519 9.497 -30.170 1.00 90.12 388 ARG A N 1
ATOM 2841 C CA . ARG A 1 388 ? 23.589 10.760 -30.928 1.00 90.12 388 ARG A CA 1
ATOM 2842 C C . ARG A 1 388 ? 23.686 10.439 -32.421 1.00 90.12 388 ARG A C 1
ATOM 2844 O O . ARG A 1 388 ? 24.100 9.354 -32.808 1.00 90.12 388 ARG A O 1
ATOM 2851 N N . LYS A 1 389 ? 23.268 11.377 -33.274 1.00 90.38 389 LYS A N 1
ATOM 2852 C CA . LYS A 1 389 ? 23.256 11.172 -34.729 1.00 90.38 389 LYS A CA 1
ATOM 2853 C C . LYS A 1 389 ? 24.643 10.719 -35.217 1.00 90.38 389 LYS A C 1
ATOM 2855 O O . LYS A 1 389 ? 25.582 11.502 -35.133 1.00 90.38 389 LYS A O 1
ATOM 2860 N N . GLY A 1 390 ? 24.719 9.501 -35.761 1.00 83.12 390 GLY A N 1
ATOM 2861 C CA . GLY A 1 390 ? 25.947 8.890 -36.289 1.00 83.12 390 GLY A CA 1
ATOM 2862 C C . GLY A 1 390 ? 26.580 7.828 -35.384 1.00 83.12 390 GLY A C 1
ATOM 2863 O O . GLY A 1 390 ? 27.380 7.040 -35.875 1.00 83.12 390 GLY A O 1
ATOM 2864 N N . ASP A 1 391 ? 26.186 7.759 -34.113 1.00 87.00 391 ASP A N 1
ATOM 2865 C CA . ASP A 1 391 ? 26.694 6.765 -33.169 1.00 87.00 391 ASP A CA 1
ATOM 2866 C C . ASP A 1 391 ? 25.856 5.473 -33.245 1.00 87.00 391 ASP A C 1
ATOM 2868 O O . ASP A 1 391 ? 24.628 5.517 -33.376 1.00 87.00 391 ASP A O 1
ATOM 2872 N N . VAL A 1 392 ? 26.510 4.314 -33.126 1.00 81.75 392 VAL A N 1
ATOM 2873 C CA . VAL A 1 392 ? 25.848 3.008 -32.978 1.00 81.75 392 VAL A CA 1
ATOM 2874 C C . VAL A 1 392 ? 25.708 2.711 -31.490 1.00 81.75 392 VAL A C 1
ATOM 2876 O O . VAL A 1 392 ? 26.682 2.780 -30.744 1.00 81.75 392 VAL A O 1
ATOM 2879 N N . PHE A 1 393 ? 24.495 2.388 -31.046 1.00 88.50 393 PHE A N 1
ATOM 2880 C CA . PHE A 1 393 ? 24.279 1.932 -29.679 1.00 88.50 393 PHE A CA 1
ATOM 2881 C C . PHE A 1 393 ? 24.573 0.434 -29.590 1.00 88.50 393 PHE A C 1
A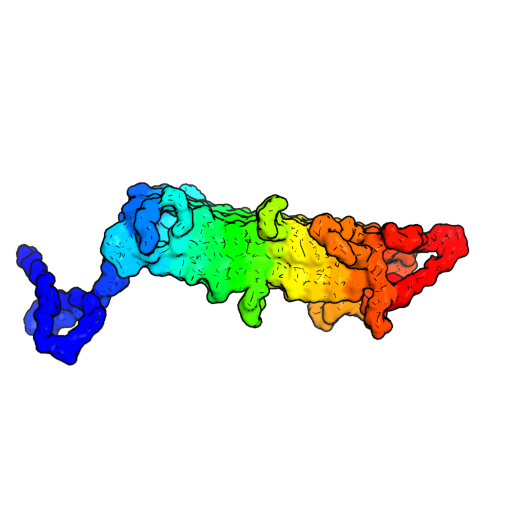TOM 2883 O O . PHE A 1 393 ? 23.926 -0.358 -30.271 1.00 88.50 393 PHE A O 1
ATOM 2890 N N . VAL A 1 394 ? 25.531 0.064 -28.743 1.00 88.06 394 VAL A N 1
ATOM 2891 C CA . VAL A 1 394 ? 25.781 -1.322 -28.333 1.00 88.06 394 VAL A CA 1
ATOM 2892 C C . VAL A 1 394 ? 25.351 -1.419 -26.877 1.00 88.06 394 VAL A C 1
ATOM 2894 O O . VAL A 1 394 ? 25.886 -0.697 -26.035 1.00 88.06 394 VAL A O 1
ATOM 2897 N N . ALA A 1 395 ? 24.342 -2.241 -26.593 1.00 84.75 395 ALA A N 1
ATOM 2898 C CA . ALA A 1 395 ? 23.880 -2.422 -25.226 1.00 84.75 395 ALA A CA 1
ATOM 2899 C C . ALA A 1 395 ? 24.973 -3.123 -24.392 1.00 84.75 395 ALA A C 1
ATOM 2901 O O . ALA A 1 395 ? 25.607 -4.053 -24.894 1.00 84.75 395 ALA A O 1
ATOM 2902 N N . PRO A 1 396 ? 25.245 -2.671 -23.157 1.00 87.44 396 PRO A N 1
ATOM 2903 C CA . PRO A 1 396 ? 26.233 -3.310 -22.298 1.00 87.44 396 PRO A CA 1
ATOM 2904 C C . PRO A 1 396 ? 25.685 -4.603 -21.676 1.00 87.44 396 PRO A C 1
ATOM 2906 O O . PRO A 1 396 ? 24.593 -4.598 -21.107 1.00 87.44 396 PRO A O 1
ATOM 2909 N N . GLY A 1 397 ? 26.483 -5.674 -21.726 1.00 91.38 397 GLY A N 1
ATOM 2910 C CA . GLY A 1 397 ? 26.191 -6.950 -21.060 1.00 91.38 397 GLY A CA 1
ATOM 2911 C C . GLY A 1 397 ? 24.840 -7.542 -21.463 1.00 91.38 397 GLY A C 1
ATOM 2912 O O . GLY A 1 397 ? 24.519 -7.600 -22.649 1.00 91.38 397 GLY A O 1
ATOM 2913 N N . ASP A 1 398 ? 24.052 -7.934 -20.462 1.00 87.81 398 ASP A N 1
ATOM 2914 C CA . ASP A 1 398 ? 22.759 -8.607 -20.639 1.00 87.81 398 ASP A CA 1
ATOM 2915 C C . ASP A 1 398 ? 21.568 -7.633 -20.769 1.00 87.81 398 ASP A C 1
ATOM 2917 O O . ASP A 1 398 ? 20.412 -8.062 -20.849 1.00 87.81 398 ASP A O 1
ATOM 2921 N N . LEU A 1 399 ? 21.821 -6.313 -20.792 1.00 90.06 399 LEU A N 1
ATOM 2922 C CA . LEU A 1 399 ? 20.762 -5.316 -20.953 1.00 90.06 399 LEU A CA 1
ATOM 2923 C C . LEU A 1 399 ? 20.179 -5.366 -22.367 1.00 90.06 399 LEU A C 1
ATOM 2925 O O . LEU A 1 399 ? 20.871 -5.118 -23.354 1.00 90.06 399 LEU A O 1
ATOM 2929 N N . VAL A 1 400 ? 18.861 -5.512 -22.452 1.00 93.31 400 VAL A N 1
ATOM 2930 C CA . VAL A 1 400 ? 18.110 -5.442 -23.704 1.00 93.31 400 VAL A CA 1
ATOM 2931 C C . VAL A 1 400 ? 17.255 -4.173 -23.764 1.00 93.31 400 VAL A C 1
ATOM 2933 O O . VAL A 1 400 ? 16.574 -3.788 -22.812 1.00 93.31 400 VAL A O 1
ATOM 2936 N N . ILE A 1 401 ? 17.313 -3.494 -24.912 1.00 90.06 401 ILE A N 1
ATOM 2937 C CA . ILE A 1 401 ? 16.399 -2.414 -25.298 1.00 90.06 401 ILE A CA 1
ATOM 2938 C C . ILE A 1 401 ? 15.751 -2.859 -26.601 1.00 90.06 401 ILE A C 1
ATOM 2940 O O . ILE A 1 401 ? 16.346 -2.722 -27.671 1.00 90.06 401 ILE A O 1
ATOM 2944 N N . GLU A 1 402 ? 14.548 -3.405 -26.499 1.00 92.88 402 GLU A N 1
ATOM 2945 C CA . GLU A 1 402 ? 13.883 -4.074 -27.609 1.00 92.88 402 GLU A CA 1
ATOM 2946 C C . GLU A 1 402 ? 12.554 -3.409 -27.958 1.00 92.88 402 GLU A C 1
ATOM 2948 O O . GLU A 1 402 ? 11.763 -3.013 -27.094 1.00 92.88 402 GLU A O 1
ATOM 2953 N N . ILE A 1 403 ? 12.335 -3.276 -29.265 1.00 87.56 403 ILE A N 1
ATOM 2954 C CA . ILE A 1 403 ? 11.066 -2.871 -29.851 1.00 87.56 403 ILE A CA 1
ATOM 2955 C C . ILE A 1 403 ? 10.499 -4.123 -30.529 1.00 87.56 403 ILE A C 1
ATOM 2957 O O . ILE A 1 403 ? 11.027 -4.538 -31.558 1.00 87.56 403 ILE A O 1
ATOM 2961 N N . ILE A 1 404 ? 9.465 -4.703 -29.922 1.00 89.62 404 ILE A N 1
ATOM 2962 C CA . ILE A 1 404 ? 8.839 -5.985 -30.279 1.00 89.62 404 ILE A CA 1
ATOM 2963 C C . ILE A 1 404 ? 7.738 -5.796 -31.313 1.00 89.62 404 ILE A C 1
ATOM 2965 O O . ILE A 1 404 ? 6.811 -4.995 -31.039 1.00 89.62 404 ILE A O 1
#

pLDDT: mean 93.19, std 11.43, range [30.45, 98.81]

Secondary structure (DSSP, 8-state):
--------PPPTT-TT--SS-EEEEEETTTEEEEEE-TTTTTEEEESSEEEEE-TT--EEEEEEESEEEEEEESSTTB--EEEEEEEEESTT-EEEEEESSS-EEES-EEEEEEEEEEEETTEEE-S-EEESS-EEEEEES-EEEEEEEEE---SSTT--EEEE-SEEEEEEEEESS-EEEEEESEEE--SSSPPEEEES-BS-EEE---TTS----B-SEEEE--TT-SS-SEEEEEESS-EES-EEEESS-EEEEEEEEEEES-EEEESS-EEEEEEEEEEEEEEEES--TT--SS--SGGG--S--EEEEEEE---TT-TT----EEEEEEEESEEEEEEEESB---STT--EEEEE---SSS-SEEEEEEE-TTT--EEEESPPTTPPP---TTEEEEE-

Sequence (404 aa):
MNLEYSFQAPSAGAAGGLAEPLLVLPVTNDGVVIMDVTSYLHRTIIHGKGTFRDEKGVLVTVTAKNAKVEVHTDAPGGGRIQRLVVRGRAANASVTVTTHGGHTRAEYIGITGQLGSFNARTTDLLGDMDIARGLTKLHLGNVSGEHVIDIGTPLKPKAAVSITLGRVADLSIRTDTPIRSLKVVDWRDTGGLGDRLEAPWVGKLFATGVKKGLPGHFQADLLLAGTGNKKPALGSARIAGDMTGAQWAITGRTGKITVLGKVADSTVRATGSIAGLALGAAESSDFLAGVAEGVARHAASAEDFVNAASIKNVKITGLKNAPGITRFFADTNFSAASIGAVSLLNADFDNGNVTFGLFARSTGTGREIKSVRYLDTITGERWQYPPRKGDVFVAPGDLVIEII

Nearest PDB structures (foldseek):
  3pet-assembly1_A  TM=2.540E-01  e=5.516E-01  Bacteroides fragilis NCTC 9343
  3lyc-assembly5_J  TM=2.186E-01  e=8.091E+00  Parabacteroides distasonis ATCC 8503

Solvent-accessible surface area (backbone atoms only — not comparable to full-atom values): 19583 Å² total; per-residue (Å²): 136,87,83,84,84,80,84,78,74,84,67,99,78,62,96,77,68,73,92,62,65,63,47,75,44,83,43,83,100,81,49,69,48,78,39,81,39,64,88,63,49,40,58,47,81,30,68,38,75,42,74,40,27,32,72,85,65,43,49,36,38,41,38,27,39,64,24,40,37,38,38,30,27,81,33,80,80,29,25,47,31,54,35,39,41,34,42,23,74,32,70,83,6,32,40,37,40,43,42,65,93,57,70,47,56,31,38,27,40,40,35,39,54,34,33,19,33,44,40,20,58,32,32,27,37,60,40,41,29,45,24,69,26,23,43,44,33,43,29,38,13,38,36,44,50,89,28,44,37,41,30,26,54,38,94,47,94,83,54,39,24,33,40,36,41,29,46,36,30,23,47,28,36,44,27,65,29,28,29,51,28,42,36,31,28,25,33,43,60,78,63,92,66,84,20,35,40,38,28,27,25,35,43,29,41,34,16,60,29,43,103,88,72,49,51,4,26,47,23,48,24,35,43,27,63,26,57,98,55,96,60,41,19,39,38,29,37,42,28,44,14,38,33,46,63,20,50,30,46,32,37,37,30,32,29,42,41,34,31,46,22,44,35,30,54,24,37,43,39,21,50,20,30,30,58,24,44,39,30,4,20,38,30,52,24,26,39,31,13,4,48,43,89,88,50,82,65,55,66,88,47,58,80,36,47,74,27,93,10,27,34,50,28,40,34,40,72,43,62,79,93,46,87,90,68,73,65,20,34,31,59,35,26,38,25,17,34,25,34,31,47,34,35,46,35,21,61,49,38,83,50,89,80,48,79,26,34,41,36,18,34,60,82,87,72,88,55,34,59,57,28,39,38,43,39,27,87,87,83,66,49,68,53,51,37,72,44,60,95,90,55,83,78,75,68,61,75,30,44,42,81,44,73,65

Foldseek 3Di:
DDDDDDDDDDDPPDPPDPPFDWDWDDDPPPDIDTDRCVVVPQKDKDPAWDWAAEQVRWIKIKGKDQKIWIFHAPDHRYYATAEIEIEHDDLDIEMAIDTDPAAGEYAEYEYHDEHAEYHAQRYEYAEEYEHQEAYAEYHYEEYEDQYEYEHEYHPDLPGAHEYEYEEYENYEYAYAHHHLEYEYCAHDDPDPDAHEYHYQAHQEYYQDHDPPDGQREDAHEYHHNVPPDPAASANEYAGREEHECYEYDGEGEHEEYAHQYEYYNYEHAYLAAYNEYHYQAYYLYAYYHQADPPPPHEDPDLVRRNDQHEHAEYHHNHHDPPPPPQAGYYNYAYYHQAYHEYEHERHDQAPVLDAHEYEHEDPPPLCSYVKYWYAYPVVRDIAMPPHPVPDDDDDPHRYDDDHD

Mean predicted aligned error: 5.51 Å